Protein AF-A0A8T4N943-F1 (afdb_monomer_lite)

Secondary structure (DSSP, 8-state):
----SHHHHHHHHHHHHHHHHHHHHHHHHHHHHHHHT-----GGGGT--EEEEEEEEETTTTEEEEEEEEPTT-TT--EEEEEEEEE-SS-EEEEEEEPPTTTTSSEEEEEEEEPPTTT--GGG--EEEEEEEEE-TTS-EEE-SS-SEEEE-S-----PPP-PPPPPP--TTEEEEEETT-HHHHHHHHHHHHHH----EEEE-----SEE-HHHHIIIIIHHHHHHHHHTT-TTT--EEEEETTS--EE-GGGTT-BHHHHHTTTTSTTTHHHHTT--S-SSTTS--PEEPTTTT--S---HHHH---EEEEE-SSSHHHHHHHH--SSPEE--SEEEEE----TT--HHHHHHHHHHHHHHHHHHHTT--EEEE-SSS---S--SEEEEEE-GGGSTT-S-S-GGGG---EEEEEEEEE--TTTTS-SS--S--EETTTTEE---HHHHHHTT-SEEEEESS---GGGS--HHHHHHHHHTT--HHHHHHHT--EESSSEEEEE-TT--EE--

Foldseek 3Di:
DDPPPPVVVVVVVVVVVVVVVVCVVVVVVVVVVVVVPPPPQDPVLVQFQKEFPDWAAEQVQQKIKTKIWGDPRQLPWAFQWKWKWWDFPPFIDIDIDGDDPPSSDGDIDIDMGHDDLQTDNSVRTFKIFIWTWTADPVRDIDIRPDTSYMDGCPDHPYPPDPPDDPDPDAAQLEEEEAAPCDPLSVLLVVLCCVFRHDYHYDYFHAALEQEDALVRLVPGPQVSVLVSCVVVVSQFSHQEYEYEHSDHFFYDLQQLTFGSQLLQFQRQFPCNVLSVPPSDDGNDQVPPSFDFQQLAQDDDDRGCNPRVTHLYAYLFFQGSVLSSLLQDGNDADAQDAAAELAAADDPPDDPLSVVLLVLSVLLVVLCVVLPGHYDYDPDNATQAQEEAHQEDEEQQVVRPNRPDLAVLRSNYAYDHNHEYEHVWFQQDLDRHDDPAQQDPQVRGGHHHCSSVSSSSNAKYKGFNGGAPSLQTFRSNQLSNCQSVWAFNSSSRSNRGGGGSGGMHMHHDRRRGHDHD

Radius of gyration: 29.85 Å; chains: 1; bounding box: 61×99×63 Å

pLDDT: mean 82.38, std 16.35, range [32.56, 98.94]

Sequence (516 aa):
MKKRGLSTVVSSIVIVLLVVTAAGVLWNPIKTLLENSESSISTQDFLVNLVIKSVMVDSSENSASIKIRNNVGTENINITSIDFLFEDEFHSELIRVQIPEGFSEIGEKTFTLNLSRDQINVDLLKKISIIPIYTESNGKEISSSIPSSEYQIKNITLIKKPKEKPKELNYSDVLLVTNLNSQESIEISNYYIKTRGPMPQLNLSITTDEKISYTVFNTTIRQPIEKYLIQNNLTNSTNYIVLTKGIPLRMDSSGACKAVDSLLTIILSKYSYFIEGQLWGGCGASSFWGRTNPVYLKTGPVNKSHYDIYMVARLDGYTAQDVINAMGPSSLYPTEGDFLLDKQISNNATPFYVSFDAHLELANSILKGKGFSTILDNTTTFQINLNNLMGYYSFGSNDANAPTANSSQWNLTFNHGSIGDTAVSTSGRTFNPVASYYSPDVGIDQSLVSDLVTGGMSFVKGYVHEPGSNSISHPEIVIDRYASGYTAGESMYMGSYYINWKGVYIGDPKIRIYHP

Structure (mmCIF, N/CA/C/O backbone):
data_AF-A0A8T4N943-F1
#
_entry.id   AF-A0A8T4N943-F1
#
loop_
_atom_site.group_PDB
_atom_site.id
_atom_site.type_symbol
_atom_site.label_atom_id
_atom_site.label_alt_id
_atom_site.label_comp_id
_atom_site.label_asym_id
_atom_site.label_entity_id
_atom_site.label_seq_id
_atom_site.pdbx_PDB_ins_code
_atom_site.Cartn_x
_atom_site.Cartn_y
_atom_site.Cartn_z
_atom_site.occupancy
_atom_site.B_iso_or_equiv
_atom_site.auth_seq_id
_atom_site.auth_comp_id
_atom_site.auth_asym_id
_atom_site.auth_atom_id
_atom_site.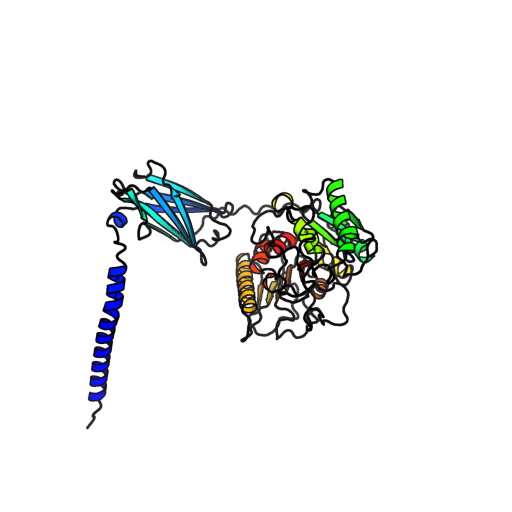pdbx_PDB_model_num
ATOM 1 N N . MET A 1 1 ? 36.396 -73.194 -27.686 1.00 44.03 1 MET A N 1
ATOM 2 C CA . MET A 1 1 ? 36.534 -72.962 -26.228 1.00 44.03 1 MET A CA 1
ATOM 3 C C . MET A 1 1 ? 35.944 -71.600 -25.862 1.00 44.03 1 MET A C 1
ATOM 5 O O . MET A 1 1 ? 36.587 -70.586 -26.085 1.00 44.03 1 MET A O 1
ATOM 9 N N . LYS A 1 2 ? 34.704 -71.556 -25.351 1.00 48.69 2 LYS A N 1
ATOM 10 C CA . LYS A 1 2 ? 34.037 -70.329 -24.869 1.00 48.69 2 LYS A CA 1
ATOM 11 C C . LYS A 1 2 ? 34.017 -70.334 -23.331 1.00 48.69 2 LYS A C 1
ATOM 13 O O . LYS A 1 2 ? 33.072 -70.826 -22.729 1.00 48.69 2 LYS A O 1
ATOM 18 N N . LYS A 1 3 ? 35.052 -69.785 -22.685 1.00 53.84 3 LYS A N 1
ATOM 19 C CA . LYS A 1 3 ? 35.079 -69.515 -21.230 1.00 53.84 3 LYS A CA 1
ATOM 20 C C . LYS A 1 3 ? 34.331 -68.208 -20.909 1.00 53.84 3 LYS A C 1
ATOM 22 O O . LYS A 1 3 ? 34.937 -67.243 -20.466 1.00 53.84 3 LYS A O 1
ATOM 27 N N . ARG A 1 4 ? 33.021 -68.152 -21.183 1.00 56.44 4 ARG A N 1
ATOM 28 C CA . ARG A 1 4 ? 32.170 -66.979 -20.873 1.00 56.44 4 ARG A CA 1
ATOM 29 C C . ARG A 1 4 ? 31.100 -67.222 -19.797 1.00 56.44 4 ARG A C 1
ATOM 31 O O . ARG A 1 4 ? 30.396 -66.289 -19.457 1.00 56.44 4 ARG A O 1
ATOM 38 N N . GLY A 1 5 ? 31.008 -68.428 -19.226 1.00 59.06 5 GLY A N 1
ATOM 39 C CA . GLY A 1 5 ? 30.030 -68.738 -18.168 1.00 59.06 5 GLY A CA 1
ATOM 40 C C . GLY A 1 5 ? 30.534 -68.550 -16.732 1.00 59.06 5 GLY A C 1
ATOM 41 O O . GLY A 1 5 ? 29.745 -68.245 -15.847 1.00 59.06 5 GLY A O 1
ATOM 42 N N . LEU A 1 6 ? 31.841 -68.700 -16.480 1.00 62.09 6 LEU A N 1
ATOM 43 C CA . LEU A 1 6 ? 32.348 -68.759 -15.101 1.00 62.09 6 LEU A CA 1
ATOM 44 C C . LEU A 1 6 ? 32.293 -67.395 -14.388 1.00 62.09 6 LEU A C 1
ATOM 46 O O . LEU A 1 6 ? 31.949 -67.333 -13.216 1.00 62.09 6 LEU A O 1
ATOM 50 N N . SER A 1 7 ? 32.579 -66.298 -15.101 1.00 63.31 7 SER A N 1
ATOM 51 C CA . SER A 1 7 ? 32.577 -64.948 -14.514 1.00 63.31 7 SER A CA 1
ATOM 52 C C . SER A 1 7 ? 31.176 -64.485 -14.123 1.00 63.31 7 SER A C 1
ATOM 54 O O . SER A 1 7 ? 31.028 -63.827 -13.102 1.00 63.31 7 SER A O 1
ATOM 56 N N . THR A 1 8 ? 30.146 -64.843 -14.896 1.00 72.06 8 THR A N 1
ATOM 57 C CA . THR A 1 8 ? 28.760 -64.474 -14.579 1.00 72.06 8 THR A CA 1
ATOM 58 C C . THR A 1 8 ? 28.272 -65.221 -13.345 1.00 72.06 8 THR A C 1
ATOM 60 O O . THR A 1 8 ? 27.687 -64.611 -12.462 1.00 72.06 8 THR A O 1
ATOM 63 N N . VAL A 1 9 ? 28.588 -66.516 -13.236 1.00 77.06 9 VAL A N 1
ATOM 64 C CA . VAL A 1 9 ? 28.221 -67.328 -12.066 1.00 77.06 9 VAL A CA 1
ATOM 65 C C . VAL A 1 9 ? 28.913 -66.815 -10.801 1.00 77.06 9 VAL A C 1
ATOM 67 O O . VAL A 1 9 ? 28.260 -66.662 -9.773 1.00 77.06 9 VAL A O 1
ATOM 70 N N . VAL A 1 10 ? 30.205 -66.479 -10.877 1.00 77.56 10 VAL A N 1
ATOM 71 C CA . VAL A 1 10 ? 30.941 -65.911 -9.735 1.00 77.56 10 VAL A CA 1
ATOM 72 C C . VAL A 1 10 ? 30.370 -64.549 -9.333 1.00 77.56 10 VAL A C 1
ATOM 74 O O . VAL A 1 10 ? 30.125 -64.330 -8.151 1.00 77.56 10 VAL A O 1
ATOM 77 N N . SER A 1 11 ? 30.076 -63.660 -10.288 1.00 76.19 11 SER A N 1
ATOM 78 C CA . SER A 1 11 ? 29.439 -62.372 -9.988 1.00 76.19 11 SER A CA 1
ATOM 79 C C . SER A 1 11 ? 28.054 -62.537 -9.362 1.00 76.19 11 SER A C 1
ATOM 81 O O . SER A 1 11 ? 27.754 -61.855 -8.388 1.00 76.19 11 SER A O 1
ATOM 83 N N . SER A 1 12 ? 27.226 -63.464 -9.853 1.00 80.06 12 SER A N 1
ATOM 84 C CA . SER A 1 12 ? 25.911 -63.738 -9.265 1.00 80.06 12 SER A CA 1
ATOM 85 C C . SER A 1 12 ? 26.019 -64.252 -7.831 1.00 80.06 12 SER A C 1
ATOM 87 O O . SER A 1 12 ? 25.278 -63.791 -6.969 1.00 80.06 12 SER A O 1
ATOM 89 N N . ILE A 1 13 ? 26.969 -65.148 -7.547 1.00 81.81 13 ILE A N 1
ATOM 90 C CA . ILE A 1 13 ? 27.190 -65.661 -6.188 1.00 81.81 13 ILE A CA 1
ATOM 91 C C . ILE A 1 13 ? 27.663 -64.541 -5.257 1.00 81.81 13 ILE A C 1
ATOM 93 O O . ILE A 1 13 ? 27.146 -64.422 -4.151 1.00 81.81 13 ILE A O 1
ATOM 97 N N . VAL A 1 14 ? 28.588 -63.686 -5.704 1.00 82.19 14 VAL A N 1
ATOM 98 C CA . VAL A 1 14 ? 29.082 -62.547 -4.910 1.00 82.19 14 VAL A CA 1
ATOM 99 C C . VAL A 1 14 ? 27.973 -61.531 -4.632 1.00 82.19 14 VAL A C 1
ATOM 101 O O . VAL A 1 14 ? 27.877 -61.040 -3.511 1.00 82.19 14 VAL A O 1
ATOM 104 N N . ILE A 1 15 ? 27.100 -61.251 -5.605 1.00 79.75 15 ILE A N 1
ATOM 105 C CA . ILE A 1 15 ? 25.945 -60.359 -5.417 1.00 79.75 15 ILE A CA 1
ATOM 106 C C . ILE A 1 15 ? 24.976 -60.949 -4.392 1.00 79.75 15 ILE A C 1
ATOM 108 O O . ILE A 1 15 ? 24.565 -60.245 -3.475 1.00 79.75 15 ILE A O 1
ATOM 112 N N . VAL A 1 16 ? 24.648 -62.240 -4.495 1.00 82.44 16 VAL A N 1
ATOM 113 C CA . VAL A 1 16 ? 23.766 -62.903 -3.523 1.00 82.44 16 VAL A CA 1
ATOM 114 C C . VAL A 1 16 ? 24.382 -62.866 -2.122 1.00 82.44 16 VAL A C 1
ATOM 116 O O . VAL A 1 16 ? 23.691 -62.534 -1.161 1.00 82.44 16 VAL A O 1
ATOM 119 N N . LEU A 1 17 ? 25.687 -63.118 -1.996 1.00 79.19 17 LEU A N 1
ATOM 120 C CA . LEU A 1 17 ? 26.385 -63.055 -0.711 1.00 79.19 17 LEU A CA 1
ATOM 121 C C . LEU A 1 17 ? 26.388 -61.638 -0.127 1.00 79.19 17 LEU A C 1
ATOM 123 O O . LEU A 1 17 ? 26.134 -61.472 1.064 1.00 79.19 17 LEU A O 1
ATOM 127 N N . LEU A 1 18 ? 26.610 -60.613 -0.953 1.00 75.12 18 LEU A N 1
ATOM 128 C CA . LEU A 1 18 ? 26.550 -59.213 -0.530 1.00 75.12 18 LEU A CA 1
ATOM 129 C C . LEU A 1 18 ? 25.146 -58.815 -0.074 1.00 75.12 18 LEU A C 1
ATOM 131 O O . LEU A 1 18 ? 25.022 -58.149 0.947 1.00 75.12 18 LEU A O 1
ATOM 135 N N . VAL A 1 19 ? 24.098 -59.258 -0.771 1.00 75.19 19 VAL A N 1
ATOM 136 C CA . VAL A 1 19 ? 22.703 -58.979 -0.393 1.00 75.19 19 VAL A CA 1
ATOM 137 C C . VAL A 1 19 ? 22.353 -59.640 0.939 1.00 75.19 19 VAL A C 1
ATOM 139 O O . VAL A 1 19 ? 21.753 -58.997 1.796 1.00 75.19 19 VAL A O 1
ATOM 142 N N . VAL A 1 20 ? 22.772 -60.890 1.159 1.00 75.06 20 VAL A N 1
ATOM 143 C CA . VAL A 1 20 ? 22.530 -61.593 2.431 1.00 75.06 20 VAL A CA 1
ATOM 144 C C . VAL A 1 20 ? 23.305 -60.941 3.577 1.00 75.06 20 VAL A C 1
ATOM 146 O O . VAL A 1 20 ? 22.749 -60.727 4.653 1.00 75.06 20 VAL A O 1
ATOM 149 N N . THR A 1 21 ? 24.564 -60.563 3.344 1.00 72.38 21 THR A N 1
ATOM 150 C CA . THR A 1 21 ? 25.372 -59.863 4.355 1.00 72.38 21 THR A CA 1
ATOM 151 C C . THR A 1 21 ? 24.784 -58.486 4.674 1.00 72.38 21 THR A C 1
ATOM 153 O O . THR A 1 21 ? 24.661 -58.132 5.842 1.00 72.38 21 THR A O 1
ATOM 156 N N . ALA A 1 22 ? 24.350 -57.731 3.659 1.00 67.19 22 ALA A N 1
ATOM 157 C CA . ALA A 1 22 ? 23.690 -56.440 3.836 1.00 67.19 22 ALA A CA 1
ATOM 158 C C . ALA A 1 22 ? 22.364 -56.575 4.599 1.00 67.19 22 ALA A C 1
ATOM 160 O O . ALA A 1 22 ? 22.116 -55.796 5.514 1.00 67.19 22 ALA A O 1
ATOM 161 N N . ALA A 1 23 ? 21.551 -57.592 4.298 1.00 66.56 23 ALA A N 1
ATOM 162 C CA . ALA A 1 23 ? 20.322 -57.871 5.038 1.00 66.56 23 ALA A CA 1
ATOM 163 C C . ALA A 1 23 ? 20.604 -58.203 6.514 1.00 66.56 23 ALA A C 1
ATOM 165 O O . ALA A 1 23 ? 19.916 -57.694 7.391 1.00 66.56 23 ALA A O 1
ATOM 166 N N . GLY A 1 24 ? 21.651 -58.984 6.805 1.00 67.25 24 GLY A N 1
ATOM 167 C CA . GLY A 1 24 ? 22.066 -59.284 8.179 1.00 67.25 24 GLY A CA 1
ATOM 168 C C . GLY A 1 24 ? 22.589 -58.062 8.944 1.00 67.25 24 GLY A C 1
ATOM 169 O O . GLY A 1 24 ? 22.253 -57.876 10.111 1.00 67.25 24 GLY A O 1
ATOM 170 N N . VAL A 1 25 ? 23.366 -57.196 8.284 1.00 69.81 25 VAL A N 1
ATOM 171 C CA . VAL A 1 25 ? 23.891 -55.953 8.879 1.00 69.81 25 VAL A CA 1
ATOM 172 C C . VAL A 1 25 ? 22.775 -54.937 9.126 1.00 69.81 25 VAL A C 1
ATOM 174 O O . VAL A 1 25 ? 22.794 -54.258 10.148 1.00 69.81 25 VAL A O 1
ATOM 177 N N . LEU A 1 26 ? 21.784 -54.861 8.234 1.00 55.88 26 LEU A N 1
ATOM 178 C CA . LEU A 1 26 ? 20.605 -54.006 8.399 1.00 55.88 26 LEU A CA 1
ATOM 179 C C . LEU A 1 26 ? 19.603 -54.575 9.411 1.00 55.88 26 LEU A C 1
ATOM 181 O O . LEU A 1 26 ? 18.851 -53.810 10.012 1.00 55.88 26 LEU A O 1
ATOM 185 N N . TRP A 1 27 ? 19.612 -55.888 9.653 1.00 65.75 27 TRP A N 1
ATOM 186 C CA . TRP A 1 27 ? 18.687 -56.516 10.590 1.00 65.75 27 TRP A CA 1
ATOM 187 C C . TRP A 1 27 ? 18.910 -56.073 12.034 1.00 65.75 27 TRP A C 1
ATOM 189 O O . TRP A 1 27 ? 17.935 -55.832 12.729 1.00 65.75 27 TRP A O 1
ATOM 199 N N . ASN A 1 28 ? 20.154 -55.911 12.496 1.00 56.47 28 ASN A N 1
ATOM 200 C CA . ASN A 1 28 ? 20.403 -55.490 13.880 1.00 56.47 28 ASN A CA 1
ATOM 201 C C . ASN A 1 28 ? 19.862 -54.079 14.182 1.00 56.47 28 ASN A C 1
ATOM 203 O O . ASN A 1 28 ? 19.113 -53.952 15.141 1.00 56.47 28 ASN A O 1
ATOM 207 N N . PRO A 1 29 ? 20.141 -53.037 13.373 1.00 48.31 29 PRO A N 1
ATOM 208 C CA . PRO A 1 29 ? 19.530 -51.720 13.539 1.00 48.31 29 PRO A CA 1
ATOM 209 C C . PRO A 1 29 ? 18.003 -51.739 13.435 1.00 48.31 29 PRO A C 1
ATOM 211 O O . PRO A 1 29 ? 17.354 -51.058 14.215 1.00 48.31 29 PRO A O 1
ATOM 214 N N . ILE A 1 30 ? 17.426 -52.524 12.513 1.00 55.66 30 ILE A N 1
ATOM 215 C CA . ILE A 1 30 ? 15.966 -52.655 12.345 1.00 55.66 30 ILE A CA 1
ATOM 216 C C . ILE A 1 30 ? 15.336 -53.370 13.539 1.00 55.66 30 ILE A C 1
ATOM 218 O O . ILE A 1 30 ? 14.303 -52.940 14.032 1.00 55.66 30 ILE A O 1
ATOM 222 N N . LYS A 1 31 ? 15.968 -54.433 14.036 1.00 52.69 31 LYS A N 1
ATOM 223 C CA . LYS A 1 31 ? 15.556 -55.156 15.236 1.00 52.69 31 LYS A CA 1
ATOM 224 C C . LYS A 1 31 ? 15.656 -54.257 16.464 1.00 52.69 31 LYS A C 1
ATOM 226 O O . LYS A 1 31 ? 14.709 -54.201 17.227 1.00 52.69 31 LYS A O 1
ATOM 231 N N . THR A 1 32 ? 16.740 -53.498 16.614 1.00 47.22 32 THR A N 1
ATOM 232 C CA . THR A 1 32 ? 16.886 -52.504 17.684 1.00 47.22 32 THR A CA 1
ATOM 233 C C . THR A 1 32 ? 15.876 -51.365 17.537 1.00 47.22 32 THR A C 1
ATOM 235 O O . THR A 1 32 ? 15.382 -50.879 18.540 1.00 47.22 32 THR A O 1
ATOM 238 N N . LEU A 1 33 ? 15.508 -50.960 16.317 1.00 47.25 33 LEU A N 1
ATOM 239 C CA . LEU A 1 33 ? 14.406 -50.026 16.067 1.00 47.25 33 LEU A CA 1
ATOM 240 C C . LEU A 1 33 ? 13.048 -50.629 16.428 1.00 47.25 33 LEU A C 1
ATOM 242 O O . LEU A 1 33 ? 12.257 -49.913 17.014 1.00 47.25 33 LEU A O 1
ATOM 246 N N . LEU A 1 34 ? 12.802 -51.909 16.137 1.00 52.41 34 LEU A N 1
ATOM 247 C CA . LEU A 1 34 ? 11.572 -52.630 16.489 1.00 52.41 34 LEU A CA 1
ATOM 248 C C . LEU A 1 34 ? 11.449 -52.869 18.002 1.00 52.41 34 LEU A C 1
ATOM 250 O O . LEU A 1 34 ? 10.368 -52.710 18.556 1.00 52.41 34 LEU A O 1
ATOM 254 N N . GLU A 1 35 ? 12.557 -53.200 18.667 1.00 50.66 35 GLU A N 1
ATOM 255 C CA . GLU A 1 35 ? 12.655 -53.370 20.123 1.00 50.66 35 GLU A CA 1
ATOM 256 C C . GLU A 1 35 ? 12.603 -52.011 20.855 1.00 50.66 35 GLU A C 1
ATOM 258 O O . GLU A 1 35 ? 12.054 -51.924 21.947 1.00 50.66 35 GLU A O 1
ATOM 263 N N . ASN A 1 36 ? 13.100 -50.924 20.243 1.00 48.78 36 ASN A N 1
ATOM 264 C CA . ASN A 1 36 ? 12.982 -49.554 20.770 1.00 48.78 36 ASN A CA 1
ATOM 265 C C . ASN A 1 36 ? 11.676 -48.847 20.356 1.00 48.78 36 ASN A C 1
ATOM 267 O O . ASN A 1 36 ? 11.344 -47.809 20.926 1.00 48.78 36 ASN A O 1
ATOM 271 N N . SER A 1 37 ? 10.938 -49.388 19.382 1.00 41.22 37 SER A N 1
ATOM 272 C CA . SER A 1 37 ? 9.585 -48.970 18.998 1.00 41.22 37 SER A CA 1
ATOM 273 C C . SER A 1 37 ? 8.513 -49.816 19.680 1.00 41.22 37 SER A C 1
ATOM 275 O O . SER A 1 37 ? 7.389 -49.902 19.190 1.00 41.22 37 SER A O 1
ATOM 277 N N . GLU A 1 38 ? 8.817 -50.418 20.829 1.00 40.41 38 GLU A N 1
ATOM 278 C CA . GLU A 1 38 ? 7.794 -50.893 21.757 1.00 40.41 38 GLU A CA 1
ATOM 279 C C . GLU A 1 38 ? 7.129 -49.705 22.485 1.00 40.41 38 GLU A C 1
ATOM 281 O O . GLU A 1 38 ? 7.033 -49.656 23.709 1.00 40.41 38 GLU A O 1
ATOM 286 N N . SER A 1 39 ? 6.565 -48.751 21.736 1.00 43.00 39 SER A N 1
ATOM 287 C CA . SER A 1 39 ? 5.248 -48.258 22.133 1.00 43.00 39 SER A CA 1
ATOM 288 C C . SER A 1 39 ? 4.306 -49.420 21.843 1.00 43.00 39 SER A C 1
ATOM 290 O O . SER A 1 39 ? 3.863 -49.594 20.709 1.00 43.00 39 SER A O 1
ATOM 292 N N . SER A 1 40 ? 4.143 -50.309 22.824 1.00 45.12 40 SER A N 1
ATOM 293 C CA . SER A 1 40 ? 3.266 -51.473 22.700 1.00 45.12 40 SER A CA 1
ATOM 294 C C . SER A 1 40 ? 1.929 -51.027 22.105 1.00 45.12 40 SER A C 1
ATOM 296 O O . SER A 1 40 ? 1.220 -50.226 22.709 1.00 45.12 40 SER A O 1
ATOM 298 N N . ILE A 1 41 ? 1.609 -51.497 20.893 1.00 49.38 41 ILE A N 1
ATOM 299 C CA . ILE A 1 41 ? 0.267 -51.342 20.329 1.00 49.38 41 ILE A CA 1
ATOM 300 C C . ILE A 1 41 ? -0.650 -52.024 21.334 1.00 49.38 41 ILE A C 1
ATOM 302 O O . ILE A 1 41 ? -0.607 -53.249 21.499 1.00 49.38 41 ILE A O 1
ATOM 306 N N . SER A 1 42 ? -1.407 -51.225 22.078 1.00 55.84 42 SER A N 1
ATOM 307 C CA . SER A 1 42 ? -2.247 -51.754 23.135 1.00 55.84 42 SER A CA 1
ATOM 308 C C . SER A 1 42 ? -3.372 -52.539 22.480 1.00 55.84 42 SER A C 1
ATOM 310 O O . SER A 1 42 ? -3.957 -52.108 21.490 1.00 55.84 42 SER A O 1
ATOM 312 N N . THR A 1 43 ? -3.745 -53.685 23.047 1.00 57.66 43 THR A N 1
ATOM 313 C CA . THR A 1 43 ? -4.973 -54.384 22.622 1.00 57.66 43 THR A CA 1
ATOM 314 C C . THR A 1 43 ? -6.211 -53.482 22.735 1.00 57.66 43 THR A C 1
ATOM 316 O O . THR A 1 43 ? -7.184 -53.690 22.014 1.00 57.66 43 THR A O 1
ATOM 319 N N . GLN A 1 44 ? -6.146 -52.440 23.574 1.00 56.81 44 GLN A N 1
ATOM 320 C CA . GLN A 1 44 ? -7.173 -51.408 23.714 1.00 56.81 44 GLN A CA 1
ATOM 321 C C . GLN A 1 44 ? -7.284 -50.496 22.481 1.00 56.81 44 GLN A C 1
ATOM 323 O O . GLN A 1 44 ? -8.390 -50.048 22.186 1.00 56.81 44 GLN A O 1
ATOM 328 N N . ASP A 1 45 ? -6.211 -50.306 21.700 1.00 55.69 45 ASP A N 1
ATOM 329 C CA . ASP A 1 45 ? -6.252 -49.543 20.439 1.00 55.69 45 ASP A CA 1
ATOM 330 C C . ASP A 1 45 ? -7.205 -50.186 19.413 1.00 55.69 45 ASP A C 1
ATOM 332 O O . ASP A 1 45 ? -7.816 -49.488 18.610 1.00 55.69 45 ASP A O 1
ATOM 336 N N . PHE A 1 46 ? -7.402 -51.510 19.474 1.00 57.44 46 PHE A N 1
ATOM 337 C CA . PHE A 1 46 ? -8.342 -52.238 18.609 1.00 57.44 46 PHE A CA 1
ATOM 338 C C . PHE A 1 46 ? -9.776 -52.295 19.150 1.00 57.44 46 PHE A C 1
ATOM 340 O O . PHE A 1 46 ? -10.694 -52.673 18.421 1.00 57.44 46 PHE A O 1
ATOM 347 N N . LEU A 1 47 ? -9.979 -51.959 20.424 1.00 59.66 47 LEU A N 1
ATOM 348 C CA . LEU A 1 47 ? -11.290 -51.973 21.075 1.00 59.66 47 LEU A CA 1
ATOM 349 C C . LEU A 1 47 ? -12.007 -50.619 20.953 1.00 59.66 47 LEU A C 1
ATOM 351 O O . LEU A 1 47 ? -13.233 -50.567 21.059 1.00 59.66 47 LEU A O 1
ATOM 355 N N . VAL A 1 48 ? -11.272 -49.531 20.691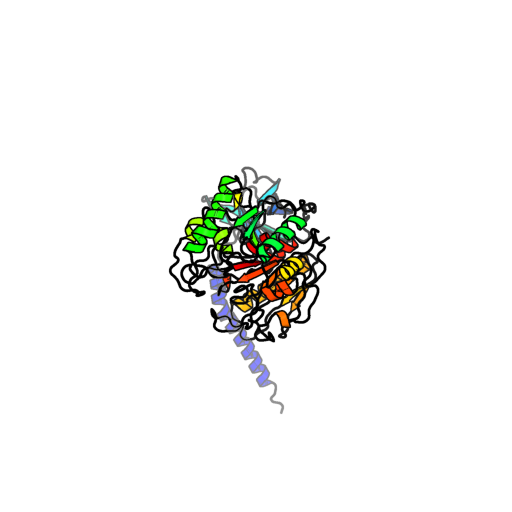 1.00 66.31 48 VAL A N 1
ATOM 356 C CA . VAL A 1 48 ? -11.850 -48.204 20.443 1.00 66.31 48 VAL A CA 1
ATOM 357 C C . VAL A 1 48 ? -12.275 -48.057 18.980 1.00 66.31 48 VAL A C 1
ATOM 359 O O . VAL A 1 48 ? -11.446 -47.945 18.080 1.00 66.31 48 VAL A O 1
ATOM 362 N N . ASN A 1 49 ? -13.587 -48.012 18.740 1.00 71.12 49 ASN A N 1
ATOM 363 C CA . ASN A 1 49 ? -14.178 -47.941 17.401 1.00 71.12 49 ASN A CA 1
ATOM 364 C C . ASN A 1 49 ? -15.010 -46.660 17.230 1.00 71.12 49 ASN A C 1
ATOM 366 O O . ASN A 1 49 ? -16.242 -46.693 17.132 1.00 71.12 49 ASN A O 1
ATOM 370 N N . LEU A 1 50 ? -14.320 -45.518 17.226 1.00 79.38 50 LEU A N 1
ATOM 371 C CA . LEU A 1 50 ? -14.911 -44.225 16.905 1.00 79.38 50 LEU A CA 1
ATOM 372 C C . LEU A 1 50 ? -14.817 -43.993 15.399 1.00 79.38 50 LEU A C 1
ATOM 374 O O . LEU A 1 50 ? -13.733 -44.005 14.830 1.00 79.38 50 LEU A O 1
ATOM 378 N N . VAL A 1 51 ? -15.951 -43.729 14.752 1.00 83.50 51 VAL A N 1
ATOM 379 C CA . VAL A 1 51 ? -16.012 -43.527 13.298 1.00 83.50 51 VAL A CA 1
ATOM 380 C C . VAL A 1 51 ? -16.543 -42.143 12.965 1.00 83.50 51 VAL A C 1
ATOM 382 O O . VAL A 1 51 ? -17.615 -41.748 13.429 1.00 83.50 51 VAL A O 1
ATOM 385 N N . ILE A 1 52 ? -15.831 -41.423 12.097 1.00 86.44 52 ILE A N 1
ATOM 386 C CA . ILE A 1 52 ? -16.321 -40.169 11.521 1.00 86.44 52 ILE A CA 1
ATOM 387 C C . ILE A 1 52 ? -17.439 -40.499 10.524 1.00 86.44 52 ILE A C 1
ATOM 389 O O . ILE A 1 52 ? -17.222 -41.158 9.508 1.00 86.44 52 ILE A O 1
ATOM 393 N N . LYS A 1 53 ? -18.661 -40.041 10.807 1.00 87.25 53 LYS A N 1
ATOM 394 C CA . LYS A 1 53 ? -19.835 -40.250 9.945 1.00 87.25 53 LYS A CA 1
ATOM 395 C C . LYS A 1 53 ? -19.981 -39.166 8.892 1.00 87.25 53 LYS A C 1
ATOM 397 O O . LYS A 1 53 ? -20.361 -39.461 7.762 1.00 87.25 53 LYS A O 1
ATOM 402 N N . SER A 1 54 ? -19.731 -37.923 9.280 1.00 83.38 54 SER A N 1
ATOM 403 C CA . SER A 1 54 ? -19.820 -36.771 8.392 1.00 83.38 54 SER A CA 1
ATOM 404 C C . SER A 1 54 ? -19.023 -35.605 8.950 1.00 83.38 54 SER A C 1
ATOM 406 O O . SER A 1 54 ? -18.961 -35.415 10.165 1.00 83.38 54 SER A O 1
ATOM 408 N N . VAL A 1 55 ? -18.502 -34.786 8.048 1.00 85.00 55 VAL A N 1
ATOM 409 C CA . VAL A 1 55 ? -17.817 -33.532 8.353 1.00 85.00 55 VAL A CA 1
ATOM 410 C C . VAL A 1 55 ? -18.541 -32.417 7.607 1.00 85.00 55 VAL A C 1
ATOM 412 O O . VAL A 1 55 ? -18.789 -32.543 6.408 1.00 85.00 55 VAL A O 1
ATOM 415 N N . MET A 1 56 ? -18.876 -31.338 8.308 1.00 82.62 56 MET A N 1
ATOM 416 C CA . MET A 1 56 ? -19.304 -30.072 7.712 1.00 82.62 56 MET A CA 1
ATOM 417 C C . MET A 1 56 ? -18.274 -29.010 8.075 1.00 82.62 56 MET A C 1
ATOM 419 O O . MET A 1 56 ? -17.960 -28.858 9.251 1.00 82.62 56 MET A O 1
ATOM 423 N N . VAL A 1 57 ? -17.745 -28.299 7.085 1.00 81.06 57 VAL A N 1
ATOM 424 C CA . VAL A 1 57 ? -16.778 -27.214 7.297 1.00 81.06 57 VAL A CA 1
ATOM 425 C C . VAL A 1 57 ? -17.472 -25.896 6.978 1.00 81.06 57 VAL A C 1
ATOM 427 O O . VAL A 1 57 ? -18.052 -25.750 5.901 1.00 81.06 57 VAL A O 1
ATOM 430 N N . ASP A 1 58 ? -17.420 -24.959 7.917 1.00 76.56 58 ASP A N 1
ATOM 431 C CA . ASP A 1 58 ? -17.901 -23.593 7.759 1.00 76.56 58 ASP A CA 1
ATOM 432 C C . ASP A 1 58 ? -16.697 -22.657 7.630 1.00 76.56 58 ASP A C 1
ATOM 434 O O . ASP A 1 58 ? -16.037 -22.306 8.613 1.00 76.56 58 ASP A O 1
ATOM 438 N N . SER A 1 59 ? -16.394 -22.246 6.399 1.00 66.62 59 SER A N 1
ATOM 439 C CA . SER A 1 59 ? -15.279 -21.334 6.147 1.00 66.62 59 SER A CA 1
ATOM 440 C C . SER A 1 59 ? -15.556 -19.889 6.563 1.00 66.62 59 SER A C 1
ATOM 442 O O . SER A 1 59 ? -14.621 -19.103 6.711 1.00 66.62 59 SER A O 1
ATOM 444 N N . SER A 1 60 ? -16.814 -19.525 6.831 1.00 59.31 60 SER A N 1
ATOM 445 C CA . SER A 1 60 ? -17.166 -18.187 7.315 1.00 59.31 60 SER A CA 1
ATOM 446 C C . SER A 1 60 ? -16.825 -18.011 8.797 1.00 59.31 60 SER A C 1
ATOM 448 O O . SER A 1 60 ? -16.291 -16.970 9.201 1.00 59.31 60 SER A O 1
ATOM 450 N N . GLU A 1 61 ? -17.049 -19.059 9.587 1.00 68.06 61 GLU A N 1
ATOM 451 C CA . GLU A 1 61 ? -16.716 -19.104 11.012 1.00 68.06 61 GLU A CA 1
ATOM 452 C C . GLU A 1 61 ? -15.331 -19.710 11.277 1.00 68.06 61 GLU A C 1
ATOM 454 O O . GLU A 1 61 ? -14.815 -19.605 12.387 1.00 68.06 61 GLU A O 1
ATOM 459 N N . ASN A 1 62 ? -14.686 -20.254 10.239 1.00 76.50 62 ASN A N 1
ATOM 460 C CA . ASN A 1 62 ? -13.456 -21.038 10.333 1.00 76.50 62 ASN A CA 1
ATOM 461 C C . ASN A 1 62 ? -13.623 -22.216 11.300 1.00 76.50 62 ASN A C 1
ATOM 463 O O . ASN A 1 62 ? -12.798 -22.427 12.185 1.00 76.50 62 ASN A O 1
ATOM 467 N N . SER A 1 63 ? -14.729 -22.946 11.168 1.00 83.56 63 SER A N 1
ATOM 468 C CA . SER A 1 63 ? -15.093 -24.028 12.076 1.00 83.56 63 SER A CA 1
ATOM 469 C C . SER A 1 63 ? -15.394 -25.324 11.326 1.00 83.56 63 SER A C 1
ATOM 471 O O . SER A 1 63 ? -15.751 -25.334 10.148 1.00 83.56 63 SER A O 1
ATOM 473 N N . ALA A 1 64 ? -15.232 -26.452 12.010 1.00 88.06 64 ALA A N 1
ATOM 474 C CA . ALA A 1 64 ? -15.590 -27.767 11.508 1.00 88.06 64 ALA A CA 1
ATOM 475 C C . ALA A 1 64 ? -16.536 -28.458 12.492 1.00 88.06 64 ALA A C 1
ATOM 477 O O . ALA A 1 64 ? -16.241 -28.592 13.678 1.00 88.06 64 ALA A O 1
ATOM 478 N N . SER A 1 65 ? -17.676 -28.919 11.987 1.00 88.50 65 SER A N 1
ATOM 479 C CA . SER A 1 65 ? -18.630 -29.760 12.703 1.00 88.50 65 SER A CA 1
ATOM 480 C C . SER A 1 65 ? -18.450 -31.219 12.287 1.00 88.50 65 SER A C 1
ATOM 482 O O . SER A 1 65 ? -18.834 -31.622 11.186 1.00 88.50 65 SER A O 1
ATOM 484 N N . ILE A 1 66 ? -17.869 -32.025 13.174 1.00 90.31 66 ILE A N 1
ATOM 485 C CA . ILE A 1 66 ? -17.569 -33.442 12.952 1.00 90.31 66 ILE A CA 1
ATOM 486 C C . ILE A 1 66 ? -18.581 -34.294 13.710 1.00 90.31 66 ILE A C 1
ATOM 488 O O . ILE A 1 66 ? -18.664 -34.242 14.936 1.00 90.31 66 ILE A O 1
ATOM 492 N N . LYS A 1 67 ? -19.353 -35.106 12.983 1.00 88.88 67 LYS A N 1
ATOM 493 C CA . LYS A 1 67 ? -20.230 -36.115 13.580 1.00 88.88 67 LYS A CA 1
ATOM 494 C C . LYS A 1 67 ? -19.460 -37.421 13.744 1.00 88.88 67 LYS A C 1
ATOM 496 O O . LYS A 1 67 ? -19.083 -38.043 12.751 1.00 88.88 67 LYS A O 1
ATOM 501 N N . ILE A 1 68 ? -19.274 -37.841 14.988 1.00 87.94 68 ILE A N 1
ATOM 502 C CA . ILE A 1 68 ? -18.612 -39.089 15.366 1.00 87.94 68 ILE A CA 1
ATOM 503 C C . ILE A 1 68 ? -19.661 -40.063 15.886 1.00 87.94 68 ILE A C 1
ATOM 505 O O . ILE A 1 68 ? -20.552 -39.682 16.646 1.00 87.94 68 ILE A O 1
ATOM 509 N N . ARG A 1 69 ? -19.541 -41.325 15.483 1.00 84.81 69 ARG A N 1
ATOM 510 C CA . ARG A 1 69 ? -20.296 -42.441 16.044 1.00 84.81 69 ARG A CA 1
ATOM 511 C C . ARG A 1 69 ? -19.376 -43.317 16.872 1.00 84.81 69 ARG A C 1
ATOM 513 O O . ARG A 1 69 ? -18.338 -43.742 16.372 1.00 84.81 69 ARG A O 1
ATOM 520 N N . ASN A 1 70 ? -19.802 -43.623 18.089 1.00 80.62 70 ASN A N 1
ATOM 521 C CA . ASN A 1 70 ? -19.191 -44.661 18.895 1.00 80.62 70 ASN A CA 1
ATOM 522 C C . ASN A 1 70 ? -19.863 -46.013 18.590 1.00 80.62 70 ASN A C 1
ATOM 524 O O . ASN A 1 70 ? -21.077 -46.155 18.768 1.00 80.62 70 ASN A O 1
ATOM 528 N N . ASN A 1 71 ? -19.113 -46.972 18.044 1.00 71.88 71 ASN A N 1
ATOM 529 C CA . ASN A 1 71 ? -19.627 -48.299 17.695 1.00 71.88 71 ASN A CA 1
ATOM 530 C C . ASN A 1 71 ? -19.480 -49.298 18.860 1.00 71.88 71 ASN A C 1
ATOM 532 O O . ASN A 1 71 ? -18.739 -49.072 19.809 1.00 71.88 71 ASN A O 1
ATOM 536 N N . VAL A 1 72 ? -20.192 -50.429 18.771 1.00 57.94 72 VAL A N 1
ATOM 537 C CA . VAL A 1 72 ? -20.190 -51.501 19.787 1.00 57.94 72 VAL A CA 1
ATOM 538 C C . VAL A 1 72 ? -18.758 -51.982 20.070 1.00 57.94 72 VAL A C 1
ATOM 540 O O . VAL A 1 72 ? -18.037 -52.310 19.126 1.00 57.94 72 VAL A O 1
ATOM 543 N N . GLY A 1 73 ? -18.361 -52.048 21.348 1.00 57.19 73 GLY A N 1
ATOM 544 C CA . GLY A 1 73 ? -17.040 -52.539 21.778 1.00 57.19 73 GLY A CA 1
ATOM 545 C C . GLY A 1 73 ? -16.251 -51.622 22.724 1.00 57.19 73 GLY A C 1
ATOM 546 O O . GLY A 1 73 ? -15.291 -52.084 23.336 1.00 57.19 73 GLY A O 1
ATOM 547 N N . THR A 1 74 ? -16.670 -50.366 22.917 1.00 55.19 74 THR A N 1
ATOM 548 C CA . THR A 1 74 ? -15.966 -49.385 23.776 1.00 55.19 74 THR A CA 1
ATOM 549 C C . THR A 1 74 ? -16.441 -49.346 25.230 1.00 55.19 74 THR A C 1
ATOM 551 O O . THR A 1 74 ? -15.972 -48.524 26.008 1.00 55.19 74 THR A O 1
ATOM 554 N N . GLU A 1 75 ? -17.398 -50.194 25.604 1.00 55.53 75 GLU A N 1
ATOM 555 C CA . GLU A 1 75 ? -18.166 -50.115 26.862 1.00 55.53 75 GLU A CA 1
ATOM 556 C C . GLU A 1 75 ? -17.293 -50.257 28.125 1.00 55.53 75 GLU A C 1
ATOM 558 O O . GLU A 1 75 ? -17.681 -49.823 29.204 1.00 55.53 75 GLU A O 1
ATOM 563 N N . ASN A 1 76 ? -16.087 -50.815 27.975 1.00 57.75 76 ASN A N 1
ATOM 564 C CA . ASN A 1 76 ? -15.112 -51.015 29.049 1.00 57.75 76 ASN A CA 1
ATOM 565 C C . ASN A 1 76 ? -13.875 -50.102 28.941 1.00 57.75 76 ASN A C 1
ATOM 567 O O . ASN A 1 76 ? -12.903 -50.317 29.664 1.00 57.75 76 ASN A O 1
ATOM 571 N N . ILE A 1 77 ? -13.874 -49.115 28.035 1.00 66.81 77 ILE A N 1
ATOM 572 C CA . ILE A 1 77 ? -12.753 -48.184 27.844 1.00 66.81 77 ILE A CA 1
ATOM 573 C C . ILE A 1 77 ? -13.194 -46.776 28.217 1.00 66.81 77 ILE A C 1
ATOM 575 O O . ILE A 1 77 ? -14.101 -46.204 27.614 1.00 66.81 77 ILE A O 1
ATOM 579 N N . ASN A 1 78 ? -12.512 -46.199 29.203 1.00 72.25 78 ASN A N 1
ATOM 580 C CA . ASN A 1 78 ? -12.755 -44.831 29.630 1.00 72.25 78 ASN A CA 1
ATOM 581 C C . ASN A 1 78 ? -12.019 -43.850 28.707 1.00 72.25 78 ASN A C 1
ATOM 583 O O . ASN A 1 78 ? -10.873 -43.485 28.975 1.00 72.25 78 ASN A O 1
ATOM 587 N N . ILE A 1 79 ? -12.660 -43.464 27.601 1.00 74.31 79 ILE A N 1
ATOM 588 C CA . ILE A 1 79 ? -12.137 -42.433 26.699 1.00 74.31 79 ILE A CA 1
ATOM 589 C C . ILE A 1 79 ? -12.356 -41.063 27.359 1.00 74.31 79 ILE A C 1
ATOM 591 O O . ILE A 1 79 ? -13.496 -40.649 27.563 1.00 74.31 79 ILE A O 1
ATOM 595 N N . THR A 1 80 ? -11.275 -40.359 27.694 1.00 77.38 80 THR A N 1
ATOM 596 C CA . THR A 1 80 ? -11.330 -39.058 28.383 1.00 77.38 80 THR A CA 1
ATOM 597 C C . THR A 1 80 ? -11.330 -37.889 27.410 1.00 77.38 80 THR A C 1
ATOM 599 O O . THR A 1 80 ? -11.942 -36.854 27.677 1.00 77.38 80 THR A O 1
ATOM 602 N N . SER A 1 81 ? -10.647 -38.035 26.274 1.00 80.25 81 SER A N 1
ATOM 603 C CA . SER A 1 81 ? -10.483 -36.978 25.275 1.00 80.25 81 SER A CA 1
ATOM 604 C C . SER A 1 81 ? -10.366 -37.541 23.857 1.00 80.25 81 SER A C 1
ATOM 606 O O . SER A 1 81 ? -10.061 -38.715 23.655 1.00 80.25 81 SER A O 1
ATOM 608 N N . ILE A 1 82 ? -10.595 -36.683 22.865 1.00 83.88 82 ILE A N 1
ATOM 609 C CA . ILE A 1 82 ? -10.319 -36.948 21.450 1.00 83.88 82 ILE A CA 1
ATOM 610 C C . ILE A 1 82 ? -9.415 -35.836 20.935 1.00 83.88 82 ILE A C 1
ATOM 612 O O . ILE A 1 82 ? -9.743 -34.658 21.078 1.00 83.88 82 ILE A O 1
ATOM 616 N N . ASP A 1 83 ? -8.316 -36.218 20.302 1.00 79.19 83 ASP A N 1
ATOM 617 C CA . ASP A 1 83 ? -7.490 -35.322 19.507 1.00 79.19 83 ASP A CA 1
ATOM 618 C C . ASP A 1 83 ? -7.975 -35.340 18.054 1.00 79.19 83 ASP A C 1
ATOM 620 O O . ASP A 1 83 ? -8.015 -36.384 17.399 1.00 79.19 83 ASP A O 1
ATOM 624 N N . PHE A 1 84 ? -8.369 -34.172 17.557 1.00 84.44 84 PHE A N 1
ATOM 625 C CA . PHE A 1 84 ? -8.746 -33.948 16.168 1.00 84.44 84 PHE A CA 1
ATOM 626 C C . PHE A 1 84 ? -7.550 -33.370 15.423 1.00 84.44 84 PHE A C 1
ATOM 628 O O . PHE A 1 84 ? -7.122 -32.256 15.720 1.00 84.44 84 PHE A O 1
ATOM 635 N N . LEU A 1 85 ? -7.023 -34.122 14.463 1.00 81.81 85 LEU A N 1
ATOM 636 C CA . LEU A 1 85 ? -5.947 -33.684 13.585 1.00 81.81 85 LEU A CA 1
ATOM 637 C C . LEU A 1 85 ? -6.543 -33.235 12.250 1.00 81.81 85 LEU A C 1
ATOM 639 O O . LEU A 1 85 ? -7.128 -34.041 11.525 1.00 81.81 85 LEU A O 1
ATOM 643 N N . PHE A 1 86 ? -6.393 -31.954 11.946 1.00 81.19 86 PHE A N 1
ATOM 644 C CA . PHE A 1 86 ? -6.798 -31.313 10.701 1.00 81.19 86 PHE A CA 1
ATOM 645 C C . PHE A 1 86 ? -5.576 -31.150 9.812 1.00 81.19 86 PHE A C 1
ATOM 647 O O . PHE A 1 86 ? -4.565 -30.633 10.272 1.00 81.19 86 PHE A O 1
ATOM 654 N N . GLU A 1 87 ? -5.663 -31.579 8.557 1.00 76.00 87 GLU A N 1
ATOM 655 C CA . GLU A 1 87 ? -4.546 -31.534 7.612 1.00 76.00 87 GLU A CA 1
ATOM 656 C C . GLU A 1 87 ? -5.010 -30.878 6.303 1.00 76.00 87 GLU A C 1
ATOM 658 O O . GLU A 1 87 ? -5.970 -31.335 5.661 1.00 76.00 87 GLU A O 1
ATOM 663 N N . ASP A 1 88 ? -4.333 -29.797 5.912 1.00 72.50 88 ASP A N 1
ATOM 664 C CA . ASP A 1 88 ? -4.424 -29.225 4.569 1.00 72.50 88 ASP A CA 1
ATOM 665 C C . ASP A 1 88 ? -3.237 -29.697 3.704 1.00 72.50 88 ASP A C 1
ATOM 667 O O . ASP A 1 88 ? -2.634 -30.738 3.966 1.00 72.50 88 ASP A O 1
ATOM 671 N N . GLU A 1 89 ? -2.948 -29.014 2.598 1.00 54.41 89 GLU A N 1
ATOM 672 C CA . GLU A 1 89 ? -1.830 -29.389 1.724 1.00 54.41 89 GLU A CA 1
ATOM 673 C C . GLU A 1 89 ? -0.444 -29.116 2.325 1.00 54.41 89 GLU A C 1
ATOM 675 O O . GLU A 1 89 ? 0.523 -29.774 1.943 1.00 54.41 89 GLU A O 1
ATOM 680 N N . PHE A 1 90 ? -0.346 -28.166 3.250 1.00 50.41 90 PHE A N 1
ATOM 681 C CA . PHE A 1 90 ? 0.915 -27.598 3.717 1.00 50.41 90 PHE A CA 1
ATOM 682 C C . PHE A 1 90 ? 1.071 -27.641 5.243 1.00 50.41 90 PHE A C 1
ATOM 684 O O . PHE A 1 90 ? 2.195 -27.569 5.740 1.00 50.41 90 PHE A O 1
ATOM 691 N N . HIS A 1 91 ? -0.025 -27.773 5.989 1.00 63.44 91 HIS A N 1
ATOM 692 C CA . HIS A 1 91 ? -0.063 -27.609 7.435 1.00 63.44 91 HIS A CA 1
ATOM 693 C C . HIS A 1 91 ? -0.970 -28.635 8.120 1.00 63.44 91 HIS A C 1
ATOM 695 O O . HIS A 1 91 ? -1.864 -29.237 7.519 1.00 63.44 91 HIS A O 1
ATOM 701 N N . SER A 1 92 ? -0.746 -28.791 9.426 1.00 68.50 92 SER A N 1
ATOM 702 C CA . SER A 1 92 ? -1.559 -29.619 10.311 1.00 68.50 92 SER A CA 1
ATOM 703 C C . SER A 1 92 ? -1.880 -28.884 11.615 1.00 68.50 92 SER A C 1
ATOM 705 O O . SER A 1 92 ? -0.974 -28.311 12.221 1.00 68.50 92 SER A O 1
ATOM 707 N N . GLU A 1 93 ? -3.122 -28.958 12.087 1.00 73.00 93 GLU A N 1
ATOM 708 C CA . GLU A 1 93 ? -3.560 -28.427 13.386 1.00 73.00 93 GLU A CA 1
ATOM 709 C C . GLU A 1 93 ? -4.163 -29.545 14.237 1.00 73.00 93 GLU A C 1
ATOM 711 O O . GLU A 1 93 ? -4.960 -30.347 13.753 1.00 73.00 93 GLU A O 1
ATOM 716 N N . LEU A 1 94 ? -3.789 -29.591 15.516 1.00 77.44 94 LEU A N 1
ATOM 717 C CA . LEU A 1 94 ? -4.277 -30.576 16.477 1.00 77.44 94 LEU A CA 1
ATOM 718 C C . LEU A 1 94 ? -5.138 -29.887 17.540 1.00 77.44 94 LEU A C 1
ATOM 720 O O . LEU A 1 94 ? -4.655 -29.004 18.249 1.00 77.44 94 LEU A O 1
ATOM 724 N N . ILE A 1 95 ? -6.388 -30.322 17.693 1.00 76.06 95 ILE A N 1
ATOM 725 C CA . ILE A 1 95 ? -7.324 -29.793 18.693 1.00 76.06 95 ILE A CA 1
ATOM 726 C C . ILE A 1 95 ? -7.772 -30.919 19.621 1.00 76.06 95 ILE A C 1
ATOM 728 O O . ILE A 1 95 ? -8.451 -31.853 19.194 1.00 76.06 95 ILE A O 1
ATOM 732 N N . ARG A 1 96 ? -7.436 -30.800 20.909 1.00 82.88 96 ARG A N 1
ATOM 733 C CA . ARG A 1 96 ? -7.880 -31.727 21.956 1.00 82.88 96 ARG A CA 1
ATOM 734 C C . ARG A 1 96 ? -9.238 -31.324 22.510 1.00 82.88 96 ARG A C 1
ATOM 736 O O . ARG A 1 96 ? -9.422 -30.189 22.944 1.00 82.88 96 ARG A O 1
ATOM 743 N N . VAL A 1 97 ? -10.163 -32.275 22.577 1.00 84.56 97 VAL A N 1
ATOM 744 C CA . VAL A 1 97 ? -11.509 -32.079 23.123 1.00 84.56 97 VAL A CA 1
ATOM 745 C C . VAL A 1 97 ? -11.766 -33.085 24.232 1.00 84.56 97 VAL A C 1
ATOM 747 O O . VAL A 1 97 ? -11.697 -34.291 24.002 1.00 84.56 97 VAL A O 1
ATOM 750 N N . GLN A 1 98 ? -12.113 -32.593 25.421 1.00 83.62 98 GLN A N 1
ATOM 751 C CA . GLN A 1 98 ? -12.573 -33.451 26.510 1.00 83.62 98 GLN A CA 1
ATOM 752 C C . GLN A 1 98 ? -13.948 -34.023 26.184 1.00 83.62 98 GLN A C 1
ATOM 754 O O . GLN A 1 98 ? -14.857 -33.309 25.749 1.00 83.62 98 GLN A O 1
ATOM 759 N N . ILE A 1 99 ? -14.100 -35.322 26.401 1.00 77.69 99 ILE A N 1
ATOM 760 C CA . ILE A 1 99 ? -15.353 -36.013 26.155 1.00 77.69 99 ILE A CA 1
ATOM 761 C C . ILE A 1 99 ? -16.313 -35.731 27.321 1.00 77.69 99 ILE A C 1
ATOM 763 O O . ILE A 1 99 ? -15.965 -35.989 28.472 1.00 77.69 99 ILE A O 1
ATOM 767 N N . PRO A 1 100 ? -17.534 -35.227 27.061 1.00 68.44 100 PRO A N 1
ATOM 768 C CA . PRO A 1 100 ? -18.521 -35.031 28.120 1.00 68.44 100 PRO A CA 1
ATOM 769 C C . PRO A 1 100 ? -18.993 -36.365 28.710 1.00 68.44 100 PRO A C 1
ATOM 771 O O . PRO A 1 100 ? -19.128 -37.343 27.969 1.00 68.44 100 PRO A O 1
ATOM 774 N N . GLU A 1 101 ? -19.308 -36.376 30.008 1.00 62.88 101 GLU A N 1
ATOM 775 C CA . GLU A 1 101 ? -19.839 -37.550 30.718 1.00 62.88 101 GLU A CA 1
ATOM 776 C C . GLU A 1 101 ? -21.002 -38.206 29.937 1.00 62.88 101 GLU A C 1
ATOM 778 O O . GLU A 1 101 ? -21.907 -37.520 29.457 1.00 62.88 101 GLU A O 1
ATOM 783 N N . GLY A 1 102 ? -20.953 -39.536 29.767 1.00 58.31 102 GLY A N 1
ATOM 784 C CA . GLY A 1 102 ? -21.988 -40.331 29.082 1.00 58.31 102 GLY A CA 1
ATOM 785 C C . GLY A 1 102 ? -21.761 -40.632 27.590 1.00 58.31 102 GLY A C 1
ATOM 786 O O . GLY A 1 102 ? -22.545 -41.361 26.993 1.00 58.31 102 GLY A O 1
ATOM 787 N N . PHE A 1 103 ? -20.687 -40.142 26.956 1.00 64.06 103 PHE A N 1
ATOM 788 C CA . PHE A 1 103 ? -20.346 -40.506 25.560 1.00 64.06 103 PHE A CA 1
ATOM 789 C C . PHE A 1 103 ? -19.798 -41.947 25.398 1.00 64.06 103 PHE A C 1
ATOM 791 O O . PHE A 1 103 ? -19.503 -42.388 24.287 1.00 64.06 103 PHE A O 1
ATOM 798 N N . SER A 1 104 ? -19.667 -42.691 26.499 1.00 55.16 104 SER A N 1
ATOM 799 C CA . SER A 1 104 ? -19.309 -44.114 26.515 1.00 55.16 104 SER A CA 1
ATOM 800 C C . SER A 1 104 ? -20.442 -45.036 26.038 1.00 55.16 104 SER A C 1
ATOM 802 O O . SER A 1 104 ? -20.188 -46.210 25.770 1.00 55.16 104 SER A O 1
ATOM 804 N N . GLU A 1 105 ? -21.669 -44.526 25.895 1.00 58.41 105 GLU A N 1
ATOM 805 C CA . GLU A 1 105 ? -22.816 -45.265 25.360 1.00 58.41 105 GLU A CA 1
ATOM 806 C C . GLU A 1 105 ? -22.826 -45.251 23.819 1.00 58.41 105 GLU A C 1
ATOM 808 O O . GLU A 1 105 ? -22.412 -44.279 23.181 1.00 58.41 105 GLU A O 1
ATOM 813 N N . ILE A 1 106 ? -23.304 -46.335 23.196 1.00 61.00 106 ILE A N 1
ATOM 814 C CA . ILE A 1 106 ? -23.452 -46.427 21.734 1.00 61.00 106 ILE A CA 1
ATOM 815 C C . ILE A 1 106 ? -24.307 -45.250 21.242 1.00 61.00 106 ILE A C 1
ATOM 817 O O . ILE A 1 106 ? -25.483 -45.139 21.585 1.00 61.00 106 ILE A O 1
ATOM 821 N N . GLY A 1 107 ? -23.741 -44.386 20.397 1.00 71.69 107 GLY A N 1
ATOM 822 C CA . GLY A 1 107 ? -24.422 -43.162 19.981 1.00 71.69 107 GLY A CA 1
ATOM 823 C C . GLY A 1 107 ? -23.634 -42.303 18.997 1.00 71.69 107 GLY A C 1
ATOM 824 O O . GLY A 1 107 ? -22.469 -42.562 18.694 1.00 71.69 107 GLY A O 1
ATOM 825 N N . GLU A 1 108 ? -24.297 -41.274 18.469 1.00 85.19 108 GLU A N 1
ATOM 826 C CA . GLU A 1 108 ? -23.697 -40.271 17.586 1.00 85.19 108 GLU A CA 1
ATOM 827 C C . GLU A 1 108 ? -23.634 -38.921 18.299 1.00 85.19 108 GLU A C 1
ATOM 829 O O . GLU A 1 108 ? -24.601 -38.500 18.934 1.00 85.19 108 GLU A O 1
ATOM 834 N N . LYS A 1 109 ? -22.513 -38.212 18.157 1.00 85.56 109 LYS A N 1
ATOM 835 C CA . LYS A 1 109 ? -22.336 -36.859 18.686 1.00 85.56 109 LYS A CA 1
ATOM 836 C C . LYS A 1 109 ? -21.649 -35.975 17.666 1.00 85.56 109 LYS A C 1
ATOM 838 O O . LYS A 1 109 ? -20.786 -36.429 16.917 1.00 85.56 109 LYS A O 1
ATOM 843 N N . THR A 1 110 ? -22.037 -34.708 17.646 1.00 88.19 110 THR A N 1
ATOM 844 C CA . THR A 1 110 ? -21.401 -33.694 16.810 1.00 88.19 110 THR A CA 1
ATOM 845 C C . THR A 1 110 ? -20.520 -32.804 17.672 1.00 88.19 110 THR A C 1
ATOM 847 O O . THR A 1 110 ? -20.966 -32.292 18.696 1.00 88.19 110 THR A O 1
ATOM 850 N N . PHE A 1 111 ? -19.274 -32.640 17.242 1.00 87.88 111 PHE A N 1
ATOM 851 C CA . PHE A 1 111 ? -18.297 -31.734 17.825 1.00 87.88 111 PHE A CA 1
ATOM 852 C C . PHE A 1 111 ? -18.091 -30.573 16.863 1.00 87.88 111 PHE A C 1
ATOM 854 O O . PHE A 1 111 ? -17.770 -30.806 15.700 1.00 87.88 111 PHE A O 1
ATOM 861 N N . THR A 1 112 ? -18.284 -29.347 17.339 1.00 90.00 112 THR A N 1
ATOM 862 C CA . THR A 1 112 ? -18.034 -28.129 16.563 1.00 90.00 112 THR A CA 1
ATOM 863 C C . THR A 1 112 ? -16.763 -27.484 17.085 1.00 90.00 112 THR A C 1
ATOM 865 O O . THR A 1 112 ? -16.691 -27.123 18.259 1.00 90.00 112 THR A O 1
ATOM 868 N N . LEU A 1 113 ? -15.754 -27.394 16.223 1.00 89.56 113 LEU A N 1
ATOM 869 C CA . LEU A 1 113 ? -14.405 -26.962 16.565 1.00 89.56 113 LEU A CA 1
ATOM 870 C C . LEU A 1 113 ? -14.044 -25.731 15.751 1.00 89.56 113 LEU A C 1
ATOM 872 O O . LEU A 1 113 ? -14.199 -25.738 14.533 1.00 89.56 113 LEU A O 1
ATOM 876 N N . ASN A 1 114 ? -13.556 -24.695 16.424 1.00 86.12 114 ASN A N 1
ATOM 877 C CA . ASN A 1 114 ? -12.987 -23.530 15.760 1.00 86.12 114 ASN A CA 1
ATOM 878 C C . ASN A 1 114 ? -11.545 -23.851 15.381 1.00 86.12 114 ASN A C 1
ATOM 880 O O . ASN A 1 114 ? -10.755 -24.221 16.245 1.00 86.12 114 ASN A O 1
ATOM 884 N N . LEU A 1 115 ? -11.232 -23.703 14.103 1.00 81.62 115 LEU A N 1
ATOM 885 C CA . LEU A 1 115 ? -9.904 -23.901 13.545 1.00 81.62 115 LEU A CA 1
ATOM 886 C C . LEU A 1 115 ? -9.127 -22.588 13.600 1.00 81.62 115 LEU A C 1
ATOM 888 O O . LEU A 1 115 ? -9.710 -21.495 13.623 1.00 81.62 115 LEU A O 1
ATOM 892 N N . SER A 1 116 ? -7.804 -22.671 13.613 1.00 64.56 116 SER A N 1
ATOM 893 C CA . SER A 1 116 ? -6.948 -21.495 13.562 1.00 64.56 116 SER A CA 1
ATOM 894 C C . SER A 1 116 ? -6.876 -20.950 12.141 1.00 64.56 116 SER A C 1
ATOM 896 O O . SER A 1 116 ? -6.418 -21.626 11.220 1.00 64.56 116 SER A O 1
ATOM 898 N N . ARG A 1 117 ? -7.257 -19.678 11.963 1.00 57.34 117 ARG A N 1
ATOM 899 C CA . ARG A 1 117 ? -7.097 -18.965 10.679 1.00 57.34 117 ARG A CA 1
ATOM 900 C C . ARG A 1 117 ? -5.632 -18.745 10.298 1.00 57.34 117 ARG A C 1
ATOM 902 O O . ARG A 1 117 ? -5.356 -18.415 9.150 1.00 57.34 117 ARG A O 1
ATOM 909 N N . ASP A 1 118 ? -4.722 -18.887 11.262 1.00 48.34 118 ASP A N 1
ATOM 910 C CA . ASP A 1 118 ? -3.296 -18.615 11.088 1.00 48.34 118 ASP A CA 1
ATOM 911 C C . ASP A 1 118 ? -2.507 -19.872 10.658 1.00 48.34 118 ASP A C 1
ATOM 913 O O . ASP A 1 118 ? -1.370 -19.736 10.215 1.00 48.34 118 ASP A O 1
ATOM 917 N N . GLN A 1 119 ? -3.073 -21.082 10.800 1.00 50.81 119 GLN A N 1
ATOM 918 C CA . GLN A 1 119 ? -2.361 -22.349 10.550 1.00 50.81 119 GLN A CA 1
ATOM 919 C C . GLN A 1 119 ? -3.058 -23.292 9.571 1.00 50.81 119 GLN A C 1
ATOM 921 O O . GLN A 1 119 ? -2.362 -24.013 8.867 1.00 50.81 119 GLN A O 1
ATOM 926 N N . ILE A 1 120 ? -4.391 -23.299 9.510 1.00 64.06 120 ILE A N 1
ATOM 927 C CA . ILE A 1 120 ? -5.140 -24.186 8.615 1.00 64.06 120 ILE A CA 1
ATOM 928 C C . ILE A 1 120 ? -6.034 -23.361 7.709 1.00 64.06 120 ILE A C 1
ATOM 930 O O . ILE A 1 120 ? -6.877 -22.586 8.166 1.00 64.06 120 ILE A O 1
ATOM 934 N N . ASN A 1 121 ? -5.890 -23.574 6.402 1.00 69.88 121 ASN A N 1
ATOM 935 C CA . ASN A 1 121 ? -6.836 -23.041 5.439 1.00 69.88 121 ASN A CA 1
ATOM 936 C C . ASN A 1 121 ? -8.014 -24.012 5.281 1.00 69.88 121 ASN A C 1
ATOM 938 O O . ASN A 1 121 ? -7.923 -25.033 4.601 1.00 69.88 121 ASN A O 1
ATOM 942 N N . VAL A 1 122 ? -9.146 -23.664 5.888 1.00 73.25 122 VAL A N 1
ATOM 943 C CA . VAL A 1 122 ? -10.380 -24.465 5.872 1.00 73.25 122 VAL A CA 1
ATOM 944 C C . VAL A 1 122 ? -10.953 -24.716 4.478 1.00 73.25 122 VAL A C 1
ATOM 946 O O . VAL A 1 122 ? -11.586 -25.749 4.267 1.00 73.25 122 VAL A O 1
ATOM 949 N N . ASP A 1 123 ? -10.700 -23.824 3.516 1.00 68.19 123 ASP A N 1
ATOM 950 C CA . ASP A 1 123 ? -11.122 -24.012 2.123 1.00 68.19 123 ASP A CA 1
ATOM 951 C C . ASP A 1 123 ? -10.253 -25.052 1.391 1.00 68.19 123 ASP A C 1
ATOM 953 O O . ASP A 1 123 ? -10.668 -25.599 0.368 1.00 68.19 123 ASP A O 1
ATOM 957 N N . LEU A 1 124 ? -9.059 -25.343 1.919 1.00 70.69 124 LEU A N 1
ATOM 958 C CA . LEU A 1 124 ? -8.093 -26.305 1.380 1.00 70.69 124 LEU A CA 1
ATOM 959 C C . LEU A 1 124 ? -7.944 -27.555 2.256 1.00 70.69 124 LEU A C 1
ATOM 961 O O . LEU A 1 124 ? -7.058 -28.375 2.008 1.00 70.69 124 LEU A O 1
ATOM 965 N N . LEU A 1 125 ? -8.793 -27.715 3.273 1.00 76.12 125 LEU A N 1
ATOM 966 C CA . LEU A 1 125 ? -8.729 -28.838 4.197 1.00 76.12 125 LEU A CA 1
ATOM 967 C C . LEU A 1 125 ? -8.926 -30.159 3.437 1.00 76.12 125 LEU A C 1
ATOM 969 O O . LEU A 1 125 ? -9.942 -30.364 2.767 1.00 76.12 125 LEU A O 1
ATOM 973 N N . LYS A 1 126 ? -7.956 -31.070 3.548 1.00 78.06 126 LYS A N 1
ATOM 974 C CA . LYS A 1 126 ? -7.949 -32.341 2.806 1.00 78.06 126 LYS A CA 1
ATOM 975 C C . LYS A 1 126 ? -8.396 -33.507 3.666 1.00 78.06 126 LYS A C 1
ATOM 977 O O . LYS A 1 126 ? -9.111 -34.392 3.188 1.00 78.06 126 LYS A O 1
ATOM 982 N N . LYS A 1 127 ? -7.972 -33.526 4.927 1.00 81.31 127 LYS A N 1
ATOM 983 C CA . LYS A 1 127 ? -8.123 -34.694 5.788 1.00 81.31 127 LYS A CA 1
ATOM 984 C C . LYS A 1 127 ? -8.391 -34.289 7.231 1.00 81.31 127 LYS A C 1
ATOM 986 O O . LYS A 1 127 ? -7.885 -33.284 7.721 1.00 81.31 127 LYS A O 1
ATOM 991 N N . ILE A 1 128 ? -9.209 -35.102 7.894 1.00 85.12 128 ILE A N 1
ATOM 992 C CA . ILE A 1 128 ? -9.409 -35.053 9.342 1.00 85.12 128 ILE A CA 1
ATOM 993 C C . ILE A 1 128 ? -9.187 -36.452 9.904 1.00 85.12 128 ILE A C 1
ATOM 995 O O . ILE A 1 128 ? -9.759 -37.420 9.395 1.00 85.12 128 ILE A O 1
ATOM 999 N N . SER A 1 129 ? -8.403 -36.547 10.971 1.00 80.19 129 SER A N 1
ATOM 1000 C CA . SER A 1 129 ? -8.146 -37.786 11.705 1.00 80.19 129 SER A CA 1
ATOM 1001 C C . SER A 1 129 ? -8.575 -37.621 13.164 1.00 80.19 129 SER A C 1
ATOM 1003 O O . SER A 1 129 ? -8.399 -36.547 13.739 1.00 80.19 129 SER A O 1
ATOM 1005 N N . ILE A 1 130 ? -9.146 -38.667 13.767 1.00 81.38 130 ILE A N 1
ATOM 1006 C CA . ILE A 1 130 ? -9.491 -38.676 15.197 1.00 81.38 130 ILE A CA 1
ATOM 1007 C C . ILE A 1 130 ? -8.630 -39.677 15.960 1.00 81.38 130 ILE A C 1
ATOM 1009 O O . ILE A 1 130 ? -8.541 -40.852 15.595 1.00 81.38 130 ILE A O 1
ATOM 1013 N N . ILE A 1 131 ? -8.011 -39.205 17.037 1.00 78.62 131 ILE A N 1
ATOM 1014 C CA . ILE A 1 131 ? -7.103 -39.976 17.882 1.00 78.62 131 ILE A CA 1
ATOM 1015 C C . ILE A 1 131 ? -7.707 -40.009 19.295 1.00 78.62 131 ILE A C 1
ATOM 1017 O O . ILE A 1 131 ? -7.727 -38.986 19.981 1.00 78.62 131 ILE A O 1
ATOM 1021 N N . PRO A 1 132 ? -8.274 -41.144 19.732 1.00 78.31 132 PRO A N 1
ATOM 1022 C CA . PRO A 1 132 ? -8.851 -41.254 21.064 1.00 78.31 132 PRO A CA 1
ATOM 1023 C C . PRO A 1 132 ? -7.761 -41.313 22.139 1.00 78.31 132 PRO A C 1
ATOM 1025 O O . PRO A 1 132 ? -6.695 -41.899 21.939 1.00 78.31 132 PRO A O 1
ATOM 1028 N N . ILE A 1 133 ? -8.077 -40.746 23.301 1.00 74.75 133 ILE A N 1
ATOM 1029 C CA . ILE A 1 133 ? -7.250 -40.780 24.507 1.00 74.75 133 ILE A CA 1
ATOM 1030 C C . ILE A 1 133 ? -8.055 -41.463 25.602 1.00 74.75 133 ILE A C 1
ATOM 1032 O O . ILE A 1 133 ? -9.182 -41.058 25.892 1.00 74.75 133 ILE A O 1
ATOM 1036 N N . TYR A 1 134 ? -7.482 -42.497 26.205 1.00 74.06 134 TYR A N 1
ATOM 1037 C CA . TYR A 1 134 ? -8.135 -43.302 27.230 1.00 74.06 134 TYR A CA 1
ATOM 1038 C C . TYR A 1 134 ? -7.258 -43.457 28.468 1.00 74.06 134 TYR A C 1
ATOM 1040 O O . TYR A 1 134 ? -6.039 -43.308 28.413 1.00 74.06 134 TYR A O 1
ATOM 1048 N N . THR A 1 135 ? -7.882 -43.732 29.610 1.00 69.75 135 THR A N 1
ATOM 1049 C CA . THR A 1 135 ? -7.167 -43.948 30.874 1.00 69.75 135 THR A CA 1
ATOM 1050 C C . THR A 1 135 ? -7.019 -45.436 31.173 1.00 69.75 135 THR A C 1
ATOM 1052 O O . THR A 1 135 ? -8.000 -46.178 31.155 1.00 69.75 135 THR A O 1
ATOM 1055 N N . GLU A 1 136 ? -5.803 -45.869 31.499 1.00 65.69 136 GLU A N 1
ATOM 1056 C CA . GLU A 1 136 ? -5.538 -47.217 32.006 1.00 65.69 136 GLU A CA 1
ATOM 1057 C C . GLU A 1 136 ? -6.009 -47.403 33.458 1.00 65.69 136 GLU A C 1
ATOM 1059 O O . GLU A 1 136 ? -6.222 -46.449 34.205 1.00 65.69 136 GLU A O 1
ATOM 1064 N N . SER A 1 137 ? -6.077 -48.657 33.914 1.00 60.47 137 SER A N 1
ATOM 1065 C CA . SER A 1 137 ? -6.441 -49.049 35.287 1.00 60.47 137 SER A CA 1
ATOM 1066 C C . SER A 1 137 ? -5.579 -48.399 36.385 1.00 60.47 137 SER A C 1
ATOM 1068 O O . SER A 1 137 ? -5.968 -48.386 37.549 1.00 60.47 137 SER A O 1
ATOM 1070 N N . ASN A 1 138 ? -4.396 -47.890 36.027 1.00 60.34 138 ASN A N 1
ATOM 1071 C CA . ASN A 1 138 ? -3.453 -47.188 36.903 1.00 60.34 138 ASN A CA 1
ATOM 1072 C C . ASN A 1 138 ? -3.672 -45.655 36.944 1.00 60.34 138 ASN A C 1
ATOM 1074 O O . ASN A 1 138 ? -2.930 -44.961 37.636 1.00 60.34 138 ASN A O 1
ATOM 1078 N N . GLY A 1 139 ? -4.660 -45.125 36.211 1.00 60.16 139 GLY A N 1
ATOM 1079 C CA . GLY A 1 139 ? -4.967 -43.694 36.138 1.00 60.16 139 GLY A CA 1
ATOM 1080 C C . GLY A 1 139 ? -4.142 -42.897 35.118 1.00 60.16 139 GLY A C 1
ATOM 1081 O O . GLY A 1 139 ? -4.298 -41.680 35.043 1.00 60.16 139 GLY A O 1
ATOM 1082 N N . LYS A 1 140 ? -3.265 -43.537 34.335 1.00 67.38 140 LYS A N 1
ATOM 1083 C CA . LYS A 1 140 ? -2.451 -42.878 33.304 1.00 67.38 140 LYS A CA 1
ATOM 1084 C C . LYS A 1 140 ? -3.245 -42.714 32.005 1.00 67.38 140 LYS A C 1
ATOM 1086 O O . LYS A 1 140 ? -3.835 -43.677 31.521 1.00 67.38 140 LYS A O 1
ATOM 1091 N N . GLU A 1 141 ? -3.224 -41.515 31.424 1.00 66.56 141 GLU A N 1
ATOM 1092 C CA . GLU A 1 141 ? -3.763 -41.275 30.080 1.00 66.56 141 GLU A CA 1
ATOM 1093 C C . GLU A 1 141 ? -2.812 -41.804 29.002 1.00 66.56 141 GLU A C 1
ATOM 1095 O O . GLU A 1 141 ? -1.601 -41.561 29.037 1.00 66.56 141 GLU A O 1
ATOM 1100 N N . ILE A 1 142 ? -3.379 -42.511 28.029 1.00 62.34 142 ILE A N 1
ATOM 1101 C CA . ILE A 1 142 ? -2.691 -43.053 26.865 1.00 62.34 142 ILE A CA 1
ATOM 1102 C C . ILE A 1 142 ? -3.405 -42.560 25.613 1.00 62.34 142 ILE A C 1
ATOM 1104 O O . ILE A 1 142 ? -4.618 -42.704 25.465 1.00 62.34 142 ILE A O 1
ATOM 1108 N N . SER A 1 143 ? -2.629 -41.957 24.714 1.00 59.03 143 SER A N 1
ATOM 1109 C CA . SER A 1 143 ? -3.078 -41.665 23.356 1.00 59.03 143 SER A CA 1
ATOM 1110 C C . SER A 1 143 ? -2.995 -42.934 22.529 1.00 59.03 143 SER A C 1
ATOM 1112 O O . SER A 1 143 ? -1.979 -43.629 22.589 1.00 59.03 143 SER A O 1
ATOM 1114 N N . SER A 1 144 ? -4.016 -43.201 21.719 1.00 56.44 144 SER A N 1
ATOM 1115 C CA . SER A 1 144 ? -3.943 -44.315 20.784 1.00 56.44 144 SER A CA 1
ATOM 1116 C C . SER A 1 144 ? -2.786 -44.145 19.801 1.00 56.44 144 SER A C 1
ATOM 1118 O O . SER A 1 144 ? -2.508 -43.035 19.336 1.00 56.44 144 SER A O 1
ATOM 1120 N N . SER A 1 145 ? -2.119 -45.255 19.485 1.00 51.41 145 SER A N 1
ATOM 1121 C CA . SER A 1 145 ? -0.975 -45.282 18.564 1.00 51.41 145 SER A CA 1
ATOM 1122 C C . SER A 1 145 ? -1.396 -45.185 17.089 1.00 51.41 145 SER A C 1
ATOM 1124 O O . SER A 1 145 ? -0.548 -45.013 16.215 1.00 51.41 145 SER A O 1
ATOM 1126 N N . ILE A 1 146 ? -2.697 -45.324 16.798 1.00 53.41 146 ILE A N 1
ATOM 1127 C CA . ILE A 1 146 ? -3.279 -45.296 15.451 1.00 53.41 146 ILE A CA 1
ATOM 1128 C C . ILE A 1 146 ? -4.568 -44.453 15.494 1.00 53.41 146 ILE A C 1
ATOM 1130 O O . ILE A 1 146 ? -5.343 -44.585 16.443 1.00 53.41 146 ILE A O 1
ATOM 1134 N N . PRO A 1 147 ? -4.849 -43.602 14.487 1.00 56.28 147 PRO A N 1
ATOM 1135 C CA . PRO A 1 147 ? -6.141 -42.930 14.389 1.00 56.28 147 PRO A CA 1
ATOM 1136 C C . PRO A 1 147 ? -7.295 -43.941 14.351 1.00 56.28 147 PRO A C 1
ATOM 1138 O O . PRO A 1 147 ? -7.274 -44.890 13.569 1.00 56.28 147 PRO A O 1
ATOM 1141 N N . SER A 1 148 ? -8.335 -43.716 15.157 1.00 62.78 148 SER A N 1
ATOM 1142 C CA . SER A 1 148 ? -9.514 -44.599 15.202 1.00 62.78 148 SER A CA 1
ATOM 1143 C C . SER A 1 148 ? -10.374 -44.460 13.938 1.00 62.78 148 SER A C 1
ATOM 1145 O O . SER A 1 148 ? -11.009 -45.413 13.492 1.00 62.78 148 SER A O 1
ATOM 1147 N N . SER A 1 149 ? -10.342 -43.282 13.306 1.00 67.81 149 SER A N 1
ATOM 1148 C CA . SER A 1 149 ? -10.954 -43.039 12.001 1.00 67.81 149 SER A CA 1
ATOM 1149 C C . SER A 1 149 ? -10.277 -41.873 11.293 1.00 67.81 149 SER A C 1
ATOM 1151 O O . SER A 1 149 ? -9.878 -40.887 11.912 1.00 67.81 149 SER A O 1
ATOM 1153 N N . GLU A 1 150 ? -10.245 -41.958 9.966 1.00 78.62 150 GLU A N 1
ATOM 1154 C CA . GLU A 1 150 ? -9.821 -40.879 9.078 1.00 78.62 150 GLU A CA 1
ATOM 1155 C C . GLU A 1 150 ? -10.942 -40.552 8.090 1.00 78.62 150 GLU A C 1
ATOM 1157 O O . GLU A 1 150 ? -11.668 -41.440 7.636 1.00 78.62 150 GLU A O 1
ATOM 1162 N N . TYR A 1 151 ? -11.084 -39.277 7.743 1.00 73.19 151 TYR A N 1
ATOM 1163 C CA . TYR A 1 151 ? -12.055 -38.805 6.766 1.00 73.19 151 TYR A CA 1
ATOM 1164 C C . TYR A 1 151 ? -11.360 -37.954 5.706 1.00 73.19 151 TYR A C 1
ATOM 1166 O O . TYR A 1 151 ? -10.820 -36.887 5.993 1.00 73.19 151 TYR A O 1
ATOM 1174 N N . GLN A 1 152 ? -11.394 -38.441 4.466 1.00 77.31 152 GLN A N 1
ATOM 1175 C CA . GLN A 1 152 ? -10.895 -37.725 3.294 1.00 77.31 152 GLN A CA 1
ATOM 1176 C C . GLN A 1 152 ? -11.989 -36.796 2.771 1.00 77.31 152 GLN A C 1
ATOM 1178 O O . GLN A 1 152 ? -13.073 -37.249 2.383 1.00 77.31 152 GLN A O 1
ATOM 1183 N N . ILE A 1 153 ? -11.711 -35.499 2.740 1.00 68.50 153 ILE A N 1
ATOM 1184 C CA . ILE A 1 153 ? -12.663 -34.486 2.303 1.00 68.50 153 ILE A CA 1
ATOM 1185 C C . ILE A 1 153 ? -12.697 -34.485 0.775 1.00 68.50 153 ILE A C 1
ATOM 1187 O O . ILE A 1 153 ? -11.800 -33.982 0.109 1.00 68.50 153 ILE A O 1
ATOM 1191 N N . LYS A 1 154 ? -13.739 -35.102 0.205 1.00 54.47 154 LYS A N 1
ATOM 1192 C CA . LYS A 1 154 ? -13.902 -35.225 -1.255 1.00 54.47 154 LYS A CA 1
ATOM 1193 C C . LYS A 1 154 ? -14.859 -34.206 -1.868 1.00 54.47 154 LYS A C 1
ATOM 1195 O O . LYS A 1 154 ? -14.777 -33.987 -3.065 1.00 54.47 154 LYS A O 1
ATOM 1200 N N . ASN A 1 155 ? -15.748 -33.610 -1.069 1.00 47.41 155 ASN A N 1
ATOM 1201 C CA . ASN A 1 155 ? -16.663 -32.531 -1.449 1.00 47.41 155 ASN A CA 1
ATOM 1202 C C . ASN A 1 155 ? -17.089 -31.800 -0.169 1.00 47.41 155 ASN A C 1
ATOM 1204 O O . ASN A 1 155 ? -17.770 -32.386 0.673 1.00 47.41 155 ASN A O 1
ATOM 1208 N N . ILE A 1 156 ? -16.677 -30.545 -0.003 1.00 51.75 156 ILE A N 1
ATOM 1209 C CA . ILE A 1 156 ? -17.135 -29.710 1.108 1.00 51.75 156 ILE A CA 1
ATOM 1210 C C . ILE A 1 156 ? -18.518 -29.172 0.731 1.00 51.75 156 ILE A C 1
ATOM 1212 O O . ILE A 1 156 ? -18.664 -28.507 -0.297 1.00 51.75 156 ILE A O 1
ATOM 1216 N N . THR A 1 157 ? -19.539 -29.411 1.557 1.00 42.78 157 THR A N 1
ATOM 1217 C CA . THR A 1 157 ? -20.744 -28.569 1.526 1.00 42.78 157 THR A CA 1
ATOM 1218 C C . THR A 1 157 ? -20.354 -27.223 2.123 1.00 42.78 157 THR A C 1
ATOM 1220 O O . THR A 1 157 ? -20.533 -26.990 3.313 1.00 42.78 157 THR A O 1
ATOM 1223 N N . LEU A 1 158 ? -19.728 -26.372 1.307 1.00 45.72 158 LEU A N 1
ATOM 1224 C CA . LEU A 1 158 ? -19.338 -25.028 1.710 1.00 45.72 158 LEU A CA 1
ATOM 1225 C C . LEU A 1 158 ? -20.619 -24.228 1.908 1.00 45.72 158 LEU A C 1
ATOM 1227 O O . LEU A 1 158 ? -21.327 -23.936 0.939 1.00 45.72 158 LEU A O 1
ATOM 1231 N N . ILE A 1 159 ? -20.894 -23.823 3.144 1.00 42.81 159 ILE A N 1
ATOM 1232 C CA . ILE A 1 159 ? -21.793 -22.698 3.381 1.00 42.81 159 ILE A CA 1
ATOM 1233 C C . ILE A 1 159 ? -21.017 -21.451 2.944 1.00 42.81 159 ILE A C 1
ATOM 1235 O O . ILE A 1 159 ? -20.389 -20.760 3.738 1.00 42.81 159 ILE A O 1
ATOM 1239 N N . LYS A 1 160 ? -20.986 -21.196 1.630 1.00 41.59 160 LYS A N 1
ATOM 1240 C CA . LYS A 1 160 ? -20.425 -19.956 1.097 1.00 41.59 160 LYS A CA 1
ATOM 1241 C C . LYS A 1 160 ? -21.314 -18.825 1.589 1.00 41.59 160 LYS A C 1
ATOM 1243 O O . LYS A 1 160 ? -22.522 -18.845 1.339 1.00 41.59 160 LYS A O 1
ATOM 1248 N N . LYS A 1 161 ? -20.718 -17.831 2.254 1.00 37.44 161 LYS A N 1
ATOM 1249 C CA . LYS A 1 161 ? -21.399 -16.563 2.529 1.00 37.44 161 LYS A CA 1
ATOM 1250 C C . LYS A 1 161 ? -22.039 -16.104 1.206 1.00 37.44 161 LYS A C 1
ATOM 1252 O O . LYS A 1 161 ? -21.343 -16.120 0.183 1.00 37.44 161 LYS A O 1
ATOM 1257 N N . PRO A 1 162 ? -23.336 -15.742 1.166 1.00 32.56 162 PRO A N 1
ATOM 1258 C CA . PRO A 1 162 ? -23.874 -15.076 -0.011 1.00 32.56 162 PRO A CA 1
ATOM 1259 C C . PRO A 1 162 ? -22.943 -13.908 -0.338 1.00 32.56 162 PRO A C 1
ATOM 1261 O O . PRO A 1 162 ? -22.482 -13.249 0.596 1.00 32.56 162 PRO A O 1
ATOM 1264 N N . LYS A 1 163 ? -22.630 -13.679 -1.626 1.00 40.38 163 LYS A N 1
ATOM 1265 C CA . LYS A 1 163 ? -21.896 -12.484 -2.072 1.00 40.38 163 LYS A CA 1
ATOM 1266 C C . LYS A 1 163 ? -22.637 -11.270 -1.502 1.00 40.38 163 LYS A C 1
ATOM 1268 O O . LYS A 1 163 ? -23.654 -10.846 -2.050 1.00 40.38 163 LYS A O 1
ATOM 1273 N N . GLU A 1 164 ? -22.186 -10.767 -0.354 1.00 38.03 164 GLU A N 1
ATOM 1274 C CA . GLU A 1 164 ? -22.693 -9.529 0.212 1.00 38.03 164 GLU A CA 1
ATOM 1275 C C . GLU A 1 164 ? -22.398 -8.474 -0.841 1.00 38.03 164 GLU A C 1
ATOM 1277 O O . GLU A 1 164 ? -21.252 -8.321 -1.272 1.00 38.03 164 GLU A O 1
ATOM 1282 N N . LYS A 1 165 ? -23.444 -7.783 -1.298 1.00 38.31 165 LYS A N 1
ATOM 1283 C CA . LYS A 1 165 ? -23.266 -6.592 -2.123 1.00 38.31 165 LYS A CA 1
ATOM 1284 C C . LYS A 1 165 ? -22.227 -5.723 -1.403 1.00 38.31 165 LYS A C 1
ATOM 1286 O O . LYS A 1 165 ? -22.443 -5.458 -0.215 1.00 38.31 165 LYS A O 1
ATOM 1291 N N . PRO A 1 166 ? -21.119 -5.325 -2.059 1.00 50.56 166 PRO A N 1
ATOM 1292 C CA . PRO A 1 166 ? -20.117 -4.486 -1.423 1.00 50.56 166 PRO A CA 1
ATOM 1293 C C . PRO A 1 166 ? -20.828 -3.311 -0.761 1.00 50.56 166 PRO A C 1
ATOM 1295 O O . PRO A 1 166 ? -21.624 -2.627 -1.411 1.00 50.56 166 PRO A O 1
ATOM 1298 N N . LYS A 1 167 ? -20.616 -3.135 0.548 1.00 52.53 167 LYS A N 1
ATOM 1299 C CA . LYS A 1 167 ? -21.171 -1.995 1.276 1.00 52.53 167 LYS A CA 1
ATOM 1300 C C . LYS A 1 167 ? -20.766 -0.736 0.514 1.00 52.53 167 LYS A C 1
ATOM 1302 O O . LYS A 1 167 ? -19.596 -0.597 0.164 1.00 52.53 167 LYS A O 1
ATOM 1307 N N . GLU A 1 168 ? -21.734 0.131 0.228 1.00 60.06 168 GLU A N 1
ATOM 1308 C CA . GLU A 1 168 ? -21.502 1.358 -0.531 1.00 60.06 168 GLU A CA 1
ATOM 1309 C C . GLU A 1 168 ? -20.320 2.125 0.084 1.00 60.06 168 GLU A C 1
ATOM 1311 O O . GLU A 1 168 ? -20.302 2.409 1.289 1.00 60.06 168 GLU A O 1
ATOM 1316 N N . LEU A 1 169 ? -19.282 2.360 -0.725 1.00 75.31 169 LEU A N 1
ATOM 1317 C CA . LEU A 1 169 ? -18.065 3.031 -0.284 1.00 75.31 169 LEU A CA 1
ATOM 1318 C C . LEU A 1 169 ? -18.408 4.488 0.034 1.00 75.31 169 LEU A C 1
ATOM 1320 O O . LEU A 1 169 ? -18.827 5.240 -0.838 1.00 75.31 169 LEU A O 1
ATOM 1324 N N . ASN A 1 170 ? -18.202 4.893 1.283 1.00 86.88 170 ASN A N 1
ATOM 1325 C CA . ASN A 1 170 ? -18.193 6.297 1.684 1.00 86.88 170 ASN A CA 1
ATOM 1326 C C . ASN A 1 170 ? -16.835 6.645 2.296 1.00 86.88 170 ASN A C 1
ATOM 1328 O O . ASN A 1 170 ? -16.091 5.754 2.705 1.00 86.88 170 ASN A O 1
ATOM 1332 N N . TYR A 1 171 ? -16.528 7.936 2.365 1.00 93.94 171 TYR A N 1
ATOM 1333 C CA . TYR A 1 171 ? -15.232 8.449 2.814 1.00 93.94 171 TYR A CA 1
ATOM 1334 C C . TYR A 1 171 ? -15.335 9.183 4.162 1.00 93.94 171 TYR A C 1
ATOM 1336 O O . TYR A 1 171 ? -14.458 9.963 4.517 1.00 93.94 171 TYR A O 1
ATOM 1344 N N . SER A 1 172 ? -16.385 8.928 4.956 1.00 94.81 172 SER A N 1
ATOM 1345 C CA . SER A 1 172 ? -16.572 9.615 6.245 1.00 94.81 172 SER A CA 1
ATOM 1346 C C . SER A 1 172 ? -15.543 9.221 7.313 1.00 94.81 172 SER A C 1
ATOM 1348 O O . SER A 1 172 ? -15.393 9.928 8.302 1.00 94.81 172 SER A O 1
ATOM 1350 N N . ASP A 1 173 ? -14.854 8.093 7.129 1.00 95.38 173 ASP A N 1
ATOM 1351 C CA . ASP A 1 173 ? -13.760 7.586 7.970 1.00 95.38 173 ASP A CA 1
ATOM 1352 C C . ASP A 1 173 ? -12.362 7.942 7.422 1.00 95.38 173 ASP A C 1
ATOM 1354 O O . ASP A 1 173 ? -11.361 7.360 7.855 1.00 95.38 173 ASP A O 1
ATOM 1358 N N . VAL A 1 174 ? -12.291 8.865 6.457 1.00 97.88 174 VAL A N 1
ATOM 1359 C CA . VAL A 1 174 ? -11.053 9.340 5.833 1.00 97.88 174 VAL A CA 1
ATOM 1360 C C . VAL A 1 174 ? -10.774 10.772 6.272 1.00 97.88 174 VAL A C 1
ATOM 1362 O O . VAL A 1 174 ? -11.575 11.665 6.023 1.00 97.88 174 VAL A O 1
ATOM 1365 N N . LEU A 1 175 ? -9.615 11.014 6.878 1.00 98.88 175 LEU A N 1
ATOM 1366 C CA . LEU A 1 175 ? -9.087 12.364 7.044 1.00 98.88 175 LEU A CA 1
ATOM 1367 C C . LEU A 1 175 ? -8.222 12.724 5.836 1.00 98.88 175 LEU A C 1
ATOM 1369 O O . LEU A 1 175 ? -7.161 12.131 5.657 1.00 98.88 175 LEU A O 1
ATOM 1373 N N . LEU A 1 176 ? -8.638 13.714 5.050 1.00 98.88 176 LEU A N 1
ATOM 1374 C CA . LEU A 1 176 ? -7.819 14.290 3.985 1.00 98.88 176 LEU A CA 1
ATOM 1375 C C . LEU A 1 176 ? -6.948 15.425 4.535 1.00 98.88 176 LEU A C 1
ATOM 1377 O O . LEU A 1 176 ? -7.465 16.364 5.145 1.00 98.88 176 LEU A O 1
ATOM 1381 N N . VAL A 1 177 ? -5.637 15.358 4.306 1.00 98.94 177 VAL A N 1
ATOM 1382 C CA . VAL A 1 177 ? -4.665 16.368 4.746 1.00 98.94 177 VAL A CA 1
ATOM 1383 C C . VAL A 1 177 ? -4.068 17.079 3.533 1.00 98.94 177 VAL A C 1
ATOM 1385 O O . VAL A 1 177 ? -3.382 16.454 2.727 1.00 98.94 177 VAL A O 1
ATOM 1388 N N . THR A 1 178 ? -4.300 18.390 3.433 1.00 98.94 178 THR A N 1
ATOM 1389 C CA . THR A 1 178 ? -3.863 19.238 2.308 1.00 98.94 178 THR A CA 1
ATOM 1390 C C . THR A 1 178 ? -2.763 20.200 2.748 1.00 98.94 178 THR A C 1
ATOM 1392 O O . THR A 1 178 ? -2.911 20.866 3.774 1.00 98.94 178 THR A O 1
ATOM 1395 N N . ASN A 1 179 ? -1.694 20.340 1.960 1.00 98.75 179 ASN A N 1
ATOM 1396 C CA . ASN A 1 179 ? -0.708 21.407 2.120 1.00 98.75 179 ASN A CA 1
ATOM 1397 C C . ASN A 1 179 ? -1.096 22.634 1.280 1.00 98.75 179 ASN A C 1
ATOM 1399 O O . ASN A 1 179 ? -0.939 22.643 0.064 1.00 98.75 179 ASN A O 1
ATOM 1403 N N . LEU A 1 180 ? -1.528 23.714 1.927 1.00 98.69 180 LEU A N 1
ATOM 1404 C CA . LEU A 1 180 ? -1.918 24.962 1.266 1.00 98.69 180 LEU A CA 1
ATOM 1405 C C . LEU A 1 180 ? -0.760 25.686 0.561 1.00 98.69 180 LEU A C 1
ATOM 1407 O O . LEU A 1 180 ? -1.012 26.582 -0.238 1.00 98.69 180 LEU A O 1
ATOM 1411 N N . ASN A 1 181 ? 0.492 25.315 0.843 1.00 98.69 181 ASN A N 1
ATOM 1412 C CA . ASN A 1 181 ? 1.658 25.866 0.153 1.00 98.69 181 ASN A CA 1
ATOM 1413 C C . ASN A 1 181 ? 2.012 25.111 -1.146 1.00 98.69 181 ASN A C 1
ATOM 1415 O O . ASN A 1 181 ? 2.946 25.519 -1.831 1.00 98.69 181 ASN A O 1
ATOM 1419 N N . SER A 1 182 ? 1.296 24.035 -1.502 1.00 98.56 182 SER A N 1
ATOM 1420 C CA . SER A 1 182 ? 1.435 23.345 -2.794 1.00 98.56 182 SER A CA 1
ATOM 1421 C C . SER A 1 182 ? 0.146 23.470 -3.601 1.00 98.56 182 SER A C 1
ATOM 1423 O O . SER A 1 182 ? -0.936 23.083 -3.158 1.00 98.56 182 SER A O 1
ATOM 1425 N N . GLN A 1 183 ? 0.269 23.994 -4.820 1.00 98.50 183 GLN A N 1
ATOM 1426 C CA . GLN A 1 183 ? -0.867 24.136 -5.726 1.00 98.50 183 GLN A CA 1
ATOM 1427 C C . GLN A 1 183 ? -1.396 22.764 -6.171 1.00 98.50 183 GLN A C 1
ATOM 1429 O O . GLN A 1 183 ? -2.608 22.570 -6.255 1.00 98.50 183 GLN A O 1
ATOM 1434 N N . GLU A 1 184 ? -0.497 21.802 -6.381 1.00 98.44 184 GLU A N 1
ATOM 1435 C CA . GLU A 1 184 ? -0.827 20.418 -6.718 1.00 98.44 184 GLU A CA 1
ATOM 1436 C C . GLU A 1 184 ? -1.597 19.737 -5.584 1.00 98.44 184 GLU A C 1
ATOM 1438 O O . GLU A 1 184 ? -2.580 19.045 -5.835 1.00 98.44 184 GLU A O 1
ATOM 1443 N N . SER A 1 185 ? -1.197 19.976 -4.330 1.00 98.69 185 SER A N 1
ATOM 1444 C CA . SER A 1 185 ? -1.908 19.495 -3.141 1.00 98.69 185 SER A CA 1
ATOM 1445 C C . SER A 1 185 ? -3.377 19.921 -3.146 1.00 98.69 185 SER A C 1
ATOM 1447 O O . SER A 1 185 ? -4.271 19.099 -2.949 1.00 98.69 185 SER A O 1
ATOM 1449 N N . ILE A 1 186 ? -3.627 21.207 -3.415 1.00 98.75 186 ILE A N 1
ATOM 1450 C CA . ILE A 1 186 ? -4.970 21.798 -3.459 1.00 98.75 186 ILE A CA 1
ATOM 1451 C C . ILE A 1 186 ? -5.783 21.213 -4.618 1.00 98.75 186 ILE A C 1
ATOM 1453 O O . ILE A 1 186 ? -6.954 20.872 -4.442 1.00 98.75 186 ILE A O 1
ATOM 1457 N N . GLU A 1 187 ? -5.178 21.086 -5.799 1.00 98.50 187 GLU A N 1
ATOM 1458 C CA . GLU A 1 187 ? -5.821 20.515 -6.984 1.00 98.50 187 GLU A CA 1
ATOM 1459 C C . GLU A 1 187 ? -6.255 19.063 -6.752 1.00 98.50 187 GLU A C 1
ATOM 1461 O O . GLU A 1 187 ? -7.427 18.727 -6.956 1.00 98.50 187 GLU A O 1
ATOM 1466 N N . ILE A 1 188 ? -5.342 18.232 -6.239 1.00 98.50 188 ILE A N 1
ATOM 1467 C CA . ILE A 1 188 ? -5.605 16.831 -5.899 1.00 98.50 188 ILE A CA 1
ATOM 1468 C C . ILE A 1 188 ? -6.715 16.736 -4.850 1.00 98.50 188 ILE A C 1
ATOM 1470 O O . ILE A 1 188 ? -7.657 15.965 -5.033 1.00 98.50 188 ILE A O 1
ATOM 1474 N N . SER A 1 189 ? -6.653 17.530 -3.775 1.00 98.38 189 SER A N 1
ATOM 1475 C CA . SER A 1 189 ? -7.677 17.517 -2.725 1.00 98.38 189 SER A CA 1
ATOM 1476 C C . SER A 1 189 ? -9.062 17.873 -3.265 1.00 98.38 189 SER A C 1
ATOM 1478 O O . SER A 1 189 ? -10.035 17.169 -2.989 1.00 98.38 189 SER A O 1
ATOM 1480 N N . ASN A 1 190 ? -9.159 18.923 -4.085 1.00 97.62 190 ASN A N 1
ATOM 1481 C CA . ASN A 1 190 ? -10.419 19.332 -4.706 1.00 97.62 190 ASN A CA 1
ATOM 1482 C C . ASN A 1 190 ? -10.983 18.236 -5.618 1.00 97.62 190 ASN A C 1
ATOM 1484 O O . ASN A 1 190 ? -12.183 17.949 -5.572 1.00 97.62 190 ASN A O 1
ATOM 1488 N N . TYR A 1 191 ? -10.126 17.606 -6.426 1.00 96.25 191 TYR A N 1
ATOM 1489 C CA . TYR A 1 191 ? -10.532 16.493 -7.277 1.00 96.25 191 TYR A CA 1
ATOM 1490 C C . TYR A 1 191 ? -11.007 15.293 -6.449 1.00 96.25 191 TYR A C 1
ATOM 1492 O O . TYR A 1 191 ? -12.062 14.726 -6.740 1.00 96.25 191 TYR A O 1
ATOM 1500 N N . TYR A 1 192 ? -10.278 14.934 -5.391 1.00 96.06 192 TYR A N 1
ATOM 1501 C CA . TYR A 1 192 ? -10.599 13.792 -4.541 1.00 96.06 192 TYR A CA 1
ATOM 1502 C C . TYR A 1 192 ? -11.950 13.960 -3.841 1.00 96.06 192 TYR A C 1
ATOM 1504 O O . TYR A 1 192 ? -12.787 13.061 -3.903 1.00 96.06 192 TYR A O 1
ATOM 1512 N N . ILE A 1 193 ? -12.224 15.139 -3.271 1.00 95.75 193 ILE A N 1
ATOM 1513 C CA . ILE A 1 193 ? -13.516 15.457 -2.638 1.00 95.75 193 ILE A CA 1
ATOM 1514 C C . ILE A 1 193 ? -14.651 15.422 -3.664 1.00 95.75 193 ILE A C 1
ATOM 1516 O O . ILE A 1 193 ? -15.701 14.829 -3.413 1.00 95.75 193 ILE A O 1
ATOM 1520 N N . LYS A 1 194 ? -14.445 16.027 -4.841 1.00 93.88 194 LYS A N 1
ATOM 1521 C CA . LYS A 1 194 ? -15.442 16.024 -5.919 1.00 93.88 194 LYS A CA 1
ATOM 1522 C C . LYS A 1 194 ? -15.783 14.602 -6.373 1.00 93.88 194 LYS A C 1
ATOM 1524 O O . LYS A 1 194 ? -16.939 14.321 -6.674 1.00 93.88 194 LYS A O 1
ATOM 1529 N N . THR A 1 195 ? -14.784 13.727 -6.426 1.00 90.94 195 THR A N 1
ATOM 1530 C CA . THR A 1 195 ? -14.911 12.364 -6.954 1.00 90.94 195 THR A CA 1
ATOM 1531 C C . THR A 1 195 ? -15.451 11.392 -5.906 1.00 90.94 195 THR A C 1
ATOM 1533 O O . THR A 1 195 ? -16.270 10.534 -6.226 1.00 90.94 195 THR A O 1
ATOM 1536 N N . ARG A 1 196 ? -15.026 11.497 -4.646 1.00 90.75 196 ARG A N 1
ATOM 1537 C CA . ARG A 1 196 ? -15.344 10.516 -3.593 1.00 90.75 196 ARG A CA 1
ATOM 1538 C C . ARG A 1 196 ? -16.437 10.963 -2.623 1.00 90.75 196 ARG A C 1
ATOM 1540 O O . ARG A 1 196 ? -16.949 10.148 -1.857 1.00 90.75 196 ARG A O 1
ATOM 1547 N N . GLY A 1 197 ? -16.827 12.233 -2.680 1.00 91.19 197 GLY A N 1
ATOM 1548 C CA . GLY A 1 197 ? -17.821 12.818 -1.792 1.00 91.19 197 GLY A CA 1
ATOM 1549 C C . GLY A 1 197 ? -17.215 13.404 -0.511 1.00 91.19 197 GLY A C 1
ATOM 1550 O O . GLY A 1 197 ? -15.996 13.535 -0.380 1.00 91.19 197 GLY A O 1
ATOM 1551 N N . PRO A 1 198 ? -18.070 13.822 0.437 1.00 93.06 198 PRO A N 1
ATOM 1552 C CA . PRO A 1 198 ? -17.640 14.552 1.623 1.00 93.06 198 PRO A CA 1
ATOM 1553 C C . PRO A 1 198 ? -16.811 13.680 2.575 1.00 93.06 198 PRO A C 1
ATOM 1555 O O . PRO A 1 198 ? -17.160 12.534 2.860 1.00 93.06 198 PRO A O 1
ATOM 1558 N N . MET A 1 199 ? -15.748 14.272 3.119 1.00 96.44 199 MET A N 1
ATOM 1559 C CA . MET A 1 199 ? -14.862 13.677 4.120 1.00 96.44 199 MET A CA 1
ATOM 1560 C C . MET A 1 199 ? -14.286 14.764 5.046 1.00 96.44 199 MET A C 1
ATOM 1562 O O . MET A 1 199 ? -14.220 15.930 4.630 1.00 96.44 199 MET A O 1
ATOM 1566 N N . PRO A 1 200 ? -13.882 14.427 6.285 1.00 98.50 200 PRO A N 1
ATOM 1567 C CA . PRO A 1 200 ? -13.081 15.310 7.132 1.00 98.50 200 PRO A CA 1
ATOM 1568 C C . PRO A 1 200 ? -11.826 15.841 6.424 1.00 98.50 200 PRO A C 1
ATOM 1570 O O . PRO A 1 200 ? -11.118 15.100 5.744 1.00 98.50 200 PRO A O 1
ATOM 1573 N N . GLN A 1 201 ? -11.539 17.131 6.606 1.00 98.50 201 GLN A N 1
ATOM 1574 C CA . GLN A 1 201 ? -10.445 17.836 5.931 1.00 98.50 201 GLN A CA 1
ATOM 1575 C C . GLN A 1 201 ? -9.621 18.649 6.926 1.00 98.50 201 GLN A C 1
ATOM 1577 O O . GLN A 1 201 ? -10.171 19.438 7.700 1.00 98.50 201 GLN A O 1
ATOM 1582 N N . LEU A 1 202 ? -8.300 18.505 6.851 1.00 98.81 202 LEU A N 1
ATOM 1583 C CA . LEU A 1 202 ? -7.332 19.325 7.568 1.00 98.81 202 LEU A CA 1
ATOM 1584 C C . LEU A 1 202 ? -6.394 20.008 6.572 1.00 98.81 202 LEU A C 1
ATOM 1586 O O . LEU A 1 202 ? -5.690 19.354 5.808 1.00 98.81 202 LEU A O 1
ATOM 1590 N N . ASN A 1 203 ? -6.343 21.334 6.634 1.00 98.69 203 ASN A N 1
ATOM 1591 C CA . ASN A 1 203 ? -5.423 22.134 5.838 1.00 98.69 203 ASN A CA 1
ATOM 1592 C C . ASN A 1 203 ? -4.227 22.556 6.697 1.00 98.69 203 ASN A C 1
ATOM 1594 O O . ASN A 1 203 ? -4.403 23.100 7.788 1.00 98.69 203 ASN A O 1
ATOM 1598 N N . LEU A 1 204 ? -3.021 22.320 6.192 1.00 98.62 204 LEU A N 1
ATOM 1599 C CA . LEU A 1 204 ? -1.751 22.700 6.803 1.00 98.62 204 LEU A CA 1
ATOM 1600 C C . LEU A 1 204 ? -1.021 23.683 5.880 1.00 98.62 204 LEU A C 1
ATOM 1602 O O . LEU A 1 204 ? -1.092 23.554 4.665 1.00 98.62 204 LEU A O 1
ATOM 1606 N N . SER A 1 205 ? -0.292 24.646 6.440 1.00 98.19 205 SER A N 1
ATOM 1607 C CA . SER A 1 205 ? 0.603 25.534 5.682 1.00 98.19 205 SER A CA 1
ATOM 1608 C C . SER A 1 205 ? 2.038 25.230 6.091 1.00 98.19 205 SER A C 1
ATOM 1610 O O . SER A 1 205 ? 2.551 25.812 7.046 1.00 98.19 205 SER A O 1
ATOM 1612 N N . ILE A 1 206 ? 2.661 24.265 5.414 1.00 98.19 206 ILE A N 1
ATOM 1613 C CA . ILE A 1 206 ? 3.976 23.714 5.781 1.00 98.19 206 ILE A CA 1
ATOM 1614 C C . ILE A 1 206 ? 4.932 23.704 4.584 1.00 98.19 206 ILE A C 1
ATOM 1616 O O . ILE A 1 206 ? 4.541 24.059 3.472 1.00 98.19 206 ILE A O 1
ATOM 1620 N N . THR A 1 207 ? 6.198 23.339 4.806 1.00 98.00 207 THR A N 1
ATOM 1621 C CA . THR A 1 207 ? 7.165 23.174 3.705 1.00 98.00 207 THR A CA 1
ATOM 1622 C C . THR A 1 207 ? 6.689 22.123 2.696 1.00 98.00 207 THR A C 1
ATOM 1624 O O . THR A 1 207 ? 5.987 21.182 3.066 1.00 98.00 207 THR A O 1
ATOM 1627 N N . THR A 1 208 ? 7.084 22.289 1.435 1.00 97.50 208 THR A N 1
ATOM 1628 C CA . THR A 1 208 ? 6.896 21.309 0.357 1.00 97.50 208 THR A CA 1
ATOM 1629 C C . THR A 1 208 ? 8.110 20.391 0.175 1.00 97.50 208 THR A C 1
ATOM 1631 O O . THR A 1 208 ? 8.094 19.525 -0.699 1.00 97.50 208 THR A O 1
ATOM 1634 N N . ASP A 1 209 ? 9.152 20.545 1.000 1.00 97.25 209 ASP A N 1
ATOM 1635 C CA . ASP A 1 209 ? 10.328 19.676 0.975 1.00 97.25 209 ASP A CA 1
ATOM 1636 C C . ASP A 1 209 ? 9.958 18.226 1.319 1.00 97.25 209 ASP A C 1
ATOM 1638 O O . ASP A 1 209 ? 9.315 17.945 2.332 1.00 97.25 209 ASP A O 1
ATOM 1642 N N . GLU A 1 210 ? 10.441 17.268 0.526 1.00 96.50 210 GLU A N 1
ATOM 1643 C CA . GLU A 1 210 ? 10.197 15.842 0.783 1.00 96.50 210 GLU A CA 1
ATOM 1644 C C . GLU A 1 210 ? 10.937 15.319 2.023 1.00 96.50 210 GLU A C 1
ATOM 1646 O O . GLU A 1 210 ? 10.539 14.306 2.598 1.00 96.50 210 GLU A O 1
ATOM 1651 N N . LYS A 1 211 ? 12.015 15.987 2.445 1.00 95.19 211 LYS A N 1
ATOM 1652 C CA . LYS A 1 211 ? 12.875 15.561 3.553 1.00 95.19 211 LYS A CA 1
ATOM 1653 C C . LYS A 1 211 ? 12.863 16.603 4.666 1.00 95.19 211 LYS A C 1
ATOM 1655 O O . LYS A 1 211 ? 13.242 17.746 4.434 1.00 95.19 211 LYS A O 1
ATOM 1660 N N . ILE A 1 212 ? 12.491 16.192 5.877 1.00 94.31 212 ILE A N 1
ATOM 1661 C CA . ILE A 1 212 ? 12.361 17.084 7.040 1.00 94.31 212 ILE A CA 1
ATOM 1662 C C . ILE A 1 212 ? 12.978 16.492 8.313 1.00 94.31 212 ILE A C 1
ATOM 1664 O O . ILE A 1 212 ? 13.165 15.281 8.428 1.00 94.31 212 ILE A O 1
ATOM 1668 N N . SER A 1 213 ? 13.265 17.345 9.299 1.00 91.00 213 SER A N 1
ATOM 1669 C CA . SER A 1 213 ? 13.730 16.914 10.623 1.00 91.00 213 SER A CA 1
ATOM 1670 C C . SER A 1 213 ? 12.577 16.450 11.515 1.00 91.00 213 SER A C 1
ATOM 1672 O O . SER A 1 213 ? 11.417 16.824 11.306 1.00 91.00 213 SER A O 1
ATOM 1674 N N . TYR A 1 214 ? 12.891 15.675 12.562 1.00 89.06 214 TYR A N 1
ATOM 1675 C CA . TYR A 1 214 ? 11.889 15.207 13.534 1.00 89.06 214 TYR A CA 1
ATOM 1676 C C . TYR A 1 214 ? 11.114 16.353 14.178 1.00 89.06 214 TYR A C 1
ATOM 1678 O O . TYR A 1 214 ? 9.894 16.283 14.306 1.00 89.06 214 TYR A O 1
ATOM 1686 N N . THR A 1 215 ? 11.800 17.442 14.520 1.00 90.62 215 THR A N 1
ATOM 1687 C CA . THR A 1 215 ? 11.162 18.622 15.105 1.00 90.62 215 THR A CA 1
ATOM 1688 C C . THR A 1 215 ? 10.112 19.218 14.172 1.00 90.62 215 THR A C 1
ATOM 1690 O O . THR A 1 215 ? 9.017 19.534 14.632 1.00 90.62 215 THR A O 1
ATOM 1693 N N . VAL A 1 216 ? 10.414 19.341 12.874 1.00 94.25 216 VAL A N 1
ATOM 1694 C CA . VAL A 1 216 ? 9.461 19.858 11.879 1.00 94.25 216 VAL A CA 1
ATOM 1695 C C . VAL A 1 216 ? 8.278 18.904 11.730 1.00 94.25 216 VAL A C 1
ATOM 1697 O O . VAL A 1 216 ? 7.135 19.351 11.801 1.00 94.25 216 VAL A O 1
ATOM 1700 N N . PHE A 1 217 ? 8.524 17.596 11.608 1.00 95.31 217 PHE A N 1
ATOM 1701 C CA . PHE A 1 217 ? 7.456 16.591 11.552 1.00 95.31 217 PHE A CA 1
ATOM 1702 C C . PHE A 1 217 ? 6.529 16.691 12.770 1.00 95.31 217 PHE A C 1
ATOM 1704 O O . PHE A 1 217 ? 5.307 16.775 12.633 1.00 95.31 217 PHE A O 1
ATOM 1711 N N . ASN A 1 218 ? 7.112 16.723 13.968 1.00 94.19 218 ASN A N 1
ATOM 1712 C CA . ASN A 1 218 ? 6.358 16.685 15.207 1.00 94.19 218 ASN A CA 1
ATOM 1713 C C . ASN A 1 218 ? 5.481 17.934 15.385 1.00 94.19 218 ASN A C 1
ATOM 1715 O O . ASN A 1 218 ? 4.298 17.809 15.696 1.00 94.19 218 ASN A O 1
ATOM 1719 N N . THR A 1 219 ? 6.038 19.128 15.160 1.00 96.31 219 THR A N 1
ATOM 1720 C CA . THR A 1 219 ? 5.342 20.397 15.439 1.00 96.31 219 THR A CA 1
ATOM 1721 C C . THR A 1 219 ? 4.401 20.838 14.324 1.00 96.31 219 THR A C 1
ATOM 1723 O O . THR A 1 219 ? 3.380 21.459 14.606 1.00 96.31 219 THR A O 1
ATOM 1726 N N . THR A 1 220 ? 4.717 20.520 13.065 1.00 97.62 220 THR A N 1
ATOM 1727 C CA . THR A 1 220 ? 3.975 21.051 11.908 1.00 97.62 220 THR A CA 1
ATOM 1728 C C . THR A 1 220 ? 3.045 20.037 11.243 1.00 97.62 220 THR A C 1
ATOM 1730 O O . THR A 1 220 ? 2.138 20.446 10.525 1.00 97.62 220 THR A O 1
ATOM 1733 N N . ILE A 1 221 ? 3.215 18.733 11.509 1.00 98.50 221 ILE A N 1
ATOM 1734 C CA . ILE A 1 221 ? 2.406 17.662 10.900 1.00 98.50 221 ILE A CA 1
ATOM 1735 C C . ILE A 1 221 ? 1.696 16.835 11.974 1.00 98.50 221 ILE A C 1
ATOM 1737 O O . ILE A 1 221 ? 0.468 16.870 12.062 1.00 98.50 221 ILE A O 1
ATOM 1741 N N . ARG A 1 222 ? 2.449 16.121 12.826 1.00 98.12 222 ARG A N 1
ATOM 1742 C CA . ARG A 1 222 ? 1.886 15.198 13.827 1.00 98.12 222 ARG A CA 1
ATOM 1743 C C . ARG A 1 222 ? 0.940 15.910 14.791 1.00 98.12 222 ARG A C 1
ATOM 1745 O O . ARG A 1 222 ? -0.233 15.559 14.845 1.00 98.12 222 ARG A O 1
ATOM 1752 N N . GLN A 1 223 ? 1.425 16.905 15.535 1.00 98.38 223 GLN A N 1
ATOM 1753 C CA . GLN A 1 223 ? 0.619 17.587 16.554 1.00 98.38 223 GLN A CA 1
ATOM 1754 C C . GLN A 1 223 ? -0.641 18.261 15.975 1.00 98.38 223 GLN A C 1
ATOM 1756 O O . GLN A 1 223 ? -1.706 18.119 16.580 1.00 98.38 223 GLN A O 1
ATOM 1761 N N . PRO A 1 224 ? -0.590 18.948 14.814 1.00 98.81 224 PRO A N 1
ATOM 1762 C CA . PRO A 1 224 ? -1.797 19.460 14.163 1.00 98.81 224 PRO A CA 1
ATOM 1763 C C . PRO A 1 224 ? -2.820 18.379 13.793 1.00 98.81 224 PRO A C 1
ATOM 1765 O O . PRO A 1 224 ? -4.007 18.570 14.060 1.00 98.81 224 PRO A O 1
ATOM 1768 N N . ILE A 1 225 ? -2.380 17.241 13.240 1.00 98.88 225 ILE A N 1
ATOM 1769 C CA . ILE A 1 225 ? -3.268 16.113 12.914 1.00 98.88 225 ILE A CA 1
ATOM 1770 C C . ILE A 1 225 ? -3.886 15.527 14.189 1.00 98.88 225 ILE A C 1
AT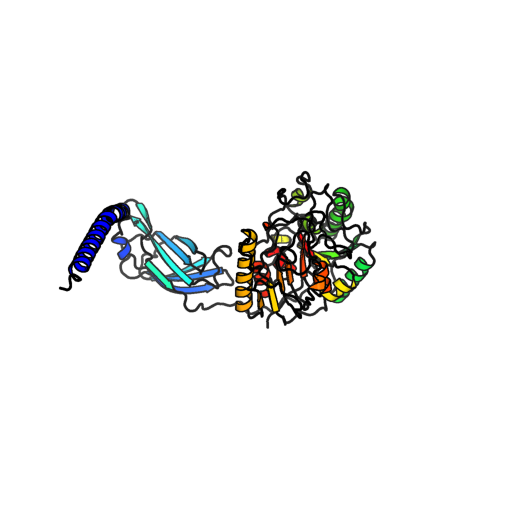OM 1772 O O . ILE A 1 225 ? -5.106 15.376 14.266 1.00 98.88 225 ILE A O 1
ATOM 1776 N N . GLU A 1 226 ? -3.070 15.246 15.209 1.00 98.81 226 GLU A N 1
ATOM 1777 C CA . GLU A 1 226 ? -3.534 14.721 16.498 1.00 98.81 226 GLU A CA 1
ATOM 1778 C C . GLU A 1 226 ? -4.576 15.656 17.134 1.00 98.81 226 GLU A C 1
ATOM 1780 O O . GLU A 1 226 ? -5.656 15.217 17.539 1.00 98.81 226 GLU A O 1
ATOM 1785 N N . LYS A 1 227 ? -4.293 16.964 17.156 1.00 98.81 227 LYS A N 1
ATOM 1786 C CA . LYS A 1 227 ? -5.201 17.989 17.680 1.00 98.81 227 LYS A CA 1
ATOM 1787 C C . LYS A 1 227 ? -6.519 18.023 16.911 1.00 98.81 227 LYS A C 1
ATOM 1789 O O . LYS A 1 227 ? -7.572 18.064 17.543 1.00 98.81 227 LYS A O 1
ATOM 1794 N N . TYR A 1 228 ? -6.477 17.996 15.579 1.00 98.88 228 TYR A N 1
ATOM 1795 C CA . TYR A 1 228 ? -7.682 18.000 14.752 1.00 98.88 228 TYR A CA 1
ATOM 1796 C C . TYR A 1 228 ? -8.556 16.770 15.022 1.00 98.88 228 TYR A C 1
ATOM 1798 O O . TYR A 1 228 ? -9.761 16.911 15.234 1.00 98.88 228 TYR A O 1
ATOM 1806 N N . LEU A 1 229 ? -7.952 15.579 15.065 1.00 98.81 229 LEU A N 1
ATOM 1807 C CA . LEU A 1 229 ? -8.665 14.328 15.331 1.00 98.81 229 LEU A CA 1
ATOM 1808 C C . LEU A 1 229 ? -9.354 14.347 16.701 1.00 98.81 229 LEU A C 1
ATOM 1810 O O . LEU A 1 229 ? -10.525 13.985 16.803 1.00 98.81 229 LEU A O 1
ATOM 1814 N N . ILE A 1 230 ? -8.661 14.830 17.737 1.00 98.62 230 ILE A N 1
ATOM 1815 C CA . ILE A 1 230 ? -9.209 14.937 19.094 1.00 98.62 230 ILE A CA 1
ATOM 1816 C C . ILE A 1 230 ? -10.345 15.966 19.150 1.00 98.62 230 ILE A C 1
ATOM 1818 O O . ILE A 1 230 ? -11.429 15.655 19.635 1.00 98.62 230 ILE A O 1
ATOM 1822 N N . GLN A 1 231 ? -10.122 17.183 18.643 1.00 98.50 231 GLN A N 1
ATOM 1823 C CA . GLN A 1 231 ? -11.087 18.285 18.755 1.00 98.50 231 GLN A CA 1
ATOM 1824 C C . GLN A 1 231 ? -12.394 18.029 17.999 1.00 98.50 231 GLN A C 1
ATOM 1826 O O . GLN A 1 231 ? -13.433 18.557 18.387 1.00 98.50 231 GLN A O 1
ATOM 1831 N N . ASN A 1 232 ? -12.350 17.206 16.951 1.00 98.31 232 ASN A N 1
ATOM 1832 C CA . ASN A 1 232 ? -13.516 16.865 16.139 1.00 98.31 232 ASN A CA 1
ATOM 1833 C C . ASN A 1 232 ? -14.120 15.492 16.488 1.00 98.31 232 ASN A C 1
ATOM 1835 O O . ASN A 1 232 ? -15.005 15.026 15.776 1.00 98.31 232 ASN A O 1
ATOM 1839 N N . ASN A 1 233 ? -13.677 14.841 17.574 1.00 97.62 233 ASN A N 1
ATOM 1840 C CA . ASN A 1 233 ? -14.122 13.500 17.983 1.00 97.62 233 ASN A CA 1
ATOM 1841 C C . ASN A 1 233 ? -13.935 12.426 16.891 1.00 97.62 233 ASN A C 1
ATOM 1843 O O . ASN A 1 233 ? -14.751 11.516 16.747 1.00 97.62 233 ASN A O 1
ATOM 1847 N N . LEU A 1 234 ? -12.849 12.528 16.122 1.00 97.88 234 LEU A N 1
ATOM 1848 C CA . LEU A 1 234 ? -12.548 11.654 14.986 1.00 97.88 234 LEU A CA 1
ATOM 1849 C C . LEU A 1 234 ? -11.541 10.539 15.309 1.00 97.88 234 LEU A C 1
ATOM 1851 O O . LEU A 1 234 ? -11.347 9.635 14.504 1.00 97.88 234 LEU A O 1
ATOM 1855 N N . THR A 1 235 ? -10.917 10.557 16.491 1.00 96.81 235 THR A N 1
ATOM 1856 C CA . THR A 1 235 ? -9.835 9.626 16.875 1.00 96.81 235 THR A CA 1
ATOM 1857 C C . THR A 1 235 ? -10.164 8.140 16.676 1.00 96.81 235 THR A C 1
ATOM 1859 O O . THR A 1 235 ? -9.283 7.365 16.328 1.00 96.81 235 THR A O 1
ATOM 1862 N N . ASN A 1 236 ? -11.412 7.719 16.904 1.00 91.94 236 ASN A N 1
ATOM 1863 C CA . ASN A 1 236 ? -11.815 6.309 16.778 1.00 91.94 236 ASN A CA 1
ATOM 1864 C C . ASN A 1 236 ? -12.682 6.020 15.544 1.00 91.94 236 ASN A C 1
ATOM 1866 O O . ASN A 1 236 ? -12.901 4.852 15.231 1.00 91.94 236 ASN A O 1
ATOM 1870 N N . SER A 1 237 ? -13.197 7.054 14.870 1.00 94.00 237 SER A N 1
ATOM 1871 C CA . SER A 1 237 ? -14.040 6.918 13.673 1.00 94.00 237 SER A CA 1
ATOM 1872 C C . SER A 1 237 ? -13.253 7.071 12.373 1.00 94.00 237 SER A C 1
ATOM 1874 O O . SER A 1 237 ? -13.675 6.533 11.352 1.00 94.00 237 SER A O 1
ATOM 1876 N N . THR A 1 238 ? -12.105 7.749 12.403 1.00 97.69 238 THR A N 1
ATOM 1877 C CA . THR A 1 238 ? -11.160 7.791 11.287 1.00 97.69 238 THR A CA 1
ATOM 1878 C C . THR A 1 238 ? -10.379 6.483 11.217 1.00 97.69 238 THR A C 1
ATOM 1880 O O . THR A 1 238 ? -9.680 6.116 12.160 1.00 97.69 238 THR A O 1
ATOM 1883 N N . ASN A 1 239 ? -10.452 5.803 10.074 1.00 96.62 239 ASN A N 1
ATOM 1884 C CA . ASN A 1 239 ? -9.643 4.621 9.770 1.00 96.62 239 ASN A CA 1
ATOM 1885 C C . ASN A 1 239 ? -8.463 4.962 8.858 1.00 96.62 239 ASN A C 1
ATOM 1887 O O . ASN A 1 239 ? -7.413 4.327 8.966 1.00 96.62 239 ASN A O 1
ATOM 1891 N N . TYR A 1 240 ? -8.630 5.967 7.993 1.00 98.31 240 TYR A N 1
ATOM 1892 C CA . TYR A 1 240 ? -7.636 6.355 7.001 1.00 98.31 240 TYR A CA 1
ATOM 1893 C C . TYR A 1 240 ? -7.189 7.802 7.183 1.00 98.31 240 TYR A C 1
ATOM 1895 O O . TYR A 1 240 ? -8.017 8.694 7.363 1.00 98.31 240 TYR A O 1
ATOM 1903 N N . ILE A 1 241 ? -5.888 8.049 7.061 1.00 98.88 241 ILE A N 1
ATOM 1904 C CA . ILE A 1 241 ? -5.337 9.393 6.870 1.00 98.88 241 ILE A CA 1
ATOM 1905 C C . ILE A 1 241 ? -4.762 9.435 5.458 1.00 98.88 241 ILE A C 1
ATOM 1907 O O . ILE A 1 241 ? -3.860 8.668 5.129 1.00 98.88 241 ILE A O 1
ATOM 1911 N N . VAL A 1 242 ? -5.302 10.308 4.616 1.00 98.88 242 VAL A N 1
ATOM 1912 C CA . VAL A 1 242 ? -4.870 10.480 3.230 1.00 98.88 242 VAL A CA 1
ATOM 1913 C C . VAL A 1 242 ? -4.137 11.805 3.117 1.00 98.88 242 VAL A C 1
ATOM 1915 O O . VAL A 1 242 ? -4.724 12.870 3.293 1.00 98.88 242 VAL A O 1
ATOM 1918 N N . LEU A 1 243 ? -2.840 11.729 2.852 1.00 98.94 243 LEU A N 1
ATOM 1919 C CA . LEU A 1 243 ? -1.994 12.885 2.575 1.00 98.94 243 LEU A CA 1
ATOM 1920 C C . LEU A 1 243 ? -2.077 13.221 1.084 1.00 98.94 243 LEU A C 1
ATOM 1922 O O . LEU A 1 243 ? -2.328 12.342 0.263 1.00 98.94 243 LEU A O 1
ATOM 1926 N N . THR A 1 244 ? -1.827 14.465 0.704 1.00 98.75 244 THR A N 1
ATOM 1927 C CA . THR A 1 244 ? -1.666 14.835 -0.709 1.00 98.75 244 THR A CA 1
ATOM 1928 C C . THR A 1 244 ? -0.237 15.266 -1.012 1.00 98.75 244 THR A C 1
ATOM 1930 O O . THR A 1 244 ? 0.548 15.551 -0.098 1.00 98.75 244 THR A O 1
ATOM 1933 N N . LYS A 1 245 ? 0.109 15.293 -2.306 1.00 98.00 245 LYS A N 1
ATOM 1934 C CA . LYS A 1 245 ? 1.387 15.809 -2.809 1.00 98.00 245 LYS A CA 1
ATOM 1935 C C . LYS A 1 245 ? 1.766 17.114 -2.111 1.00 98.00 245 LYS A C 1
ATOM 1937 O O . LYS A 1 245 ? 0.916 17.959 -1.851 1.00 98.00 245 LYS A O 1
ATOM 1942 N N . GLY A 1 246 ? 3.047 17.268 -1.795 1.00 97.75 246 GLY A N 1
ATOM 1943 C CA . GLY A 1 246 ? 3.564 18.439 -1.089 1.00 97.75 246 GLY A CA 1
ATOM 1944 C C . GLY A 1 246 ? 3.498 18.336 0.437 1.00 97.75 246 GLY A C 1
ATOM 1945 O O . GLY A 1 246 ? 4.061 19.196 1.107 1.00 97.75 246 GLY A O 1
ATOM 1946 N N . ILE A 1 247 ? 2.880 17.299 1.015 1.00 98.69 247 ILE A N 1
ATOM 1947 C CA . ILE A 1 247 ? 3.167 16.907 2.402 1.00 98.69 247 ILE A CA 1
ATOM 1948 C C . ILE A 1 247 ? 4.530 16.186 2.429 1.00 98.69 247 ILE A C 1
ATOM 1950 O O . ILE A 1 247 ? 4.725 15.250 1.641 1.00 98.69 247 ILE A O 1
ATOM 1954 N N . PRO A 1 248 ? 5.461 16.563 3.332 1.00 98.25 248 PRO A N 1
ATOM 1955 C CA . PRO A 1 248 ? 6.774 15.931 3.429 1.00 98.25 248 PRO A CA 1
ATOM 1956 C C . PRO A 1 248 ? 6.725 14.398 3.462 1.00 98.25 248 PRO A C 1
ATOM 1958 O O . PRO A 1 248 ? 5.812 13.788 4.023 1.00 98.25 248 PRO A O 1
ATOM 1961 N N . LEU A 1 249 ? 7.713 13.768 2.832 1.00 97.94 249 LEU A N 1
ATOM 1962 C CA . LEU A 1 249 ? 7.734 12.334 2.545 1.00 97.94 249 LEU A CA 1
ATOM 1963 C C . LEU A 1 249 ? 8.449 11.530 3.632 1.00 97.94 249 LEU A C 1
ATOM 1965 O O . LEU A 1 249 ? 7.972 10.482 4.072 1.00 97.94 249 LEU A O 1
ATOM 1969 N N . ARG A 1 250 ? 9.615 12.006 4.067 1.00 94.12 250 ARG A N 1
ATOM 1970 C CA . ARG A 1 250 ? 10.512 11.233 4.924 1.00 94.12 250 ARG A CA 1
ATOM 1971 C C . ARG A 1 250 ? 11.291 12.086 5.903 1.00 94.12 250 ARG A C 1
ATOM 1973 O O . ARG A 1 250 ? 11.555 13.270 5.690 1.00 94.12 250 ARG A O 1
ATOM 1980 N N . MET A 1 251 ? 11.695 11.424 6.973 1.00 90.12 251 MET A N 1
ATOM 1981 C CA . MET A 1 251 ? 12.619 11.972 7.940 1.00 90.12 251 MET A CA 1
ATOM 1982 C C . MET A 1 251 ? 14.030 12.034 7.362 1.00 90.12 251 MET A C 1
ATOM 1984 O O . MET A 1 251 ? 14.460 11.143 6.631 1.00 90.12 251 MET A O 1
ATOM 1988 N N . ASP A 1 252 ? 14.786 13.059 7.736 1.00 82.62 252 ASP A N 1
ATOM 1989 C CA . ASP A 1 252 ? 16.231 13.049 7.562 1.00 82.62 252 ASP A CA 1
ATOM 1990 C C . ASP A 1 252 ? 16.927 12.030 8.489 1.00 82.62 252 ASP A C 1
ATOM 1992 O O . ASP A 1 252 ? 16.297 11.276 9.240 1.00 82.62 252 ASP A O 1
ATOM 1996 N N . SER A 1 253 ? 18.261 12.001 8.442 1.00 70.50 253 SER A N 1
ATOM 1997 C CA . SER A 1 253 ? 19.064 11.115 9.287 1.00 70.50 253 SER A CA 1
ATOM 1998 C C . SER A 1 253 ? 18.881 11.372 10.787 1.00 70.50 253 SER A C 1
ATOM 2000 O O . SER A 1 253 ? 19.169 10.479 11.576 1.00 70.50 253 SER A O 1
ATOM 2002 N N . SER A 1 254 ? 18.386 12.548 11.196 1.00 64.44 254 SER A N 1
ATOM 2003 C CA . SER A 1 254 ? 18.059 12.844 12.599 1.00 64.44 254 SER A CA 1
ATOM 2004 C C . SER A 1 254 ? 16.756 12.183 13.063 1.00 64.44 254 SER A C 1
ATOM 2006 O O . SER A 1 254 ? 16.552 12.012 14.261 1.00 64.44 254 SER A O 1
ATOM 2008 N N . GLY A 1 255 ? 15.881 11.778 12.135 1.00 58.03 255 GLY A N 1
ATOM 2009 C CA . GLY A 1 255 ? 14.630 11.073 12.424 1.00 58.03 255 GLY A CA 1
ATOM 2010 C C . GLY A 1 255 ? 14.658 9.586 12.056 1.00 58.03 255 GLY A C 1
ATOM 2011 O O . GLY A 1 255 ? 13.621 9.031 11.690 1.00 58.03 255 GLY A O 1
ATOM 2012 N N . ALA A 1 256 ? 15.837 8.954 12.101 1.00 71.44 256 ALA A N 1
ATOM 2013 C CA . ALA A 1 256 ? 16.052 7.536 11.787 1.00 71.44 256 ALA A CA 1
ATOM 2014 C C . ALA A 1 256 ? 15.560 7.097 10.389 1.00 71.44 256 ALA A C 1
ATOM 2016 O O . ALA A 1 256 ? 15.276 5.918 10.170 1.00 71.44 256 ALA A O 1
ATOM 2017 N N . CYS A 1 257 ? 15.466 8.034 9.435 1.00 81.06 257 CYS A N 1
ATOM 2018 C CA . CYS A 1 257 ? 15.176 7.748 8.026 1.00 81.06 257 CYS A CA 1
ATOM 2019 C C . CYS A 1 257 ? 13.854 6.971 7.829 1.00 81.06 257 CYS A C 1
ATOM 2021 O O . CYS A 1 257 ? 13.768 6.050 7.016 1.00 81.06 257 CYS A O 1
ATOM 2023 N N . LYS A 1 258 ? 12.828 7.308 8.621 1.00 88.62 258 LYS A N 1
ATOM 2024 C CA . LYS A 1 258 ? 11.468 6.753 8.524 1.00 88.62 258 LYS A CA 1
ATOM 2025 C C . LYS A 1 258 ? 10.609 7.543 7.534 1.00 88.62 258 LYS A C 1
ATOM 2027 O O . LYS A 1 258 ? 10.845 8.728 7.303 1.00 88.62 258 LYS A O 1
ATOM 2032 N N . ALA A 1 259 ? 9.583 6.906 6.979 1.00 94.69 259 ALA A N 1
ATOM 2033 C CA . ALA A 1 259 ? 8.542 7.593 6.223 1.00 94.69 259 ALA A CA 1
ATOM 2034 C C . ALA A 1 259 ? 7.614 8.370 7.168 1.00 94.69 259 ALA A C 1
ATOM 2036 O O . ALA A 1 259 ? 7.219 7.854 8.219 1.00 94.69 259 ALA A O 1
ATOM 2037 N N . VAL A 1 260 ? 7.220 9.580 6.764 1.00 97.00 260 VAL A N 1
ATOM 2038 C CA . VAL A 1 260 ? 6.231 10.399 7.487 1.00 97.00 260 VAL A CA 1
ATOM 2039 C C . VAL A 1 260 ? 4.911 9.632 7.625 1.00 97.00 260 VAL A C 1
ATOM 2041 O O . VAL A 1 260 ? 4.353 9.547 8.717 1.00 97.00 260 VAL A O 1
ATOM 2044 N N . ASP A 1 261 ? 4.466 8.978 6.555 1.00 97.88 261 ASP A N 1
ATOM 2045 C CA . ASP A 1 261 ? 3.239 8.176 6.482 1.00 97.88 261 ASP A CA 1
ATOM 2046 C C . ASP A 1 261 ? 3.242 7.052 7.528 1.00 97.88 261 ASP A C 1
ATOM 2048 O O . ASP A 1 261 ? 2.273 6.818 8.257 1.00 97.88 261 ASP A O 1
ATOM 2052 N N . SER A 1 262 ? 4.383 6.375 7.650 1.00 95.56 262 SER A N 1
ATOM 2053 C CA . SER A 1 262 ? 4.543 5.249 8.563 1.00 95.56 262 SER A CA 1
ATOM 2054 C C . SER A 1 262 ? 4.590 5.692 10.029 1.00 95.56 262 SER A C 1
ATOM 2056 O O . SER A 1 262 ? 4.116 4.962 10.899 1.00 95.56 262 SER A O 1
ATOM 2058 N N . LEU A 1 263 ? 5.106 6.893 10.317 1.00 95.25 263 LEU A N 1
ATOM 2059 C CA . LEU A 1 263 ? 5.033 7.506 11.650 1.00 95.25 263 LEU A CA 1
ATOM 2060 C C . LEU A 1 263 ? 3.593 7.900 12.007 1.00 95.25 263 LEU A C 1
ATOM 2062 O O . LEU A 1 263 ? 3.145 7.661 13.129 1.00 95.25 263 LEU A O 1
ATOM 2066 N N . LEU A 1 264 ? 2.846 8.450 11.044 1.00 98.19 264 LEU A N 1
ATOM 2067 C CA . LEU A 1 264 ? 1.443 8.831 11.229 1.00 98.19 264 LEU A CA 1
ATOM 2068 C C . LEU A 1 264 ? 0.523 7.629 11.487 1.00 98.19 264 LEU A C 1
ATOM 2070 O O . LEU A 1 264 ? -0.493 7.780 12.156 1.00 98.19 264 LEU A O 1
ATOM 2074 N N . THR A 1 265 ? 0.905 6.425 11.052 1.00 97.88 265 THR A N 1
ATOM 2075 C CA . THR A 1 265 ? 0.146 5.184 11.309 1.00 97.88 265 THR A CA 1
ATOM 2076 C C . THR A 1 265 ? -0.101 4.937 12.805 1.00 97.88 265 THR A C 1
ATOM 2078 O O . THR A 1 265 ? -1.129 4.374 13.180 1.00 97.88 265 THR A O 1
ATOM 2081 N N . ILE A 1 266 ? 0.829 5.359 13.670 1.00 96.12 266 ILE A N 1
ATOM 2082 C CA . ILE A 1 266 ? 0.822 5.045 15.108 1.00 96.12 266 ILE A CA 1
ATOM 2083 C C . ILE A 1 266 ? 0.545 6.256 16.014 1.00 96.12 266 ILE A C 1
ATOM 2085 O O . ILE A 1 266 ? 0.661 6.137 17.237 1.00 96.12 266 ILE A O 1
ATOM 2089 N N . ILE A 1 267 ? 0.158 7.413 15.470 1.00 97.56 267 ILE A N 1
ATOM 2090 C CA . ILE A 1 267 ? -0.276 8.548 16.305 1.00 97.56 267 ILE A CA 1
ATOM 2091 C C . ILE A 1 267 ? -1.551 8.178 17.069 1.00 97.56 267 ILE A C 1
ATOM 2093 O O . ILE A 1 267 ? -2.339 7.356 16.604 1.00 97.56 267 ILE A O 1
ATOM 2097 N N . LEU A 1 268 ? -1.765 8.771 18.248 1.00 97.00 268 LEU A N 1
ATOM 2098 C CA . LEU A 1 268 ? -2.942 8.497 19.097 1.00 97.00 268 LEU A CA 1
ATOM 2099 C C . LEU A 1 268 ? -3.241 6.994 19.284 1.00 97.00 268 LEU A C 1
ATOM 2101 O O . LEU A 1 268 ? -4.401 6.571 19.293 1.00 97.00 268 LEU A O 1
ATOM 2105 N N . SER A 1 269 ? -2.185 6.190 19.395 1.00 94.31 269 SER A N 1
ATOM 2106 C CA . SER A 1 269 ? -2.259 4.753 19.653 1.00 94.31 269 SER A CA 1
ATOM 2107 C C . SER A 1 269 ? -1.430 4.359 20.867 1.00 94.31 269 SER A C 1
ATOM 2109 O O . SER A 1 269 ? -0.512 5.080 21.275 1.00 94.31 269 SER A O 1
ATOM 2111 N N . LYS A 1 270 ? -1.654 3.144 21.371 1.00 92.50 270 LYS A N 1
ATOM 2112 C CA . LYS A 1 270 ? -0.785 2.470 22.343 1.00 92.50 270 LYS A CA 1
ATOM 2113 C C . LYS A 1 270 ? 0.639 2.241 21.830 1.00 92.50 270 LYS A C 1
ATOM 2115 O O . LYS A 1 270 ? 1.513 1.909 22.622 1.00 92.50 270 LYS A O 1
ATOM 2120 N N . TYR A 1 271 ? 0.888 2.409 20.529 1.00 90.31 271 TYR A N 1
ATOM 2121 C CA . TYR A 1 271 ? 2.208 2.301 19.907 1.00 90.31 271 TYR A CA 1
ATOM 2122 C C . TYR A 1 271 ? 2.905 3.659 19.725 1.00 90.31 271 TYR A C 1
ATOM 2124 O O . TYR A 1 271 ? 4.057 3.685 19.301 1.00 90.31 271 TYR A O 1
ATOM 2132 N N . SER A 1 272 ? 2.253 4.780 20.052 1.00 91.44 272 SER A N 1
ATOM 2133 C CA . SER A 1 272 ? 2.783 6.138 19.825 1.00 91.44 272 SER A CA 1
ATOM 2134 C C . SER A 1 272 ? 4.149 6.402 20.471 1.00 91.44 272 SER A C 1
ATOM 2136 O O . SER A 1 272 ? 4.930 7.195 19.950 1.00 91.44 272 SER A O 1
ATOM 2138 N N . TYR A 1 273 ? 4.506 5.681 21.537 1.00 85.56 273 TYR A N 1
ATOM 2139 C CA . TYR A 1 273 ? 5.832 5.774 22.156 1.00 85.56 273 TYR A CA 1
ATOM 2140 C C . TYR A 1 273 ? 6.987 5.363 21.216 1.00 85.56 273 TYR A C 1
ATOM 2142 O O . TYR A 1 273 ? 8.123 5.782 21.420 1.00 85.56 273 TYR A O 1
ATOM 2150 N N . PHE A 1 274 ? 6.719 4.593 20.152 1.00 84.31 274 PHE A N 1
ATOM 2151 C CA . PHE A 1 274 ? 7.712 4.251 19.122 1.00 84.31 274 PHE A CA 1
ATOM 2152 C C . PHE A 1 274 ? 7.966 5.359 18.093 1.00 84.31 274 PHE A C 1
ATOM 2154 O O . PHE A 1 274 ? 8.862 5.206 17.257 1.00 84.31 274 PHE A O 1
ATOM 2161 N N . ILE A 1 275 ? 7.181 6.440 18.110 1.00 85.69 275 ILE A N 1
ATOM 2162 C CA . ILE A 1 275 ? 7.444 7.625 17.281 1.00 85.69 275 ILE A CA 1
ATOM 2163 C C . ILE A 1 275 ? 8.720 8.310 17.785 1.00 85.69 275 ILE A C 1
ATOM 2165 O O . ILE A 1 275 ? 9.591 8.663 16.996 1.00 85.69 275 ILE A O 1
ATOM 2169 N N . GLU A 1 276 ? 8.837 8.437 19.108 1.00 73.06 276 GLU A N 1
ATOM 2170 C CA . GLU A 1 276 ? 9.966 9.065 19.809 1.00 73.06 276 GLU A CA 1
ATOM 2171 C C . GLU A 1 276 ? 11.067 8.056 20.176 1.00 73.06 276 GLU A C 1
ATOM 2173 O O . GLU A 1 276 ? 12.221 8.430 20.390 1.00 73.06 276 GLU A O 1
ATOM 2178 N N . GLY A 1 277 ? 10.716 6.766 20.237 1.00 56.09 277 GLY A N 1
ATOM 2179 C CA . GLY A 1 277 ? 11.607 5.669 20.601 1.00 56.09 277 GLY A CA 1
ATOM 2180 C C . GLY A 1 277 ? 12.804 5.516 19.659 1.00 56.09 277 GLY A C 1
ATOM 2181 O O . GLY A 1 277 ? 12.667 5.033 18.538 1.00 56.09 277 GLY A O 1
ATOM 2182 N N . GLN A 1 278 ? 13.976 5.889 20.181 1.00 55.03 278 GLN A N 1
ATOM 2183 C CA . GLN A 1 278 ? 15.330 5.611 19.690 1.00 55.03 278 GLN A CA 1
ATOM 2184 C C . GLN A 1 278 ? 15.619 6.059 18.243 1.00 55.03 278 GLN A C 1
ATOM 2186 O O . GLN A 1 278 ? 15.842 5.265 17.337 1.00 55.03 278 GLN A O 1
ATOM 2191 N N . LEU A 1 279 ? 15.728 7.379 18.065 1.00 56.47 279 LEU A N 1
ATOM 2192 C CA . LEU A 1 279 ? 16.206 8.051 16.842 1.00 56.47 279 LEU A CA 1
ATOM 2193 C C . LEU A 1 279 ? 17.728 7.896 16.591 1.00 56.47 279 LEU A C 1
ATOM 2195 O O . LEU A 1 279 ? 18.298 8.578 15.743 1.00 56.47 279 LEU A O 1
ATOM 2199 N N . TRP A 1 280 ? 18.401 7.021 17.346 1.00 45.09 280 TRP A N 1
ATOM 2200 C CA . TRP A 1 280 ? 19.843 6.787 17.274 1.00 45.09 280 TRP A CA 1
ATOM 2201 C C . TRP A 1 280 ? 20.128 5.541 16.432 1.00 45.09 280 TRP A C 1
ATOM 2203 O O . TRP A 1 280 ? 20.052 4.414 16.916 1.00 45.09 280 TRP A O 1
ATOM 2213 N N . GLY A 1 281 ? 20.454 5.748 15.160 1.00 51.38 281 GLY A N 1
ATOM 2214 C CA . GLY A 1 281 ? 20.821 4.689 14.222 1.00 51.38 281 GLY A CA 1
ATOM 2215 C C . GLY A 1 281 ? 20.825 5.224 12.794 1.00 51.38 281 GLY A C 1
ATOM 2216 O O . GLY A 1 281 ? 19.945 5.995 12.424 1.00 51.38 281 GLY A O 1
ATOM 2217 N N . GLY A 1 282 ? 21.842 4.876 12.004 1.00 56.53 282 GLY A N 1
ATOM 2218 C CA . GLY A 1 282 ? 21.929 5.296 10.601 1.00 56.53 282 GLY A CA 1
ATOM 2219 C C . GLY A 1 282 ? 20.796 4.725 9.735 1.00 56.53 282 GLY A C 1
ATOM 2220 O O . GLY A 1 282 ? 20.039 3.860 10.163 1.00 56.53 282 GLY A O 1
ATOM 2221 N N . CYS A 1 283 ? 20.708 5.161 8.476 1.00 63.56 283 CYS A N 1
ATOM 2222 C CA . CYS A 1 283 ? 19.643 4.759 7.542 1.00 63.56 283 CYS A CA 1
ATOM 2223 C C . CYS A 1 283 ? 19.713 3.295 7.044 1.00 63.56 283 CYS A C 1
ATOM 2225 O O . CYS A 1 283 ? 18.977 2.936 6.122 1.00 63.56 283 CYS A O 1
ATOM 2227 N N . GLY A 1 284 ? 20.578 2.447 7.610 1.00 58.25 284 GLY A N 1
ATOM 2228 C CA . GLY A 1 284 ? 20.843 1.091 7.118 1.00 58.25 284 GLY A CA 1
ATOM 2229 C C . GLY A 1 284 ? 19.716 0.088 7.396 1.00 58.25 284 GLY A C 1
ATOM 2230 O O . GLY A 1 284 ? 18.922 0.260 8.321 1.00 58.25 284 GLY A O 1
ATOM 2231 N N . ALA A 1 285 ? 19.654 -0.988 6.602 1.00 53.41 285 ALA A N 1
ATOM 2232 C CA . ALA A 1 285 ? 18.723 -2.106 6.814 1.00 53.41 285 ALA A CA 1
ATOM 2233 C C . ALA A 1 285 ? 18.972 -2.850 8.139 1.00 53.41 285 ALA A C 1
ATOM 2235 O O . ALA A 1 285 ? 18.039 -3.367 8.739 1.00 53.41 285 ALA A O 1
ATOM 2236 N N . SER A 1 286 ? 20.217 -2.864 8.630 1.00 48.94 286 SER A N 1
ATOM 2237 C CA . SER A 1 286 ? 20.623 -3.534 9.876 1.00 48.94 286 SER A CA 1
ATOM 2238 C C . SER A 1 286 ? 20.124 -2.847 11.152 1.00 48.94 286 SER A C 1
ATOM 2240 O O . SER A 1 286 ? 20.296 -3.372 12.249 1.00 48.94 286 SER A O 1
ATOM 2242 N N . SER A 1 287 ? 19.516 -1.669 11.029 1.00 55.09 287 SER A N 1
ATOM 2243 C CA . SER A 1 287 ? 18.943 -0.896 12.129 1.00 55.09 287 SER A CA 1
ATOM 2244 C C . SER A 1 287 ? 17.437 -1.159 12.223 1.00 55.09 287 SER A C 1
ATOM 2246 O O . SER A 1 287 ? 16.645 -0.242 12.051 1.00 55.09 287 SER A O 1
ATOM 2248 N N . PHE A 1 288 ? 17.030 -2.420 12.416 1.00 56.53 288 PHE A N 1
ATOM 2249 C CA . PHE A 1 288 ? 15.621 -2.843 12.423 1.00 56.53 288 PHE A CA 1
ATOM 2250 C C . PHE A 1 288 ? 14.827 -2.213 13.580 1.00 56.53 288 PHE A C 1
ATOM 2252 O O . PHE A 1 288 ? 14.704 -2.788 14.659 1.00 56.53 288 PHE A O 1
ATOM 2259 N N . TRP A 1 289 ? 14.248 -1.038 13.330 1.00 65.44 289 TRP A N 1
ATOM 2260 C CA . TRP A 1 289 ? 13.442 -0.287 14.303 1.00 65.44 289 TRP A CA 1
ATOM 2261 C C . TRP A 1 289 ? 11.982 -0.111 13.869 1.00 65.44 289 TRP A C 1
ATOM 2263 O O . TRP A 1 289 ? 11.233 0.662 14.473 1.00 65.44 289 TRP A O 1
ATOM 2273 N N . GLY A 1 290 ? 11.574 -0.815 12.810 1.00 72.81 290 GLY A N 1
ATOM 2274 C CA . GLY A 1 290 ? 10.177 -0.924 12.414 1.00 72.81 290 GLY A CA 1
ATOM 2275 C C . GLY A 1 290 ? 9.362 -1.635 13.493 1.00 72.81 290 GLY A C 1
ATOM 2276 O O . GLY A 1 290 ? 9.858 -2.494 14.222 1.00 72.81 290 GLY A O 1
ATOM 2277 N N . ARG A 1 291 ? 8.086 -1.278 13.602 1.00 85.50 291 ARG A N 1
ATOM 2278 C CA . ARG A 1 291 ? 7.137 -1.930 14.503 1.00 85.50 291 ARG A CA 1
ATOM 2279 C C . ARG A 1 291 ? 6.357 -2.974 13.715 1.00 85.50 291 ARG A C 1
ATOM 2281 O O . ARG A 1 291 ? 5.867 -2.670 12.632 1.00 85.50 291 ARG A O 1
ATOM 2288 N N . THR A 1 292 ? 6.203 -4.177 14.262 1.00 88.25 292 THR A N 1
ATOM 2289 C CA . THR A 1 292 ? 5.318 -5.183 13.663 1.00 88.25 292 THR A CA 1
ATOM 2290 C C . THR A 1 292 ? 3.909 -4.623 13.530 1.00 88.25 292 THR A C 1
ATOM 2292 O O . THR A 1 292 ? 3.340 -4.088 14.489 1.00 88.25 292 THR A O 1
ATOM 2295 N N . ASN A 1 293 ? 3.364 -4.746 12.331 1.00 91.75 293 ASN A N 1
ATOM 2296 C CA . ASN A 1 293 ? 2.034 -4.303 11.987 1.00 91.75 293 ASN A CA 1
ATOM 2297 C C . ASN A 1 293 ? 0.978 -5.221 12.634 1.00 91.75 293 ASN A C 1
ATOM 2299 O O . ASN A 1 293 ? 0.943 -6.410 12.314 1.00 91.75 293 ASN A O 1
ATOM 2303 N N . PRO A 1 294 ? 0.094 -4.715 13.517 1.00 89.62 294 PRO A N 1
ATOM 2304 C CA . PRO A 1 294 ? -0.903 -5.548 14.191 1.00 89.62 294 PRO A CA 1
ATOM 2305 C C . PRO A 1 294 ? -1.958 -6.143 13.247 1.00 89.62 294 PRO A C 1
ATOM 2307 O O . PRO A 1 294 ? -2.646 -7.081 13.648 1.00 89.62 294 PRO A O 1
ATOM 2310 N N . VAL A 1 295 ? -2.090 -5.623 12.019 1.00 89.44 295 VAL A N 1
ATOM 2311 C CA . VAL A 1 295 ? -3.022 -6.161 11.014 1.00 89.44 295 VAL A CA 1
ATOM 2312 C C . VAL A 1 295 ? -2.360 -7.133 10.037 1.00 89.44 295 VAL A C 1
ATOM 2314 O O . VAL A 1 295 ? -3.052 -7.700 9.197 1.00 89.44 295 VAL A O 1
ATOM 2317 N N . TYR A 1 296 ? -1.046 -7.354 10.140 1.00 89.25 296 TYR A N 1
ATOM 2318 C CA . TYR A 1 296 ? -0.349 -8.321 9.295 1.00 89.25 296 TYR A CA 1
ATOM 2319 C C . TYR A 1 296 ? -0.970 -9.720 9.435 1.00 89.25 296 TYR A C 1
ATOM 2321 O O . TYR A 1 296 ? -1.303 -10.140 10.546 1.00 89.25 296 TYR A O 1
ATOM 2329 N N . LEU A 1 297 ? -1.152 -10.413 8.305 1.00 80.62 297 LEU A N 1
ATOM 2330 C CA . LEU A 1 297 ? -1.826 -11.717 8.159 1.00 80.62 297 LEU A CA 1
ATOM 2331 C C . LEU A 1 297 ? -3.318 -11.749 8.519 1.00 80.62 297 LEU A C 1
ATOM 2333 O O . LEU A 1 297 ? -3.982 -12.756 8.268 1.00 80.62 297 LEU A O 1
ATOM 2337 N N . LYS A 1 298 ? -3.893 -10.671 9.060 1.00 81.12 298 LYS A N 1
ATOM 2338 C CA . LYS A 1 298 ? -5.276 -10.702 9.544 1.00 81.12 298 LYS A CA 1
ATOM 2339 C C . LYS A 1 298 ? -6.285 -10.867 8.411 1.00 81.12 298 LYS A C 1
ATOM 2341 O O . LYS A 1 298 ? -6.018 -10.595 7.243 1.00 81.12 298 LYS A O 1
ATOM 2346 N N . THR A 1 299 ? -7.455 -11.380 8.779 1.00 68.88 299 THR A N 1
ATOM 2347 C CA . THR A 1 299 ? -8.639 -11.505 7.926 1.00 68.88 299 THR A CA 1
ATOM 2348 C C . THR A 1 299 ? -9.814 -10.908 8.693 1.00 68.88 299 THR A C 1
ATOM 2350 O O . THR A 1 299 ? -10.207 -11.400 9.746 1.00 68.88 299 THR A O 1
ATOM 2353 N N . GLY A 1 300 ? -10.354 -9.789 8.219 1.00 66.75 300 GLY A N 1
ATOM 2354 C CA . GLY A 1 300 ? -11.490 -9.121 8.858 1.00 66.75 300 GLY A CA 1
ATOM 2355 C C . GLY A 1 300 ? -11.449 -7.606 8.685 1.00 66.75 300 GLY A C 1
ATOM 2356 O O . GLY A 1 300 ? -10.484 -7.087 8.128 1.00 66.75 300 GLY A O 1
ATOM 2357 N N . PRO A 1 301 ? -12.489 -6.881 9.132 1.00 69.94 301 PRO A N 1
ATOM 2358 C CA . PRO A 1 301 ? -12.529 -5.429 9.012 1.00 69.94 301 PRO A CA 1
ATOM 2359 C C . PRO A 1 301 ? -11.347 -4.784 9.736 1.00 69.94 301 PRO A C 1
ATOM 2361 O O . PRO A 1 301 ? -11.180 -4.970 10.943 1.00 69.94 301 PRO A O 1
ATOM 2364 N N . VAL A 1 302 ? -10.552 -3.994 9.017 1.00 77.12 302 VAL A N 1
ATOM 2365 C CA . VAL A 1 302 ? -9.452 -3.233 9.611 1.00 77.12 302 VAL A CA 1
ATOM 2366 C C . VAL A 1 302 ? -9.978 -1.864 10.020 1.00 77.12 302 VAL A C 1
ATOM 2368 O O . VAL A 1 302 ? -10.365 -1.058 9.179 1.00 77.12 302 VAL A O 1
ATOM 2371 N N . ASN A 1 303 ? -10.023 -1.602 11.324 1.00 83.12 303 ASN A N 1
ATOM 2372 C CA . ASN A 1 303 ? -10.463 -0.317 11.861 1.00 83.12 303 ASN A CA 1
ATOM 2373 C C . ASN A 1 303 ? -9.599 0.133 13.042 1.00 83.12 303 ASN A C 1
ATOM 2375 O O . ASN A 1 303 ? -9.061 -0.693 13.793 1.00 83.12 303 ASN A O 1
ATOM 2379 N N . LYS A 1 304 ? -9.514 1.457 13.221 1.00 86.56 304 LYS A N 1
ATOM 2380 C CA . LYS A 1 304 ? -8.738 2.089 14.295 1.00 86.56 304 LYS A CA 1
ATOM 2381 C C . LYS A 1 304 ? -9.203 1.636 15.676 1.00 86.56 304 LYS A C 1
ATOM 2383 O O . LYS A 1 304 ? -8.366 1.378 16.533 1.00 86.56 304 LYS A O 1
ATOM 2388 N N . SER A 1 305 ? -10.511 1.478 15.892 1.00 82.06 305 SER A N 1
ATOM 2389 C CA . SER A 1 305 ? -11.062 1.068 17.192 1.00 82.06 305 SER A CA 1
ATOM 2390 C C . SER A 1 305 ? -10.614 -0.320 17.665 1.00 82.06 305 SER A C 1
ATOM 2392 O O . SER A 1 305 ? -10.589 -0.563 18.867 1.00 82.06 305 SER A O 1
ATOM 2394 N N . HIS A 1 306 ? -10.259 -1.223 16.747 1.00 81.38 306 HIS A N 1
ATOM 2395 C CA . HIS A 1 306 ? -9.844 -2.588 17.073 1.00 81.38 306 HIS A CA 1
ATOM 2396 C C . HIS A 1 306 ? -8.320 -2.744 17.085 1.00 81.38 306 HIS A C 1
ATOM 2398 O O . HIS A 1 306 ? -7.748 -3.256 18.045 1.00 81.38 306 HIS A O 1
ATOM 2404 N N . TYR A 1 307 ? -7.652 -2.294 16.020 1.00 88.69 307 TYR A N 1
ATOM 2405 C CA . TYR A 1 307 ? -6.210 -2.503 15.846 1.00 88.69 307 TYR A CA 1
ATOM 2406 C C . TYR A 1 307 ? -5.352 -1.364 16.389 1.00 88.69 307 TYR A C 1
ATOM 2408 O O . TYR A 1 307 ? -4.137 -1.516 16.505 1.00 88.69 307 TYR A O 1
ATOM 2416 N N . ASP A 1 308 ? -5.983 -0.251 16.759 1.00 93.31 308 ASP A N 1
ATOM 2417 C CA . ASP A 1 308 ? -5.335 0.917 17.338 1.00 93.31 308 ASP A CA 1
ATOM 2418 C C . ASP A 1 308 ? -4.241 1.514 16.432 1.00 93.31 308 ASP A C 1
ATOM 2420 O O . ASP A 1 308 ? -3.211 1.974 16.903 1.00 93.31 308 ASP A O 1
ATOM 2424 N N . ILE A 1 309 ? -4.457 1.505 15.114 1.00 96.50 309 ILE A N 1
ATOM 2425 C CA . ILE A 1 309 ? -3.609 2.169 14.111 1.00 96.50 309 ILE A CA 1
ATOM 2426 C C . ILE A 1 309 ? -4.472 2.882 13.065 1.00 96.50 309 ILE A C 1
ATOM 2428 O O . ILE A 1 309 ? -5.606 2.466 12.822 1.00 96.50 309 ILE A O 1
ATOM 2432 N N . TYR A 1 310 ? -3.940 3.933 12.440 1.00 98.31 310 TYR A N 1
ATOM 2433 C CA . TYR A 1 310 ? -4.521 4.528 11.231 1.00 98.31 310 TYR A CA 1
ATOM 2434 C C . TYR A 1 310 ? -3.848 3.936 9.994 1.00 98.31 310 TYR A C 1
ATOM 2436 O O . TYR A 1 310 ? -2.625 3.816 9.962 1.00 98.31 310 TYR A O 1
ATOM 2444 N N . MET A 1 311 ? -4.610 3.613 8.952 1.00 98.00 311 MET A N 1
ATOM 2445 C CA . MET A 1 311 ? -4.028 3.309 7.644 1.00 98.00 311 MET A CA 1
ATOM 2446 C C . MET A 1 311 ? -3.705 4.622 6.933 1.00 98.00 311 MET A C 1
ATOM 2448 O O . MET A 1 311 ? -4.588 5.446 6.707 1.00 98.00 311 MET A O 1
ATOM 2452 N N . VAL A 1 312 ? -2.439 4.846 6.605 1.00 98.75 312 VAL A N 1
ATOM 2453 C CA . VAL A 1 312 ? -1.978 6.091 5.990 1.00 98.75 312 VAL A CA 1
ATOM 2454 C C . VAL A 1 312 ? -1.603 5.822 4.545 1.00 98.75 312 VAL A C 1
ATOM 2456 O O . VAL A 1 312 ? -0.857 4.890 4.263 1.00 98.75 312 VAL A O 1
ATOM 2459 N N . ALA A 1 313 ? -2.124 6.637 3.639 1.00 98.62 313 ALA A N 1
ATOM 2460 C CA . ALA A 1 313 ? -1.750 6.634 2.232 1.00 98.62 313 ALA A CA 1
ATOM 2461 C C . ALA A 1 313 ? -1.539 8.072 1.758 1.00 98.62 313 ALA A C 1
ATOM 2463 O O . ALA A 1 313 ? -1.958 9.023 2.426 1.00 98.62 313 ALA A O 1
ATOM 2464 N N . ARG A 1 314 ? -0.914 8.239 0.595 1.00 98.38 314 ARG A N 1
ATOM 2465 C CA . ARG A 1 314 ? -0.730 9.544 -0.036 1.00 98.38 314 ARG A CA 1
ATOM 2466 C C . ARG A 1 314 ? -1.174 9.551 -1.491 1.00 98.38 314 ARG A C 1
ATOM 2468 O O . ARG A 1 314 ? -0.917 8.619 -2.242 1.00 98.38 314 ARG A O 1
ATOM 2475 N N . LEU A 1 315 ? -1.819 10.635 -1.891 1.00 98.62 315 LEU A N 1
ATOM 2476 C CA . LEU A 1 315 ? -2.146 10.957 -3.274 1.00 98.62 315 LEU A CA 1
ATOM 2477 C C . LEU A 1 315 ? -0.973 11.756 -3.851 1.00 98.62 315 LEU A C 1
ATOM 2479 O O . LEU A 1 315 ? -0.938 12.982 -3.731 1.00 98.62 315 LEU A O 1
ATOM 2483 N N . ASP A 1 316 ? 0.023 11.046 -4.382 1.00 98.31 316 ASP A N 1
ATOM 2484 C CA . ASP A 1 316 ? 1.308 11.611 -4.804 1.00 98.31 316 ASP A CA 1
ATOM 2485 C C . ASP A 1 316 ? 1.820 10.945 -6.091 1.00 98.31 316 ASP A C 1
ATOM 2487 O O . ASP A 1 316 ? 1.438 9.828 -6.431 1.00 98.31 316 ASP A O 1
ATOM 2491 N N . GLY A 1 317 ? 2.655 11.667 -6.824 1.00 97.50 317 GLY A N 1
ATOM 2492 C CA . GLY A 1 317 ? 3.090 11.368 -8.187 1.00 97.50 317 GLY A CA 1
ATOM 2493 C C . GLY A 1 317 ? 3.855 12.565 -8.746 1.00 97.50 317 GLY A C 1
ATOM 2494 O O . GLY A 1 317 ? 3.935 13.601 -8.082 1.00 97.50 317 GLY A O 1
ATOM 2495 N N . TYR A 1 318 ? 4.422 12.461 -9.950 1.00 98.06 318 TYR A N 1
ATOM 2496 C CA . TYR A 1 318 ? 5.206 13.567 -10.513 1.00 98.06 318 TYR A CA 1
ATOM 2497 C C . TYR A 1 318 ? 4.391 14.852 -10.658 1.00 98.06 318 TYR A C 1
ATOM 2499 O O . TYR A 1 318 ? 4.867 15.922 -10.272 1.00 98.06 318 TYR A O 1
ATOM 2507 N N . THR A 1 319 ? 3.148 14.744 -11.125 1.00 97.94 319 THR A N 1
ATOM 2508 C CA . THR A 1 319 ? 2.220 15.870 -11.262 1.00 97.94 319 THR A CA 1
ATOM 2509 C C . THR A 1 319 ? 0.857 15.572 -10.635 1.00 97.94 319 THR A C 1
ATOM 2511 O O . THR A 1 319 ? 0.491 14.416 -10.418 1.00 97.94 319 THR A O 1
ATOM 2514 N N . ALA A 1 320 ? 0.063 16.619 -10.376 1.00 98.12 320 ALA A N 1
ATOM 2515 C CA . ALA A 1 320 ? -1.335 16.455 -9.968 1.00 98.12 320 ALA A CA 1
ATOM 2516 C C . ALA A 1 320 ? -2.144 15.650 -10.997 1.00 98.12 320 ALA A C 1
ATOM 2518 O O . ALA A 1 320 ? -2.978 14.831 -10.617 1.00 98.12 320 ALA A O 1
ATOM 2519 N N . GLN A 1 321 ? -1.855 15.830 -12.290 1.00 97.62 321 GLN A N 1
ATOM 2520 C CA . GLN A 1 321 ? -2.547 15.121 -13.359 1.00 97.62 321 GLN A CA 1
ATOM 2521 C C . GLN A 1 321 ? -2.254 13.617 -13.340 1.00 97.62 321 GLN A C 1
ATOM 2523 O O . GLN A 1 321 ? -3.180 12.834 -13.537 1.00 97.62 321 GLN A O 1
ATOM 2528 N N . ASP A 1 322 ? -1.015 13.202 -13.052 1.00 97.31 322 ASP A N 1
ATOM 2529 C CA . ASP A 1 322 ? -0.671 11.777 -12.922 1.00 97.31 322 ASP A CA 1
ATOM 2530 C C . ASP A 1 322 ? -1.467 11.132 -11.782 1.00 97.31 322 ASP A C 1
ATOM 2532 O O . ASP A 1 322 ? -2.063 10.071 -11.952 1.00 97.31 322 ASP A O 1
ATOM 2536 N N . VAL A 1 323 ? -1.560 11.823 -10.639 1.00 97.62 323 VAL A N 1
ATOM 2537 C CA . VAL A 1 323 ? -2.343 11.374 -9.476 1.00 97.62 323 VAL A CA 1
ATOM 2538 C C . VAL A 1 323 ? -3.833 11.277 -9.806 1.00 97.62 323 VAL A C 1
ATOM 2540 O O . VAL A 1 323 ? -4.484 10.293 -9.456 1.00 97.62 323 VAL A O 1
ATOM 2543 N N . ILE A 1 324 ? -4.382 12.283 -10.490 1.00 95.75 324 ILE A N 1
ATOM 2544 C CA . ILE A 1 324 ? -5.787 12.318 -10.917 1.00 95.75 324 ILE A CA 1
ATOM 2545 C C . ILE A 1 324 ? -6.089 11.172 -11.893 1.00 95.75 324 ILE A C 1
ATOM 2547 O O . ILE A 1 324 ? -7.103 10.487 -11.741 1.00 95.75 324 ILE A O 1
ATOM 2551 N N . ASN A 1 325 ? -5.199 10.926 -12.857 1.00 93.88 325 ASN A N 1
ATOM 2552 C CA . ASN A 1 325 ? -5.332 9.836 -13.820 1.00 93.88 325 ASN A CA 1
ATOM 2553 C C . ASN A 1 325 ? -5.282 8.471 -13.123 1.00 93.88 325 ASN A C 1
ATOM 2555 O O . ASN A 1 325 ? -6.157 7.641 -13.353 1.00 93.88 325 ASN A O 1
ATOM 2559 N N . ALA A 1 326 ? -4.314 8.253 -12.230 1.00 92.75 326 ALA A N 1
ATOM 2560 C CA . ALA A 1 326 ? -4.175 7.007 -11.478 1.00 92.75 326 ALA A CA 1
ATOM 2561 C C . ALA A 1 326 ? -5.383 6.720 -10.565 1.00 92.75 326 ALA A C 1
ATOM 2563 O O . ALA A 1 326 ? -5.841 5.579 -10.464 1.00 92.75 326 ALA A O 1
ATOM 2564 N N . MET A 1 327 ? -5.930 7.755 -9.919 1.00 89.81 327 MET A N 1
ATOM 2565 C CA . MET A 1 327 ? -7.092 7.652 -9.028 1.00 89.81 327 MET A CA 1
ATOM 2566 C C . MET A 1 327 ? -8.378 7.248 -9.767 1.00 89.81 327 MET A C 1
ATOM 2568 O O . MET A 1 327 ? -9.193 6.493 -9.221 1.00 89.81 327 MET A O 1
ATOM 2572 N N . GLY A 1 328 ? -8.562 7.757 -10.988 1.00 82.06 328 GLY A N 1
ATOM 2573 C CA . GLY A 1 328 ? -9.706 7.451 -11.844 1.00 82.06 328 GLY A CA 1
ATOM 2574 C C . GLY A 1 328 ? -11.076 7.908 -11.299 1.00 82.06 328 GLY A C 1
ATOM 2575 O O . GLY A 1 328 ? -11.179 8.508 -10.225 1.00 82.06 328 GLY A O 1
ATOM 2576 N N . PRO A 1 329 ? -12.167 7.627 -12.037 1.00 75.19 329 PRO A N 1
ATOM 2577 C CA . PRO A 1 329 ? -13.535 8.019 -11.674 1.00 75.19 329 PRO A CA 1
ATOM 2578 C C . PRO A 1 329 ? -14.125 7.279 -10.451 1.00 75.19 329 PRO A C 1
ATOM 2580 O O . PRO A 1 329 ? -13.547 6.342 -9.900 1.00 75.19 329 PRO A O 1
ATOM 2583 N N . SER A 1 330 ? -15.316 7.716 -10.013 1.00 63.75 330 SER A N 1
ATOM 2584 C CA . SER A 1 330 ? -16.058 7.300 -8.799 1.00 63.75 330 SER A CA 1
ATOM 2585 C C . SER A 1 330 ? -16.667 5.887 -8.780 1.00 63.75 330 SER A C 1
ATOM 2587 O O . SER A 1 330 ? -17.408 5.574 -7.851 1.00 63.75 330 SER A O 1
ATOM 2589 N N . SER A 1 331 ? -16.421 5.032 -9.773 1.00 58.66 331 SER A N 1
ATOM 2590 C CA . SER A 1 331 ? -17.142 3.758 -9.934 1.00 58.66 331 SER A CA 1
ATOM 2591 C C . SER A 1 331 ? -16.417 2.541 -9.344 1.00 58.66 331 SER A C 1
ATOM 2593 O O . SER A 1 331 ? -15.201 2.429 -9.446 1.00 58.66 331 SER A O 1
ATOM 2595 N N . LEU A 1 332 ? -17.187 1.592 -8.792 1.00 53.88 332 LEU A N 1
ATOM 2596 C CA . LEU A 1 332 ? -16.751 0.214 -8.522 1.00 53.88 332 LEU A CA 1
ATOM 2597 C C . LEU A 1 332 ? -16.379 -0.460 -9.853 1.00 53.88 332 LEU A C 1
ATOM 2599 O O . LEU A 1 332 ? -17.227 -0.554 -10.741 1.00 53.88 332 LEU A O 1
ATOM 2603 N N . TYR A 1 333 ? -15.132 -0.906 -9.999 1.00 57.94 333 TYR A N 1
ATOM 2604 C CA . TYR A 1 333 ? -14.640 -1.468 -11.258 1.00 57.94 333 TYR A CA 1
ATOM 2605 C C . TYR A 1 333 ? -14.905 -2.978 -11.357 1.00 57.94 333 TYR A C 1
ATOM 2607 O O . TYR A 1 333 ? -14.567 -3.711 -10.419 1.00 57.94 333 TYR A O 1
ATOM 2615 N N . PRO A 1 334 ? -15.438 -3.474 -12.492 1.00 53.72 334 PRO A N 1
ATOM 2616 C CA . PRO A 1 334 ? -15.144 -4.832 -12.923 1.00 53.72 334 PRO A CA 1
ATOM 2617 C C . PRO A 1 334 ? -13.649 -4.917 -13.248 1.00 53.72 334 PRO A C 1
ATOM 2619 O O . PRO A 1 334 ? -13.083 -4.036 -13.892 1.00 53.72 334 PRO A O 1
ATOM 2622 N N . THR A 1 335 ? -12.996 -5.959 -12.748 1.00 57.72 335 THR A N 1
ATOM 2623 C CA . THR A 1 335 ? -11.570 -6.202 -12.986 1.00 57.72 335 THR A CA 1
ATOM 2624 C C . THR A 1 335 ? -11.410 -6.760 -14.400 1.00 57.72 335 THR A C 1
ATOM 2626 O O . THR A 1 335 ? -11.682 -7.934 -14.627 1.00 57.72 335 THR A O 1
ATOM 2629 N N . GLU A 1 336 ? -10.997 -5.935 -15.360 1.00 69.69 336 GLU A N 1
ATOM 2630 C CA . GLU A 1 336 ? -10.536 -6.410 -16.668 1.00 69.69 336 GLU A CA 1
ATOM 2631 C C . GLU A 1 336 ? -9.037 -6.142 -16.764 1.00 69.69 336 GLU A C 1
ATOM 2633 O O . GLU A 1 336 ? -8.607 -5.002 -16.609 1.00 69.69 336 GLU A O 1
ATOM 2638 N N . GLY A 1 337 ? -8.238 -7.188 -16.969 1.00 84.94 337 GLY A N 1
ATOM 2639 C CA . GLY A 1 337 ? -6.787 -7.081 -17.112 1.00 84.94 337 GLY A CA 1
ATOM 2640 C C . GLY A 1 337 ? -6.009 -8.139 -16.338 1.00 84.94 337 GLY A C 1
ATOM 2641 O O . GLY A 1 337 ? -6.552 -8.842 -15.483 1.00 84.94 337 GLY A O 1
ATOM 2642 N N . ASP A 1 338 ? -4.726 -8.251 -16.662 1.00 93.00 338 ASP A N 1
ATOM 2643 C CA . ASP A 1 338 ? -3.840 -9.272 -16.111 1.00 93.00 338 ASP A CA 1
ATOM 2644 C C . ASP A 1 338 ? -3.128 -8.795 -14.843 1.00 93.00 338 ASP A C 1
ATOM 2646 O O . ASP A 1 338 ? -2.703 -7.643 -14.730 1.00 93.00 338 ASP A O 1
ATOM 2650 N N . PHE A 1 339 ? -2.939 -9.708 -13.894 1.00 95.69 339 PHE A N 1
ATOM 2651 C CA . PHE A 1 339 ? -1.952 -9.546 -12.831 1.00 95.69 339 PHE A CA 1
ATOM 2652 C C . PHE A 1 339 ? -0.596 -10.047 -13.329 1.00 95.69 339 PHE A C 1
ATOM 2654 O O . PHE A 1 339 ? -0.424 -11.249 -13.544 1.00 95.69 339 PHE A O 1
ATOM 2661 N N . LEU A 1 340 ? 0.356 -9.134 -13.511 1.00 97.81 340 LEU A N 1
ATOM 2662 C CA . LEU A 1 340 ? 1.736 -9.460 -13.845 1.00 97.81 340 LEU A CA 1
ATOM 2663 C C . LEU A 1 340 ? 2.509 -9.820 -12.571 1.00 97.81 340 LEU A C 1
ATOM 2665 O O . LEU A 1 340 ? 2.657 -9.004 -11.658 1.00 97.81 340 LEU A O 1
ATOM 2669 N N . LEU A 1 341 ? 2.990 -11.057 -12.532 1.00 97.69 341 LEU A N 1
ATOM 2670 C CA . LEU A 1 341 ? 3.800 -11.641 -11.472 1.00 97.69 341 LEU A CA 1
ATOM 2671 C C . LEU A 1 341 ? 5.145 -12.009 -12.094 1.00 97.69 341 LEU A C 1
ATOM 2673 O O . LEU A 1 341 ? 5.309 -13.072 -12.691 1.00 97.69 341 LEU A O 1
ATOM 2677 N N . ASP A 1 342 ? 6.063 -11.059 -12.022 1.00 95.19 342 ASP A N 1
ATOM 2678 C CA . ASP A 1 342 ? 7.325 -11.048 -12.747 1.00 95.19 342 ASP A CA 1
ATOM 2679 C C . ASP A 1 342 ? 8.443 -11.585 -11.849 1.00 95.19 342 ASP A C 1
ATOM 2681 O O . ASP A 1 342 ? 8.951 -10.897 -10.956 1.00 95.19 342 ASP A O 1
ATOM 2685 N N . LYS A 1 343 ? 8.741 -12.873 -12.026 1.00 92.56 343 LYS A N 1
ATOM 2686 C CA . LYS A 1 343 ? 9.783 -13.573 -11.277 1.00 92.56 343 LYS A CA 1
ATOM 2687 C C . LYS A 1 343 ? 11.154 -13.270 -11.854 1.00 92.56 343 LYS A C 1
ATOM 2689 O O . LYS A 1 343 ? 11.312 -13.126 -13.060 1.00 92.56 343 LYS A O 1
ATOM 2694 N N . GLN A 1 344 ? 12.166 -13.363 -11.004 1.00 84.44 344 GLN A N 1
ATOM 2695 C CA . GLN A 1 344 ? 13.550 -13.371 -11.453 1.00 84.44 344 GLN A CA 1
ATOM 2696 C C . GLN A 1 344 ? 14.033 -14.822 -11.564 1.00 84.44 344 GLN A C 1
ATOM 2698 O O . GLN A 1 344 ? 14.222 -15.514 -10.567 1.00 84.44 344 GLN A O 1
ATOM 2703 N N . ILE A 1 345 ? 14.356 -15.292 -12.770 1.00 76.50 345 ILE A N 1
ATOM 2704 C CA . ILE A 1 345 ? 15.066 -16.572 -12.918 1.00 76.50 345 ILE A CA 1
ATOM 2705 C C . ILE A 1 345 ? 16.575 -16.322 -12.928 1.00 76.50 345 ILE A C 1
ATOM 2707 O O . ILE A 1 345 ? 17.156 -15.931 -13.940 1.00 76.50 345 ILE A O 1
ATOM 2711 N N . SER A 1 346 ? 17.225 -16.573 -11.787 1.00 71.38 346 SER A N 1
ATOM 2712 C CA . SER A 1 346 ? 18.680 -16.452 -11.628 1.00 71.38 346 SER A CA 1
ATOM 2713 C C . SER A 1 346 ? 19.295 -17.667 -10.934 1.00 71.38 346 SER A C 1
ATOM 2715 O O . SER A 1 346 ? 18.837 -18.104 -9.880 1.00 71.38 346 SER A O 1
ATOM 2717 N N . ASN A 1 347 ? 20.410 -18.161 -11.481 1.00 61.38 347 ASN A N 1
ATOM 2718 C CA . ASN A 1 347 ? 21.166 -19.291 -10.924 1.00 61.38 347 ASN A CA 1
ATOM 2719 C C . ASN A 1 347 ? 21.939 -18.943 -9.632 1.00 61.38 347 ASN A C 1
ATOM 2721 O O . ASN A 1 347 ? 22.480 -19.842 -8.997 1.00 61.38 347 ASN A O 1
ATOM 2725 N N . ASN A 1 348 ? 21.997 -17.661 -9.247 1.00 65.50 348 ASN A N 1
ATOM 2726 C CA . ASN A 1 348 ? 22.688 -17.160 -8.050 1.00 65.50 348 ASN A CA 1
ATOM 2727 C C . ASN A 1 348 ? 21.735 -16.366 -7.133 1.00 65.50 348 ASN A C 1
ATOM 2729 O O . ASN A 1 348 ? 22.133 -15.374 -6.519 1.00 65.50 348 ASN A O 1
ATOM 2733 N N . ALA A 1 349 ? 20.460 -16.760 -7.076 1.00 71.56 349 ALA A N 1
ATOM 2734 C CA . ALA A 1 349 ? 19.454 -16.081 -6.266 1.00 71.56 349 ALA A CA 1
ATOM 2735 C C . ALA A 1 349 ? 19.775 -16.159 -4.760 1.00 71.56 349 ALA A C 1
ATOM 2737 O O . ALA A 1 349 ? 20.152 -17.205 -4.229 1.00 71.56 349 ALA A O 1
ATOM 2738 N N . THR A 1 350 ? 19.605 -15.038 -4.054 1.00 79.56 350 THR A N 1
ATOM 2739 C CA . THR A 1 350 ? 19.697 -15.017 -2.586 1.00 79.56 350 THR A CA 1
ATOM 2740 C C . THR A 1 350 ? 18.458 -15.685 -1.965 1.00 79.56 350 THR A C 1
ATOM 2742 O O . THR A 1 350 ? 17.425 -15.772 -2.635 1.00 79.56 350 THR A O 1
ATOM 2745 N N . PRO A 1 351 ? 18.488 -16.108 -0.684 1.00 81.19 351 PRO A N 1
ATOM 2746 C CA . PRO A 1 351 ? 17.324 -16.727 -0.039 1.00 81.19 351 PRO A CA 1
ATOM 2747 C C . PRO A 1 351 ? 16.049 -15.879 -0.105 1.00 81.19 351 PRO A C 1
ATOM 2749 O O . PRO A 1 351 ? 14.960 -16.419 -0.269 1.00 81.19 351 PRO A O 1
ATOM 2752 N N . PHE A 1 352 ? 16.181 -14.549 -0.029 1.00 81.94 352 PHE A N 1
ATOM 2753 C CA . PHE A 1 352 ? 15.040 -13.648 -0.184 1.00 81.94 352 PHE A CA 1
ATOM 2754 C C . PHE A 1 352 ? 14.420 -13.739 -1.581 1.00 81.94 352 PHE A C 1
ATOM 2756 O O . PHE A 1 352 ? 13.203 -13.776 -1.690 1.00 81.94 352 PHE A O 1
ATOM 2763 N N . TYR A 1 353 ? 15.237 -13.806 -2.633 1.00 83.50 353 TYR A N 1
ATOM 2764 C CA . TYR A 1 353 ? 14.745 -13.824 -4.010 1.00 83.50 353 TYR A CA 1
ATOM 2765 C C . TYR A 1 353 ? 13.992 -15.124 -4.283 1.00 83.50 353 TYR A C 1
ATOM 2767 O O . TYR A 1 353 ? 12.864 -15.081 -4.754 1.00 83.50 353 TYR A O 1
ATOM 2775 N N . VAL A 1 354 ? 14.553 -16.258 -3.847 1.00 82.06 354 VAL A N 1
ATOM 2776 C CA . VAL A 1 354 ? 13.877 -17.563 -3.917 1.00 82.06 354 VAL A CA 1
ATOM 2777 C C . VAL A 1 354 ? 12.544 -17.539 -3.159 1.00 82.06 354 VAL A C 1
ATOM 2779 O O . VAL A 1 354 ? 11.542 -18.048 -3.654 1.00 82.06 354 VAL A O 1
ATOM 2782 N N . SER A 1 355 ? 12.512 -16.931 -1.968 1.00 81.88 355 SER A N 1
ATOM 2783 C CA . SER A 1 355 ? 11.273 -16.783 -1.196 1.00 81.88 355 SER A CA 1
ATOM 2784 C C . SER A 1 355 ? 10.257 -15.904 -1.923 1.00 81.88 355 SER A C 1
ATOM 2786 O O . SER A 1 355 ? 9.085 -16.259 -1.989 1.00 81.88 355 SER A O 1
ATOM 2788 N N . PHE A 1 356 ? 10.683 -14.764 -2.468 1.00 85.44 356 PHE A N 1
ATOM 2789 C CA . PHE A 1 356 ? 9.799 -13.834 -3.163 1.00 85.44 356 PHE A CA 1
ATOM 2790 C C . PHE A 1 356 ? 9.227 -14.454 -4.444 1.00 85.44 356 PHE A C 1
ATOM 2792 O O . PHE A 1 356 ? 8.021 -14.372 -4.651 1.00 85.44 356 PHE A O 1
ATOM 2799 N N . ASP A 1 357 ? 10.032 -15.181 -5.224 1.00 88.00 357 ASP A N 1
ATOM 2800 C CA . ASP A 1 357 ? 9.555 -15.964 -6.371 1.00 88.00 357 ASP A CA 1
ATOM 2801 C C . ASP A 1 357 ? 8.471 -16.976 -5.970 1.00 88.00 357 ASP A C 1
ATOM 2803 O O . ASP A 1 357 ? 7.436 -17.070 -6.631 1.00 88.00 357 ASP A O 1
ATOM 2807 N N . ALA A 1 358 ? 8.661 -17.701 -4.861 1.00 84.06 358 ALA A N 1
ATOM 2808 C CA . ALA A 1 358 ? 7.657 -18.637 -4.352 1.00 84.06 358 ALA A CA 1
ATOM 2809 C C . ALA A 1 358 ? 6.355 -17.925 -3.933 1.00 84.06 358 ALA A C 1
ATOM 2811 O O . ALA A 1 358 ? 5.256 -18.426 -4.179 1.00 84.06 358 ALA A O 1
ATOM 2812 N N . HIS A 1 359 ? 6.459 -16.727 -3.352 1.00 84.62 359 HIS A N 1
ATOM 2813 C CA . HIS A 1 359 ? 5.298 -15.896 -3.037 1.00 84.62 359 HIS A CA 1
ATOM 2814 C C . HIS A 1 359 ? 4.553 -15.438 -4.308 1.00 84.62 359 HIS A C 1
ATOM 2816 O O . HIS A 1 359 ? 3.320 -15.431 -4.321 1.00 84.62 359 HIS A O 1
ATOM 2822 N N . LEU A 1 360 ? 5.263 -15.130 -5.402 1.00 91.12 360 LEU A N 1
ATOM 2823 C CA . LEU A 1 360 ? 4.653 -14.827 -6.706 1.00 91.12 360 LEU A CA 1
ATOM 2824 C C . LEU A 1 360 ? 3.927 -16.046 -7.301 1.00 91.12 360 LEU A C 1
ATOM 2826 O O . LEU A 1 360 ? 2.812 -15.918 -7.809 1.00 91.12 360 LEU A O 1
ATOM 2830 N N . GLU A 1 361 ? 4.498 -17.248 -7.196 1.00 86.31 361 GLU A N 1
ATOM 2831 C CA . GLU A 1 361 ? 3.842 -18.487 -7.644 1.00 86.31 361 GLU A CA 1
ATOM 2832 C C . GLU A 1 361 ? 2.558 -18.791 -6.857 1.00 86.31 361 GLU A C 1
ATOM 2834 O O . GLU A 1 361 ? 1.532 -19.188 -7.433 1.00 86.31 361 GLU A O 1
ATOM 2839 N N . LEU A 1 362 ? 2.589 -18.571 -5.540 1.00 81.62 362 LEU A N 1
ATOM 2840 C CA . LEU A 1 362 ? 1.423 -18.735 -4.679 1.00 81.62 362 LEU A CA 1
ATOM 2841 C C . LEU A 1 362 ? 0.343 -17.696 -5.007 1.00 81.62 362 LEU A C 1
ATOM 2843 O O . LEU A 1 362 ? -0.823 -18.059 -5.173 1.00 81.62 362 LEU A O 1
ATOM 2847 N N . ALA A 1 363 ? 0.724 -16.431 -5.196 1.00 84.56 363 ALA A N 1
ATOM 2848 C CA . ALA A 1 363 ? -0.186 -15.378 -5.638 1.00 84.56 363 ALA A CA 1
ATOM 2849 C C . ALA A 1 363 ? -0.874 -15.719 -6.972 1.00 84.56 363 ALA A C 1
ATOM 2851 O O . ALA A 1 363 ? -2.092 -15.577 -7.094 1.00 84.56 363 ALA A O 1
ATOM 2852 N N . ASN A 1 364 ? -0.120 -16.239 -7.948 1.00 91.25 364 ASN A N 1
ATOM 2853 C CA . ASN A 1 364 ? -0.659 -16.716 -9.224 1.00 91.25 364 ASN A CA 1
ATOM 2854 C C . ASN A 1 364 ? -1.714 -17.816 -9.014 1.00 91.25 364 ASN A C 1
ATOM 2856 O O . ASN A 1 364 ? -2.786 -17.779 -9.619 1.00 91.25 364 ASN A O 1
ATOM 2860 N N . SER A 1 365 ? -1.429 -18.782 -8.139 1.00 84.38 365 SER A N 1
ATOM 2861 C CA . SER A 1 365 ? -2.348 -19.888 -7.843 1.00 84.38 365 SER A CA 1
ATOM 2862 C C . SER A 1 365 ? -3.647 -19.392 -7.197 1.00 84.38 365 SER A C 1
ATOM 2864 O O . SER A 1 365 ? -4.735 -19.819 -7.589 1.00 84.38 365 SER A O 1
ATOM 2866 N N . ILE A 1 366 ? -3.549 -18.433 -6.270 1.00 82.38 366 ILE A N 1
ATOM 2867 C CA . ILE A 1 366 ? -4.695 -17.790 -5.611 1.00 82.38 366 ILE A CA 1
ATOM 2868 C C . ILE A 1 366 ? -5.555 -17.023 -6.624 1.00 82.38 366 ILE A C 1
ATOM 2870 O O . ILE A 1 366 ? -6.776 -17.190 -6.644 1.00 82.38 366 ILE A O 1
ATOM 2874 N N . LEU A 1 367 ? -4.935 -16.214 -7.488 1.00 86.00 367 LEU A N 1
ATOM 2875 C CA . LEU A 1 367 ? -5.636 -15.435 -8.515 1.00 86.00 367 LEU A CA 1
ATOM 2876 C C . LEU A 1 367 ? -6.395 -16.329 -9.489 1.00 86.00 367 LEU A C 1
ATOM 2878 O O . LEU A 1 367 ? -7.597 -16.135 -9.682 1.00 86.00 367 LEU A O 1
ATOM 2882 N N . LYS A 1 368 ? -5.727 -17.355 -10.033 1.00 86.62 368 LYS A N 1
ATOM 2883 C CA . LYS A 1 368 ? -6.367 -18.336 -10.919 1.00 86.62 368 LYS A CA 1
ATOM 2884 C C . LYS A 1 368 ? -7.512 -19.063 -10.220 1.00 86.62 368 LYS A C 1
ATOM 2886 O O . LYS A 1 368 ? -8.577 -19.223 -10.810 1.00 86.62 368 LYS A O 1
ATOM 2891 N N . GLY A 1 369 ? -7.329 -19.448 -8.954 1.00 80.69 369 GLY A N 1
ATOM 2892 C CA . GLY A 1 369 ? -8.374 -20.072 -8.137 1.00 80.69 369 GLY A CA 1
ATOM 2893 C C . GLY A 1 369 ? -9.605 -19.183 -7.917 1.00 80.69 369 GLY A C 1
ATOM 2894 O O . GLY A 1 369 ? -10.716 -19.695 -7.783 1.00 80.69 369 GLY A O 1
ATOM 2895 N N . LYS A 1 370 ? -9.430 -17.855 -7.934 1.00 80.31 370 LYS A N 1
ATOM 2896 C CA . LYS A 1 370 ? -10.512 -16.861 -7.832 1.00 80.31 370 LYS A CA 1
ATOM 2897 C C . LYS A 1 370 ? -11.038 -16.370 -9.190 1.00 80.31 370 LYS A C 1
ATOM 2899 O O . LYS A 1 370 ? -11.940 -15.539 -9.208 1.00 80.31 370 LYS A O 1
ATOM 2904 N N . GLY A 1 371 ? -10.524 -16.901 -10.303 1.00 82.75 371 GLY A N 1
ATOM 2905 C CA . GLY A 1 371 ? -10.987 -16.590 -11.660 1.00 82.75 371 GLY A CA 1
ATOM 2906 C C . GLY A 1 371 ? -10.321 -15.383 -12.326 1.00 82.75 371 GLY A C 1
ATOM 2907 O O . GLY A 1 371 ? -10.750 -14.995 -13.408 1.00 82.75 371 GLY A O 1
ATOM 2908 N N . PHE A 1 372 ? -9.275 -14.811 -11.727 1.00 87.00 372 PHE A N 1
ATOM 2909 C CA . PHE A 1 372 ? -8.545 -13.682 -12.306 1.00 87.00 372 PHE A CA 1
ATOM 2910 C C . PHE A 1 372 ? -7.522 -14.136 -13.351 1.00 87.00 372 PHE A C 1
ATOM 2912 O O . PHE A 1 372 ? -6.935 -15.217 -13.242 1.00 87.00 372 PHE A O 1
ATOM 2919 N N . SER A 1 373 ? -7.278 -13.274 -14.342 1.00 91.38 373 SER A N 1
ATOM 2920 C CA . SER A 1 373 ? -6.236 -13.483 -15.346 1.00 91.38 373 SER A CA 1
ATOM 2921 C C . SER A 1 373 ? -4.864 -13.054 -14.822 1.00 91.38 373 SER A C 1
ATOM 2923 O O . SER A 1 373 ? -4.736 -12.092 -14.059 1.00 91.38 373 SER A O 1
ATOM 2925 N N . THR A 1 374 ? -3.828 -13.796 -15.202 1.00 94.81 374 THR A N 1
ATOM 2926 C CA . THR A 1 374 ? -2.470 -13.650 -14.664 1.00 94.81 374 THR A CA 1
ATOM 2927 C C . THR A 1 374 ? -1.427 -13.874 -15.746 1.00 94.81 374 THR A C 1
ATOM 2929 O O . THR A 1 374 ? -1.510 -14.866 -16.478 1.00 94.81 374 THR A O 1
ATOM 2932 N N . ILE A 1 375 ? -0.377 -13.061 -15.737 1.00 97.00 375 ILE A N 1
ATOM 2933 C CA . ILE A 1 375 ? 0.871 -13.301 -16.460 1.00 97.00 375 ILE A CA 1
ATOM 2934 C C . ILE A 1 375 ? 1.923 -13.647 -15.404 1.00 97.00 375 ILE A C 1
ATOM 2936 O O . ILE A 1 375 ? 2.420 -12.764 -14.716 1.00 97.00 375 ILE A O 1
ATOM 2940 N N . LEU A 1 376 ? 2.228 -14.935 -15.241 1.00 96.44 376 LEU A N 1
ATOM 2941 C CA . LEU A 1 376 ? 3.341 -15.384 -14.401 1.00 96.44 376 LEU A CA 1
ATOM 2942 C C . LEU A 1 376 ? 4.576 -15.548 -15.286 1.00 96.44 376 LEU A C 1
ATOM 2944 O O . LEU A 1 376 ? 4.612 -16.478 -16.101 1.00 96.44 376 LEU A O 1
ATOM 2948 N N . ASP A 1 377 ? 5.568 -14.674 -15.127 1.00 94.19 377 ASP A N 1
ATOM 2949 C CA . ASP A 1 377 ? 6.829 -14.825 -15.846 1.00 94.19 377 ASP A CA 1
ATOM 2950 C C . ASP A 1 377 ? 7.631 -15.987 -15.250 1.00 94.19 377 ASP A C 1
ATOM 2952 O O . ASP A 1 377 ? 7.892 -16.047 -14.054 1.00 94.19 377 ASP A O 1
ATOM 2956 N N . ASN A 1 378 ? 7.993 -16.948 -16.097 1.00 89.62 378 ASN A N 1
ATOM 2957 C CA . ASN A 1 378 ? 8.879 -18.064 -15.764 1.00 89.62 378 ASN A CA 1
ATOM 2958 C C . ASN A 1 378 ? 10.058 -18.126 -16.741 1.00 89.62 378 ASN A C 1
ATOM 2960 O O . ASN A 1 378 ? 10.563 -19.205 -17.060 1.00 89.62 378 ASN A O 1
ATOM 2964 N N . THR A 1 379 ? 10.468 -16.976 -17.260 1.00 89.69 379 THR A N 1
ATOM 2965 C CA . THR A 1 379 ? 11.600 -16.826 -18.165 1.00 89.69 379 THR A CA 1
ATOM 2966 C C . THR A 1 379 ? 12.708 -16.012 -17.499 1.00 89.69 379 THR A C 1
ATOM 2968 O O . THR A 1 379 ? 12.579 -15.541 -16.377 1.00 89.69 379 THR A O 1
ATOM 2971 N N . THR A 1 380 ? 13.845 -15.878 -18.179 1.00 87.12 380 THR A N 1
ATOM 2972 C CA . THR A 1 380 ? 14.928 -14.973 -17.763 1.00 87.12 380 THR A CA 1
ATOM 2973 C C . THR A 1 380 ? 14.780 -13.577 -18.379 1.00 87.12 380 THR A C 1
ATOM 2975 O O . THR A 1 380 ? 15.740 -12.816 -18.378 1.00 87.12 380 THR A O 1
ATOM 2978 N N . THR A 1 381 ? 13.655 -13.271 -19.034 1.00 89.62 381 THR A N 1
ATOM 2979 C CA . THR A 1 381 ? 13.468 -12.012 -19.767 1.00 89.62 381 THR A CA 1
ATOM 2980 C C . THR A 1 381 ? 12.546 -11.106 -18.981 1.00 89.62 381 THR A C 1
ATOM 2982 O O . THR A 1 381 ? 11.380 -11.430 -18.844 1.00 89.62 381 THR A O 1
ATOM 2985 N N . PHE A 1 382 ? 13.040 -9.947 -18.558 1.00 93.88 382 PHE A N 1
ATOM 2986 C CA . PHE A 1 382 ? 12.220 -8.967 -17.853 1.00 93.88 382 PHE A CA 1
ATOM 2987 C C . PHE A 1 382 ? 11.031 -8.494 -18.711 1.00 93.88 382 PHE A C 1
ATOM 2989 O O . PHE A 1 382 ? 11.208 -8.122 -19.880 1.00 93.88 382 PHE A O 1
ATOM 2996 N N . GLN A 1 383 ? 9.825 -8.489 -18.139 1.00 95.69 383 GLN A N 1
ATOM 2997 C CA . GLN A 1 383 ? 8.597 -8.164 -18.869 1.00 95.69 383 GLN A CA 1
ATOM 2998 C C . GLN A 1 383 ? 8.416 -6.649 -19.076 1.00 95.69 383 GLN A C 1
ATOM 3000 O O . GLN A 1 383 ? 8.401 -5.861 -18.133 1.00 95.69 383 GLN A O 1
ATOM 3005 N N . ILE A 1 384 ? 8.219 -6.235 -20.332 1.00 96.12 384 ILE A N 1
ATOM 3006 C CA . ILE A 1 384 ? 8.006 -4.836 -20.750 1.00 96.12 384 ILE A CA 1
ATOM 3007 C C . ILE A 1 384 ? 6.930 -4.747 -21.842 1.00 96.12 384 ILE A C 1
ATOM 3009 O O . ILE A 1 384 ? 6.599 -5.748 -22.475 1.00 96.12 384 ILE A O 1
ATOM 3013 N N . ASN A 1 385 ? 6.436 -3.539 -22.132 1.00 97.19 385 ASN A N 1
ATOM 3014 C CA . ASN A 1 385 ? 5.423 -3.254 -23.163 1.00 97.19 385 ASN A CA 1
ATOM 3015 C C . ASN A 1 385 ? 4.078 -3.969 -22.941 1.00 97.19 385 ASN A C 1
ATOM 3017 O O . ASN A 1 385 ? 3.393 -4.338 -23.900 1.00 97.19 385 ASN A O 1
ATOM 3021 N N . LEU A 1 386 ? 3.698 -4.164 -21.679 1.00 96.81 386 LEU A N 1
ATOM 3022 C CA . LEU A 1 386 ? 2.418 -4.748 -21.293 1.00 96.81 386 LEU A CA 1
ATOM 3023 C C . LEU A 1 386 ? 1.422 -3.651 -20.931 1.00 96.81 386 LEU A C 1
ATOM 3025 O O . LEU A 1 386 ? 1.769 -2.644 -20.322 1.00 96.81 386 LEU A O 1
ATOM 3029 N N . ASN A 1 387 ? 0.166 -3.855 -21.310 1.00 95.38 387 ASN A N 1
ATOM 3030 C CA . ASN A 1 387 ? -0.887 -2.867 -21.124 1.00 95.38 387 ASN A CA 1
ATOM 3031 C C . ASN A 1 387 ? -2.071 -3.461 -20.378 1.00 95.38 387 ASN A C 1
ATOM 3033 O O . ASN A 1 387 ? -2.243 -4.679 -20.367 1.00 95.38 387 ASN A O 1
ATOM 3037 N N . ASN A 1 388 ? -2.920 -2.589 -19.833 1.00 92.06 388 ASN A N 1
ATOM 3038 C CA . ASN A 1 388 ? -4.159 -2.968 -19.151 1.00 92.06 388 ASN A CA 1
ATOM 3039 C C . ASN A 1 388 ? -3.918 -3.891 -17.940 1.00 92.06 388 ASN A C 1
ATOM 3041 O O . ASN A 1 388 ? -4.683 -4.823 -17.697 1.00 92.06 388 ASN A O 1
ATOM 3045 N N . LEU A 1 389 ? -2.833 -3.669 -17.194 1.00 95.50 389 LEU A N 1
ATOM 3046 C CA . LEU A 1 389 ? -2.494 -4.486 -16.030 1.00 95.50 389 LEU A CA 1
ATOM 3047 C C . LEU A 1 389 ? -3.367 -4.121 -14.818 1.00 95.50 389 LEU A C 1
ATOM 3049 O O . LEU A 1 389 ? -3.567 -2.945 -14.513 1.00 95.50 389 LEU A O 1
ATOM 3053 N N . MET A 1 390 ? -3.840 -5.137 -14.094 1.00 93.06 390 MET A N 1
ATOM 3054 C CA . MET A 1 390 ? -4.613 -5.007 -12.847 1.00 93.06 390 MET A CA 1
ATOM 3055 C C . MET A 1 390 ? -3.786 -5.291 -11.595 1.00 93.06 390 MET A C 1
ATOM 3057 O O . MET A 1 390 ? -4.178 -4.927 -10.486 1.00 93.06 390 MET A O 1
ATOM 3061 N N . GLY A 1 391 ? -2.610 -5.882 -11.752 1.00 95.06 391 GLY A N 1
ATOM 3062 C CA . GLY A 1 391 ? -1.639 -5.894 -10.677 1.00 95.06 391 GLY A CA 1
ATOM 3063 C C . GLY A 1 391 ? -0.227 -6.113 -11.168 1.00 95.06 391 GLY A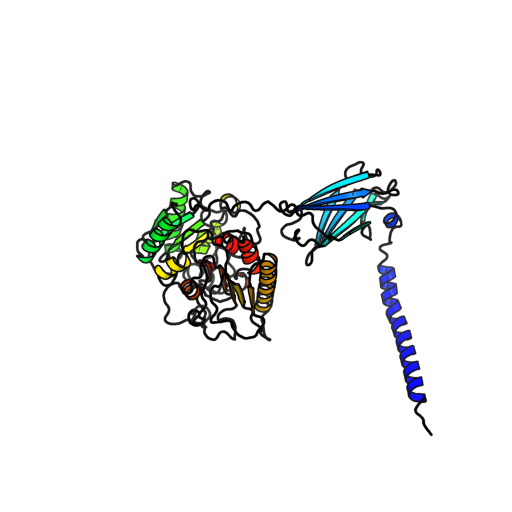 C 1
ATOM 3064 O O . GLY A 1 391 ? -0.018 -6.605 -12.277 1.00 95.06 391 GLY A O 1
ATOM 3065 N N . TYR A 1 392 ? 0.731 -5.709 -10.344 1.00 97.94 392 TYR A N 1
ATOM 3066 C CA . TYR A 1 392 ? 2.144 -5.792 -10.677 1.00 97.94 392 TYR A CA 1
ATOM 3067 C C . TYR A 1 392 ? 2.981 -6.083 -9.446 1.00 97.94 392 TYR A C 1
ATOM 3069 O O . TYR A 1 392 ? 3.005 -5.293 -8.500 1.00 97.94 392 TYR A O 1
ATOM 3077 N N . TYR A 1 393 ? 3.679 -7.209 -9.493 1.00 98.19 393 TYR A N 1
ATOM 3078 C CA . TYR A 1 393 ? 4.745 -7.537 -8.564 1.00 98.19 393 TYR A CA 1
ATOM 3079 C C . TYR A 1 393 ? 5.966 -7.994 -9.349 1.00 98.19 393 TYR A C 1
ATOM 3081 O O . TYR A 1 393 ? 5.851 -8.860 -10.211 1.00 98.19 393 TYR A O 1
ATOM 3089 N N . SER A 1 394 ? 7.116 -7.393 -9.053 1.00 96.38 394 SER A N 1
ATOM 3090 C CA . SER A 1 394 ? 8.378 -7.631 -9.759 1.00 96.38 394 SER A CA 1
ATOM 3091 C C . SER A 1 394 ? 9.571 -7.326 -8.852 1.00 96.38 394 SER A C 1
ATOM 3093 O O . SER A 1 394 ? 9.453 -6.578 -7.872 1.00 96.38 394 SER A O 1
ATOM 3095 N N . PHE A 1 395 ? 10.745 -7.839 -9.210 1.00 94.75 395 PHE A N 1
ATOM 3096 C CA . PHE A 1 395 ? 12.025 -7.358 -8.684 1.00 94.75 395 PHE A CA 1
ATOM 3097 C C . PHE A 1 395 ? 12.411 -5.979 -9.237 1.00 94.75 395 PHE A C 1
ATOM 3099 O O . PHE A 1 395 ? 13.313 -5.337 -8.703 1.00 94.75 395 PHE A O 1
ATOM 3106 N N . GLY A 1 396 ? 11.714 -5.484 -10.264 1.00 95.31 396 GLY A N 1
ATOM 3107 C CA . GLY A 1 396 ? 11.978 -4.196 -10.895 1.00 95.31 396 GLY A CA 1
ATOM 3108 C C . GLY A 1 396 ? 13.443 -4.067 -11.306 1.00 95.31 396 GLY A C 1
ATOM 3109 O O . GLY A 1 396 ? 14.031 -5.009 -11.821 1.00 95.31 396 GLY A O 1
ATOM 3110 N N . SER A 1 397 ? 14.076 -2.928 -11.014 1.00 95.62 397 SER A N 1
ATOM 3111 C CA . SER A 1 397 ? 15.500 -2.724 -11.322 1.00 95.62 397 SER A CA 1
ATOM 3112 C C . SER A 1 397 ? 16.473 -3.630 -10.551 1.00 95.62 397 SER A C 1
ATOM 3114 O O . SER A 1 397 ? 17.669 -3.571 -10.822 1.00 95.62 397 SER A O 1
ATOM 3116 N N . ASN A 1 398 ? 16.004 -4.411 -9.569 1.00 92.81 398 ASN A N 1
ATOM 3117 C CA . ASN A 1 398 ? 16.822 -5.434 -8.914 1.00 92.81 398 ASN A CA 1
ATOM 3118 C C . ASN A 1 398 ? 16.852 -6.757 -9.700 1.00 92.81 398 ASN A C 1
ATOM 3120 O O . ASN A 1 398 ? 17.699 -7.600 -9.401 1.00 92.81 398 ASN A O 1
ATOM 3124 N N . ASP A 1 399 ? 15.991 -6.932 -10.709 1.00 92.38 399 ASP A N 1
ATOM 3125 C CA . ASP A 1 399 ? 16.180 -7.994 -11.693 1.00 92.38 399 ASP A CA 1
ATOM 3126 C C . ASP A 1 399 ? 17.409 -7.673 -12.549 1.00 92.38 399 ASP A C 1
ATOM 3128 O O . ASP A 1 399 ? 17.498 -6.615 -13.177 1.00 92.38 399 ASP A O 1
ATOM 3132 N N . ALA A 1 400 ? 18.362 -8.603 -12.606 1.00 89.00 400 ALA A N 1
ATOM 3133 C CA . ALA A 1 400 ? 19.578 -8.456 -13.404 1.00 89.00 400 ALA A CA 1
ATOM 3134 C C . ALA A 1 400 ? 19.311 -8.305 -14.916 1.00 89.00 400 ALA A C 1
ATOM 3136 O O . ALA A 1 400 ? 20.194 -7.857 -15.648 1.00 89.00 400 ALA A O 1
ATOM 3137 N N . ASN A 1 401 ? 18.121 -8.689 -15.381 1.00 91.75 401 ASN A N 1
ATOM 3138 C CA . ASN A 1 401 ? 17.681 -8.585 -16.767 1.00 91.75 401 ASN A CA 1
ATOM 3139 C C . ASN A 1 401 ? 16.808 -7.349 -17.026 1.00 91.75 401 ASN A C 1
ATOM 3141 O O . ASN A 1 401 ? 16.405 -7.133 -18.172 1.00 91.75 401 ASN A O 1
ATOM 3145 N N . ALA A 1 402 ? 16.519 -6.528 -16.007 1.00 93.19 402 ALA A N 1
ATOM 3146 C CA . ALA A 1 402 ? 15.827 -5.264 -16.211 1.00 93.19 402 ALA A CA 1
ATOM 3147 C C . ALA A 1 402 ? 16.663 -4.372 -17.149 1.00 93.19 402 ALA A C 1
ATOM 3149 O O . ALA A 1 402 ? 17.838 -4.109 -16.878 1.00 93.19 402 ALA A O 1
ATOM 3150 N N . PRO A 1 403 ? 16.089 -3.867 -18.257 1.00 93.38 403 PRO A N 1
ATOM 3151 C CA . PRO A 1 403 ? 16.866 -3.159 -19.277 1.00 93.38 403 PRO A CA 1
ATOM 3152 C C . PRO A 1 403 ? 17.398 -1.803 -18.792 1.00 93.38 403 PRO A C 1
ATOM 3154 O O . PRO A 1 403 ? 18.316 -1.238 -19.384 1.00 93.38 403 PRO A O 1
ATOM 3157 N N . THR A 1 404 ? 16.780 -1.246 -17.752 1.00 95.19 404 THR A N 1
ATOM 3158 C CA . THR A 1 404 ? 17.069 0.075 -17.195 1.00 95.19 404 THR A CA 1
ATOM 3159 C C . THR A 1 404 ? 16.370 0.222 -15.847 1.00 95.19 404 THR A C 1
ATOM 3161 O O . THR A 1 404 ? 15.304 -0.359 -15.635 1.00 95.19 404 THR A O 1
ATOM 3164 N N . ALA A 1 405 ? 16.923 1.050 -14.959 1.00 95.44 405 ALA A N 1
ATOM 3165 C CA . ALA A 1 405 ? 16.226 1.486 -13.752 1.00 95.44 405 ALA A CA 1
ATOM 3166 C C . ALA A 1 405 ? 15.146 2.543 -14.039 1.00 95.44 405 ALA A C 1
ATOM 3168 O O . ALA A 1 405 ? 14.320 2.811 -13.178 1.00 95.44 405 ALA A O 1
ATOM 3169 N N . ASN A 1 406 ? 15.128 3.148 -15.230 1.00 95.81 406 ASN A N 1
ATOM 3170 C CA . ASN A 1 406 ? 14.067 4.065 -15.627 1.00 95.81 406 ASN A CA 1
ATOM 3171 C C . ASN A 1 406 ? 12.783 3.287 -15.953 1.00 95.81 406 ASN A C 1
ATOM 3173 O O . ASN A 1 406 ? 12.553 2.910 -17.103 1.00 95.81 406 ASN A O 1
ATOM 3177 N N . SER A 1 407 ? 11.946 3.059 -14.943 1.00 95.12 407 SER A N 1
ATOM 3178 C CA . SER A 1 407 ? 10.715 2.271 -15.060 1.00 95.12 407 SER A CA 1
ATOM 3179 C C . SER A 1 407 ? 9.709 2.841 -16.063 1.00 95.12 407 SER A C 1
ATOM 3181 O O . SER A 1 407 ? 8.936 2.077 -16.637 1.00 95.12 407 SER A O 1
ATOM 3183 N N . SER A 1 408 ? 9.759 4.143 -16.377 1.00 93.69 408 SER A N 1
ATOM 3184 C CA . SER A 1 408 ? 8.929 4.720 -17.450 1.00 93.69 408 SER A CA 1
ATOM 3185 C C . SER A 1 408 ? 9.229 4.114 -18.832 1.00 93.69 408 SER A C 1
ATOM 3187 O O . SER A 1 408 ? 8.349 4.039 -19.688 1.00 93.69 408 SER A O 1
ATOM 3189 N N . GLN A 1 409 ? 10.453 3.618 -19.051 1.00 96.12 409 GLN A N 1
ATOM 3190 C CA . GLN A 1 409 ? 10.867 2.986 -20.309 1.00 96.12 409 GLN A CA 1
ATOM 3191 C C . GLN A 1 409 ? 10.429 1.522 -20.421 1.00 96.12 409 GLN A C 1
ATOM 3193 O O . GLN A 1 409 ? 10.537 0.942 -21.500 1.00 96.12 409 GLN A O 1
ATOM 3198 N N . TRP A 1 410 ? 9.913 0.920 -19.344 1.00 96.62 410 TRP A N 1
ATOM 3199 C CA . TRP A 1 410 ? 9.320 -0.419 -19.400 1.00 96.62 410 TRP A CA 1
ATOM 3200 C C . TRP A 1 410 ? 7.967 -0.416 -20.118 1.00 96.62 410 TRP A C 1
ATOM 3202 O O . TRP A 1 410 ? 7.496 -1.478 -20.515 1.00 96.62 410 TRP A O 1
ATOM 3212 N N . ASN A 1 411 ? 7.365 0.766 -20.324 1.00 95.94 411 ASN A N 1
ATOM 3213 C CA . ASN A 1 411 ? 6.118 0.949 -21.067 1.00 95.94 411 ASN A CA 1
ATOM 3214 C C . ASN A 1 411 ? 4.995 0.032 -20.545 1.00 95.94 411 ASN A C 1
ATOM 3216 O O . ASN A 1 411 ? 4.359 -0.698 -21.305 1.00 95.94 411 ASN A O 1
ATOM 3220 N N . LEU A 1 412 ? 4.821 0.033 -19.220 1.00 97.62 412 LEU A N 1
ATOM 3221 C CA . LEU A 1 412 ? 3.737 -0.664 -18.537 1.00 97.62 412 LEU A CA 1
ATOM 3222 C C . LEU A 1 412 ? 2.568 0.301 -18.334 1.00 97.62 412 LEU A C 1
ATOM 3224 O O . LEU A 1 412 ? 2.773 1.404 -17.823 1.00 97.62 412 LEU A O 1
ATOM 3228 N N . THR A 1 413 ? 1.354 -0.115 -18.694 1.00 96.56 413 THR A N 1
ATOM 3229 C CA . THR A 1 413 ? 0.133 0.653 -18.402 1.00 96.56 413 THR A CA 1
ATOM 3230 C C . THR A 1 413 ? -0.843 -0.140 -17.548 1.00 96.56 413 THR A C 1
ATOM 3232 O O . THR A 1 413 ? -0.976 -1.362 -17.680 1.00 96.56 413 THR A O 1
ATOM 3235 N N . PHE A 1 414 ? -1.529 0.571 -16.657 1.00 94.69 414 PHE A N 1
ATOM 3236 C CA . PHE A 1 414 ? -2.363 -0.018 -15.622 1.00 94.69 414 PHE A CA 1
ATOM 3237 C C . PHE A 1 414 ? -3.810 0.446 -15.739 1.00 94.69 414 PHE A C 1
ATOM 3239 O O . PHE A 1 414 ? -4.093 1.616 -16.000 1.00 94.69 414 PHE A O 1
ATOM 3246 N N . ASN A 1 415 ? -4.726 -0.490 -15.522 1.00 91.75 415 ASN A N 1
ATOM 3247 C CA . ASN A 1 415 ? -6.150 -0.208 -15.468 1.00 91.75 415 ASN A CA 1
ATOM 3248 C C . ASN A 1 415 ? -6.550 0.319 -14.088 1.00 91.75 415 ASN A C 1
ATOM 3250 O O . ASN A 1 415 ? -5.917 0.031 -13.072 1.00 91.75 415 ASN A O 1
ATOM 3254 N N . HIS A 1 416 ? -7.646 1.075 -14.036 1.00 87.94 416 HIS A N 1
ATOM 3255 C CA . HIS A 1 416 ? -8.149 1.594 -12.771 1.00 87.94 416 HIS A CA 1
ATOM 3256 C C . HIS A 1 416 ? -8.486 0.470 -11.790 1.00 87.94 416 HIS A C 1
ATOM 3258 O O . HIS A 1 416 ? -9.157 -0.504 -12.127 1.00 87.94 416 HIS A O 1
ATOM 3264 N N . GLY A 1 417 ? -8.046 0.641 -10.548 1.00 90.25 417 GLY A N 1
ATOM 3265 C CA . GLY A 1 417 ? -8.113 -0.405 -9.538 1.00 90.25 417 GLY A CA 1
ATOM 3266 C C . GLY A 1 417 ? -6.883 -1.305 -9.514 1.00 90.25 417 GLY A C 1
ATOM 3267 O O . GLY A 1 417 ? -6.895 -2.295 -8.785 1.00 90.25 417 GLY A O 1
ATOM 3268 N N . SER A 1 418 ? -5.835 -1.000 -10.281 1.00 94.50 418 SER A N 1
ATOM 3269 C CA . SER A 1 418 ? -4.603 -1.770 -10.217 1.00 94.50 418 SER A CA 1
ATOM 3270 C C . SER A 1 418 ? -3.904 -1.637 -8.863 1.00 94.50 418 SER A C 1
ATOM 3272 O O . SER A 1 418 ? -3.970 -0.592 -8.206 1.00 94.50 418 SER A O 1
ATOM 3274 N N . ILE A 1 419 ? -3.213 -2.701 -8.455 1.00 96.38 419 ILE A N 1
ATOM 3275 C CA . ILE A 1 419 ? -2.442 -2.736 -7.211 1.00 96.38 419 ILE A CA 1
ATOM 3276 C C . ILE A 1 419 ? -1.045 -3.324 -7.425 1.00 96.38 419 ILE A C 1
ATOM 3278 O O . ILE A 1 419 ? -0.882 -4.271 -8.193 1.00 96.38 419 ILE A O 1
ATOM 3282 N N . GLY A 1 420 ? -0.028 -2.819 -6.729 1.00 97.50 420 GLY A N 1
ATOM 3283 C CA . GLY A 1 420 ? 1.301 -3.414 -6.843 1.00 97.50 420 GLY A CA 1
ATOM 3284 C C . GLY A 1 420 ? 2.319 -3.030 -5.780 1.00 97.50 420 GLY A C 1
ATOM 3285 O O . GLY A 1 420 ? 2.113 -2.139 -4.954 1.00 97.50 420 GLY A O 1
ATOM 3286 N N . ASP A 1 421 ? 3.449 -3.718 -5.842 1.00 98.12 421 ASP A N 1
ATOM 3287 C CA . ASP A 1 421 ? 4.674 -3.456 -5.089 1.00 98.12 421 ASP A CA 1
ATOM 3288 C C . ASP A 1 421 ? 5.859 -3.954 -5.925 1.00 98.12 421 ASP A C 1
ATOM 3290 O O . ASP A 1 421 ? 5.710 -4.778 -6.824 1.00 98.12 421 ASP A O 1
ATOM 3294 N N . THR A 1 422 ? 7.056 -3.472 -5.627 1.00 96.56 422 THR A N 1
ATOM 3295 C CA . THR A 1 422 ? 8.283 -3.964 -6.252 1.00 96.56 422 THR A CA 1
ATOM 3296 C C . THR A 1 422 ? 9.303 -4.274 -5.170 1.00 96.56 422 THR A C 1
ATOM 3298 O O . THR A 1 422 ? 9.445 -3.517 -4.208 1.00 96.56 422 THR A O 1
ATOM 3301 N N . ALA A 1 423 ? 10.061 -5.359 -5.326 1.00 94.56 423 ALA A N 1
ATOM 3302 C CA . ALA A 1 423 ? 11.174 -5.690 -4.437 1.00 94.56 423 ALA A CA 1
ATOM 3303 C C . ALA A 1 423 ? 12.410 -4.815 -4.742 1.00 94.56 423 ALA A C 1
ATOM 3305 O O . ALA A 1 423 ? 13.516 -5.314 -4.941 1.00 94.56 423 ALA A O 1
ATOM 3306 N N . VAL A 1 424 ? 12.204 -3.494 -4.797 1.00 94.94 424 VAL A N 1
ATOM 3307 C CA . VAL A 1 424 ? 13.156 -2.466 -5.232 1.00 94.94 424 VAL A CA 1
ATOM 3308 C C . VAL A 1 424 ? 13.492 -1.559 -4.058 1.00 94.94 424 VAL A C 1
ATOM 3310 O O . VAL A 1 424 ? 12.624 -0.980 -3.396 1.00 94.94 424 VAL A O 1
ATOM 3313 N N . SER A 1 425 ? 14.784 -1.393 -3.823 1.00 92.56 425 SER A N 1
ATOM 3314 C CA . SER A 1 425 ? 15.301 -0.516 -2.787 1.00 92.56 425 SER A CA 1
ATOM 3315 C C . SER A 1 425 ? 14.962 0.932 -3.102 1.00 92.56 425 SER A C 1
ATOM 3317 O O . SER A 1 425 ? 15.174 1.405 -4.213 1.00 92.56 425 SER A O 1
ATOM 3319 N N . THR A 1 426 ? 14.503 1.705 -2.116 1.00 94.44 426 THR A N 1
ATOM 3320 C CA . THR A 1 426 ? 14.284 3.159 -2.280 1.00 94.44 426 THR A CA 1
ATOM 3321 C C . THR A 1 426 ? 13.330 3.540 -3.429 1.00 94.44 426 THR A C 1
ATOM 3323 O O . THR A 1 426 ? 13.434 4.629 -4.006 1.00 94.44 426 THR A O 1
ATOM 3326 N N . SER A 1 427 ? 12.407 2.644 -3.786 1.00 97.38 427 SER A N 1
ATOM 3327 C CA . SER A 1 427 ? 11.500 2.805 -4.930 1.00 97.38 427 SER A CA 1
ATOM 3328 C C . SER A 1 427 ? 10.512 3.968 -4.788 1.00 97.38 427 SER A C 1
ATOM 3330 O O . SER A 1 427 ? 9.981 4.458 -5.777 1.00 97.38 427 SER A O 1
ATOM 3332 N N . GLY A 1 428 ? 10.299 4.452 -3.563 1.00 97.38 428 GLY A N 1
ATOM 3333 C CA . GLY A 1 428 ? 9.476 5.614 -3.227 1.00 97.38 428 GLY A CA 1
ATOM 3334 C C . GLY A 1 428 ? 10.293 6.743 -2.603 1.00 97.38 428 GLY A C 1
ATOM 3335 O O . GLY A 1 428 ? 9.787 7.439 -1.731 1.00 97.38 428 GLY A O 1
ATOM 3336 N N . ARG A 1 429 ? 11.576 6.899 -2.967 1.00 96.00 429 ARG A N 1
ATOM 3337 C CA . ARG A 1 429 ? 12.471 7.934 -2.399 1.00 96.00 429 ARG A CA 1
ATOM 3338 C C . ARG A 1 429 ? 12.101 9.368 -2.773 1.00 96.00 429 ARG A C 1
ATOM 3340 O O . ARG A 1 429 ? 12.581 10.291 -2.114 1.00 96.00 429 ARG A O 1
ATOM 3347 N N . THR A 1 430 ? 11.322 9.539 -3.839 1.00 97.44 430 THR A N 1
ATOM 3348 C CA . THR A 1 430 ? 10.830 10.831 -4.318 1.00 97.44 430 THR A CA 1
ATOM 3349 C C . THR A 1 430 ? 9.616 10.650 -5.227 1.00 97.44 430 THR A C 1
ATOM 3351 O O . THR A 1 430 ? 9.526 9.682 -5.989 1.00 97.44 430 THR A O 1
ATOM 3354 N N . PHE A 1 431 ? 8.713 11.617 -5.162 1.00 97.88 431 PHE A N 1
ATOM 3355 C CA . PHE A 1 431 ? 7.583 11.816 -6.064 1.00 97.88 431 PHE A CA 1
ATOM 3356 C C . PHE A 1 431 ? 7.742 13.109 -6.871 1.00 97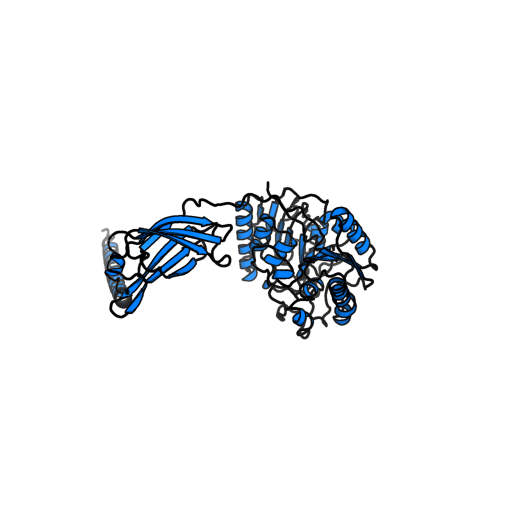.88 431 PHE A C 1
ATOM 3358 O O . PHE A 1 431 ? 6.793 13.592 -7.481 1.00 97.88 431 PHE A O 1
ATOM 3365 N N . ASN A 1 432 ? 8.947 13.679 -6.905 1.00 96.88 432 ASN A N 1
ATOM 3366 C CA . ASN A 1 432 ? 9.308 14.761 -7.812 1.00 96.88 432 ASN A CA 1
ATOM 3367 C C . ASN A 1 432 ? 10.041 14.203 -9.041 1.00 96.88 432 ASN A C 1
ATOM 3369 O O . ASN A 1 432 ? 10.750 13.201 -8.912 1.00 96.88 432 ASN A O 1
ATOM 3373 N N . PRO A 1 433 ? 9.897 14.825 -10.227 1.00 94.62 433 PRO A N 1
ATOM 3374 C CA . PRO A 1 433 ? 10.619 14.403 -11.423 1.00 94.62 433 PRO A CA 1
ATOM 3375 C C . PRO A 1 433 ? 12.128 14.318 -11.180 1.00 94.62 433 PRO A C 1
ATOM 3377 O O . PRO A 1 433 ? 12.727 15.232 -10.608 1.00 94.62 433 PRO A O 1
ATOM 3380 N N . VAL A 1 434 ? 12.752 13.232 -11.639 1.00 93.31 434 VAL A N 1
ATOM 3381 C CA . VAL A 1 434 ? 14.192 13.006 -11.481 1.00 93.31 434 VAL A CA 1
ATOM 3382 C C . VAL A 1 434 ? 14.918 13.085 -12.817 1.00 93.31 434 VAL A C 1
ATOM 3384 O O . VAL A 1 434 ? 14.443 12.592 -13.834 1.00 93.31 434 VAL A O 1
ATOM 3387 N N . ALA A 1 435 ? 16.118 13.666 -12.807 1.00 91.88 435 ALA A N 1
ATOM 3388 C CA . ALA A 1 435 ? 17.043 13.593 -13.941 1.00 91.88 435 ALA A CA 1
ATOM 3389 C C . ALA A 1 435 ? 17.918 12.323 -13.909 1.00 91.88 435 ALA A C 1
ATOM 3391 O O . ALA A 1 435 ? 18.610 12.026 -14.879 1.00 91.88 435 ALA A O 1
ATOM 3392 N N . SER A 1 436 ? 17.925 11.598 -12.785 1.00 93.88 436 SER A N 1
ATOM 3393 C CA . SER A 1 436 ? 18.720 10.388 -12.571 1.00 93.88 436 SER A CA 1
ATOM 3394 C C . SER A 1 436 ? 17.990 9.408 -11.654 1.00 93.88 436 SER A C 1
ATOM 3396 O O . SER A 1 436 ? 17.353 9.811 -10.680 1.00 93.88 436 SER A O 1
ATOM 3398 N N . TYR A 1 437 ? 18.133 8.116 -11.950 1.00 96.50 437 TYR A N 1
ATOM 3399 C CA . TYR A 1 437 ? 17.595 7.021 -11.142 1.00 96.50 437 TYR A CA 1
ATOM 3400 C C . TYR A 1 437 ? 18.563 6.550 -10.051 1.00 96.50 437 TYR A C 1
ATOM 3402 O O . TYR A 1 437 ? 18.228 5.637 -9.297 1.00 96.50 437 TYR A O 1
ATOM 3410 N N . TYR A 1 438 ? 19.709 7.215 -9.902 1.00 96.56 438 TYR A N 1
ATOM 3411 C CA . TYR A 1 438 ? 20.678 6.918 -8.857 1.00 96.56 438 TYR A CA 1
ATOM 3412 C C . TYR A 1 438 ? 20.075 7.103 -7.466 1.00 96.56 438 TYR A C 1
ATOM 3414 O O . TYR A 1 438 ? 19.528 8.160 -7.129 1.00 96.56 438 TYR A O 1
ATOM 3422 N N . SER A 1 439 ? 20.194 6.069 -6.637 1.00 93.31 439 SER A N 1
ATOM 3423 C CA . SER A 1 439 ? 19.794 6.119 -5.241 1.00 93.31 439 SER A CA 1
ATOM 3424 C C . SER A 1 439 ? 21.015 6.330 -4.347 1.00 93.31 439 SER A C 1
ATOM 3426 O O . SER A 1 439 ? 21.854 5.433 -4.227 1.00 93.31 439 SER A O 1
ATOM 3428 N N . PRO A 1 440 ? 21.128 7.481 -3.659 1.00 87.12 440 PRO A N 1
ATOM 3429 C CA . PRO A 1 440 ? 22.269 7.745 -2.788 1.00 87.12 440 PRO A CA 1
ATOM 3430 C C . PRO A 1 440 ? 22.294 6.849 -1.544 1.00 87.12 440 PRO A C 1
ATOM 3432 O O . PRO A 1 440 ? 23.356 6.684 -0.951 1.00 87.12 440 PRO A O 1
ATOM 3435 N N . ASP A 1 441 ? 21.158 6.266 -1.146 1.00 84.19 441 ASP A N 1
ATOM 3436 C CA . ASP A 1 441 ? 21.085 5.431 0.057 1.00 84.19 441 ASP A CA 1
ATOM 3437 C C . ASP A 1 441 ? 21.683 4.033 -0.169 1.00 84.19 441 ASP A C 1
ATOM 3439 O O . ASP A 1 441 ? 22.198 3.437 0.775 1.00 84.19 441 ASP A O 1
ATOM 3443 N N . VAL A 1 442 ? 21.615 3.513 -1.403 1.00 87.69 442 VAL A N 1
ATOM 3444 C CA . VAL A 1 442 ? 22.151 2.186 -1.772 1.00 87.69 442 VAL A CA 1
ATOM 3445 C C . VAL A 1 442 ? 23.321 2.241 -2.756 1.00 87.69 442 VAL A C 1
ATOM 3447 O O . VAL A 1 442 ? 23.972 1.227 -2.985 1.00 87.69 442 VAL A O 1
ATOM 3450 N N . GLY A 1 443 ? 23.631 3.414 -3.312 1.00 92.06 443 GLY A N 1
ATOM 3451 C CA . GLY A 1 443 ? 24.789 3.625 -4.183 1.00 92.06 443 GLY A CA 1
ATOM 3452 C C . GLY A 1 443 ? 24.650 3.050 -5.595 1.00 92.06 443 GLY A C 1
ATOM 3453 O O . GLY A 1 443 ? 25.657 2.884 -6.279 1.00 92.06 443 GLY A O 1
ATOM 3454 N N . ILE A 1 444 ? 23.427 2.734 -6.024 1.00 94.06 444 ILE A N 1
ATOM 3455 C CA . ILE A 1 444 ? 23.101 2.166 -7.339 1.00 94.06 444 ILE A CA 1
ATOM 3456 C C . ILE A 1 444 ? 21.786 2.749 -7.863 1.00 94.06 444 ILE A C 1
ATOM 3458 O O . ILE A 1 444 ? 21.004 3.323 -7.098 1.00 94.06 444 ILE A O 1
ATOM 3462 N N . ASP A 1 445 ? 21.538 2.603 -9.162 1.00 96.69 445 ASP A N 1
ATOM 3463 C CA . ASP A 1 445 ? 20.274 3.015 -9.769 1.00 96.69 445 ASP A CA 1
ATOM 3464 C C . ASP A 1 445 ? 19.116 2.127 -9.294 1.00 96.69 445 ASP A C 1
ATOM 3466 O O . ASP A 1 445 ? 19.267 0.916 -9.132 1.00 96.69 445 ASP A O 1
ATOM 3470 N N . GLN A 1 446 ? 17.960 2.744 -9.042 1.00 96.75 446 GLN A N 1
ATOM 3471 C CA . GLN A 1 446 ? 16.755 2.068 -8.560 1.00 96.75 446 GLN A CA 1
ATOM 3472 C C . GLN A 1 446 ? 15.501 2.649 -9.221 1.00 96.75 446 GLN A C 1
ATOM 3474 O O . GLN A 1 446 ? 15.315 3.876 -9.225 1.00 96.75 446 GLN A O 1
ATOM 3479 N N . SER A 1 447 ? 14.624 1.777 -9.724 1.00 98.00 447 SER A N 1
ATOM 3480 C CA . SER A 1 447 ? 13.338 2.152 -10.324 1.00 98.00 447 SER A CA 1
ATOM 3481 C C . SER A 1 447 ? 12.409 2.859 -9.344 1.00 98.00 447 SER A C 1
ATOM 3483 O O . SER A 1 447 ? 12.566 2.738 -8.127 1.00 98.00 447 SER A O 1
ATOM 3485 N N . LEU A 1 448 ? 11.464 3.640 -9.868 1.00 98.38 448 LEU A N 1
ATOM 3486 C CA . LEU A 1 448 ? 10.590 4.506 -9.080 1.00 98.38 448 LEU A CA 1
ATOM 3487 C C . LEU A 1 448 ? 9.125 4.123 -9.260 1.0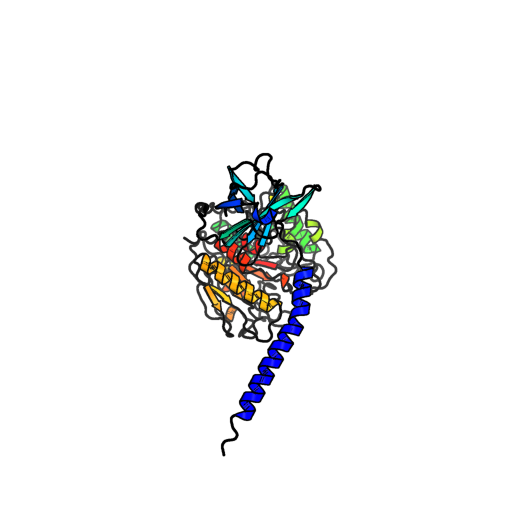0 98.38 448 LEU A C 1
ATOM 3489 O O . LEU A 1 448 ? 8.617 4.056 -10.375 1.00 98.38 448 LEU A O 1
ATOM 3493 N N . VAL A 1 449 ? 8.399 3.978 -8.151 1.00 98.44 449 VAL A N 1
ATOM 3494 C CA . VAL A 1 449 ? 6.948 3.734 -8.207 1.00 98.44 449 VAL A CA 1
ATOM 3495 C C . VAL A 1 449 ? 6.181 4.927 -8.784 1.00 98.44 449 VAL A C 1
ATOM 3497 O O . VAL A 1 449 ? 5.090 4.746 -9.311 1.00 98.44 449 VAL A O 1
ATOM 3500 N N . SER A 1 450 ? 6.765 6.129 -8.763 1.00 97.94 450 SER A N 1
ATOM 3501 C CA . SER A 1 450 ? 6.235 7.331 -9.425 1.00 97.94 450 SER A CA 1
ATOM 3502 C C . SER A 1 450 ? 6.078 7.155 -10.944 1.00 97.94 450 SER A C 1
ATOM 3504 O O . SER A 1 450 ? 5.131 7.689 -11.524 1.00 97.94 450 SER A O 1
ATOM 3506 N N . ASP A 1 451 ? 6.934 6.349 -11.585 1.00 98.19 451 ASP A N 1
ATOM 3507 C CA . ASP A 1 451 ? 6.762 5.988 -12.999 1.00 98.19 451 ASP A CA 1
ATOM 3508 C C . ASP A 1 451 ? 5.544 5.083 -13.199 1.00 98.19 451 ASP A C 1
ATOM 3510 O O . ASP A 1 451 ? 4.799 5.245 -14.162 1.00 98.19 451 ASP A O 1
ATOM 3514 N N . LEU A 1 452 ? 5.303 4.154 -12.269 1.00 98.44 452 LEU A N 1
ATOM 3515 C CA . LEU A 1 452 ? 4.137 3.269 -12.319 1.00 98.44 452 LEU A CA 1
ATOM 3516 C C . LEU A 1 452 ? 2.839 4.065 -12.136 1.00 98.44 452 LEU A C 1
ATOM 3518 O O . LEU A 1 452 ? 1.868 3.819 -12.848 1.00 98.44 452 LEU A O 1
ATOM 3522 N N . VAL A 1 453 ? 2.834 5.052 -11.231 1.00 98.31 453 VAL A N 1
ATOM 3523 C CA . VAL A 1 453 ? 1.714 5.999 -11.066 1.00 98.31 453 VAL A CA 1
ATOM 3524 C C . VAL A 1 453 ? 1.468 6.772 -12.364 1.00 98.31 453 VAL A C 1
ATOM 3526 O O . VAL A 1 453 ? 0.325 6.880 -12.798 1.00 98.31 453 VAL A O 1
ATOM 3529 N N . THR A 1 454 ? 2.530 7.229 -13.035 1.00 97.31 454 THR A N 1
ATOM 3530 C CA . THR A 1 454 ? 2.436 7.877 -14.359 1.00 97.31 454 THR A CA 1
ATOM 3531 C C . THR A 1 454 ? 1.848 6.928 -15.415 1.00 97.31 454 THR A C 1
ATOM 3533 O O . THR A 1 454 ? 1.061 7.349 -16.259 1.00 97.31 454 THR A O 1
ATOM 3536 N N . GLY A 1 455 ? 2.154 5.629 -15.328 1.00 96.44 455 GLY A N 1
ATOM 3537 C CA . GLY A 1 455 ? 1.544 4.564 -16.133 1.00 96.44 455 GLY A CA 1
ATOM 3538 C C . GLY A 1 455 ? 0.086 4.228 -15.777 1.00 96.44 455 GLY A C 1
ATOM 3539 O O . GLY A 1 455 ? -0.487 3.319 -16.377 1.00 96.44 455 GLY A O 1
ATOM 3540 N N . GLY A 1 456 ? -0.523 4.928 -14.814 1.00 95.50 456 GLY A N 1
ATOM 3541 C CA . GLY A 1 456 ? -1.919 4.751 -14.401 1.00 95.50 456 GLY A CA 1
ATOM 3542 C C . GLY A 1 456 ? -2.129 3.855 -13.178 1.00 95.50 456 GLY A C 1
ATOM 3543 O O . GLY A 1 456 ? -3.274 3.548 -12.854 1.00 95.50 456 GLY A O 1
ATOM 3544 N N . MET A 1 457 ? -1.062 3.426 -12.490 1.00 96.12 457 MET A N 1
ATOM 3545 C CA . MET A 1 457 ? -1.172 2.531 -11.334 1.00 96.12 457 MET A CA 1
ATOM 3546 C C . MET A 1 457 ? -2.005 3.160 -10.211 1.00 96.12 457 MET A C 1
ATOM 3548 O O . MET A 1 457 ? -1.585 4.151 -9.615 1.00 96.12 457 MET A O 1
ATOM 3552 N N . SER A 1 458 ? -3.149 2.560 -9.872 1.00 95.06 458 SER A N 1
ATOM 3553 C CA . SER A 1 458 ? -4.090 3.138 -8.906 1.00 95.06 458 SER A CA 1
ATOM 3554 C C . SER A 1 458 ? -3.649 3.053 -7.447 1.00 95.06 458 SER A C 1
ATOM 3556 O O . SER A 1 458 ? -3.974 3.957 -6.673 1.00 95.06 458 SER A O 1
ATOM 3558 N N . PHE A 1 459 ? -2.958 1.980 -7.046 1.00 97.44 459 PHE A N 1
ATOM 3559 C CA . PHE A 1 459 ? -2.431 1.845 -5.689 1.00 97.44 459 PHE A CA 1
ATOM 3560 C C . PHE A 1 459 ? -1.102 1.085 -5.651 1.00 97.44 459 PHE A C 1
ATOM 3562 O O . PHE A 1 459 ? -1.030 -0.073 -6.050 1.00 97.44 459 PHE A O 1
ATOM 3569 N N . VAL A 1 460 ? -0.034 1.697 -5.141 1.00 98.50 460 VAL A N 1
ATOM 3570 C CA . VAL A 1 460 ? 1.297 1.069 -5.114 1.00 98.50 460 VAL A CA 1
ATOM 3571 C C . VAL A 1 460 ? 2.032 1.330 -3.815 1.00 98.50 460 VAL A C 1
ATOM 3573 O O . VAL A 1 460 ? 1.954 2.417 -3.243 1.00 98.50 460 VAL A O 1
ATOM 3576 N N . LYS A 1 461 ? 2.765 0.329 -3.334 1.00 98.44 461 LYS A N 1
ATOM 3577 C CA . LYS A 1 461 ? 3.677 0.492 -2.203 1.00 98.44 461 LYS A CA 1
ATOM 3578 C C . LYS A 1 461 ? 5.078 0.844 -2.695 1.00 98.44 461 LYS A C 1
ATOM 3580 O O . LYS A 1 461 ? 5.566 0.271 -3.661 1.00 98.44 461 LYS A O 1
ATOM 3585 N N . GLY A 1 462 ? 5.729 1.779 -2.010 1.00 97.75 462 GLY A N 1
ATOM 3586 C CA . GLY A 1 462 ? 7.116 2.159 -2.264 1.00 97.75 462 GLY A CA 1
ATOM 3587 C C . GLY A 1 462 ? 7.904 2.364 -0.976 1.00 97.75 462 GLY A C 1
ATOM 3588 O O . GLY A 1 462 ? 7.351 2.345 0.128 1.00 97.75 462 GLY A O 1
ATOM 3589 N N . TYR A 1 463 ? 9.212 2.583 -1.116 1.00 96.44 463 TYR A N 1
ATOM 3590 C CA . TYR A 1 463 ? 10.122 2.716 0.025 1.00 96.44 463 TYR A CA 1
ATOM 3591 C C . TYR A 1 463 ? 10.920 4.010 -0.039 1.00 96.44 463 TYR A C 1
ATOM 3593 O O . TYR A 1 463 ? 11.625 4.261 -1.013 1.00 96.44 463 TYR A O 1
ATOM 3601 N N . VAL A 1 464 ? 10.847 4.824 1.013 1.00 95.25 464 VAL A N 1
ATOM 3602 C CA . VAL A 1 464 ? 11.541 6.122 1.055 1.00 95.25 464 VAL A CA 1
ATOM 3603 C C . VAL A 1 464 ? 13.046 5.996 1.287 1.00 95.25 464 VAL A C 1
ATOM 3605 O O . VAL A 1 464 ? 13.784 6.940 1.039 1.00 95.25 464 VAL A O 1
ATOM 3608 N N . HIS A 1 465 ? 13.488 4.848 1.792 1.00 91.38 465 HIS A N 1
ATOM 3609 C CA . HIS A 1 465 ? 14.863 4.494 2.137 1.00 91.38 465 HIS A CA 1
ATOM 3610 C C . HIS A 1 465 ? 15.023 2.972 1.995 1.00 91.38 465 HIS A C 1
ATOM 3612 O O . HIS A 1 465 ? 14.027 2.273 1.811 1.00 91.38 465 HIS A O 1
ATOM 3618 N N . GLU A 1 466 ? 16.248 2.455 2.122 1.00 89.25 466 GLU A N 1
ATOM 3619 C CA . GLU A 1 466 ? 16.539 1.017 2.027 1.00 89.25 466 GLU A CA 1
ATOM 3620 C C . GLU A 1 466 ? 15.723 0.196 3.046 1.00 89.25 466 GLU A C 1
ATOM 3622 O O . GLU A 1 466 ? 15.979 0.303 4.252 1.00 89.25 466 GLU A O 1
ATOM 3627 N N . PRO A 1 467 ? 14.719 -0.589 2.618 1.00 86.00 467 PRO A N 1
ATOM 3628 C CA . PRO A 1 467 ? 13.706 -1.101 3.531 1.00 86.00 467 PRO A CA 1
ATOM 3629 C C . PRO A 1 467 ? 14.120 -2.405 4.229 1.00 86.00 467 PRO A C 1
ATOM 3631 O O . PRO A 1 467 ? 13.548 -2.725 5.276 1.00 86.00 467 PRO A O 1
ATOM 3634 N N . GLY A 1 468 ? 15.114 -3.129 3.702 1.00 82.94 468 GLY A N 1
ATOM 3635 C CA . GLY A 1 468 ? 15.376 -4.522 4.054 1.00 82.94 468 GLY A CA 1
ATOM 3636 C C . GLY A 1 468 ? 14.301 -5.464 3.497 1.00 82.94 468 GLY A C 1
ATOM 3637 O O . GLY A 1 468 ? 13.131 -5.097 3.374 1.00 82.94 468 GLY A O 1
ATOM 3638 N N . SER A 1 469 ? 14.688 -6.703 3.195 1.00 80.00 469 SER A N 1
ATOM 3639 C CA . SER A 1 469 ? 13.836 -7.714 2.543 1.00 80.00 469 SER A CA 1
ATOM 3640 C C . SER A 1 469 ? 12.485 -7.934 3.229 1.00 80.00 469 SER A C 1
ATOM 3642 O O . SER A 1 469 ? 11.454 -8.019 2.574 1.00 80.00 469 SER A O 1
ATOM 3644 N N . ASN A 1 470 ? 12.472 -7.952 4.562 1.00 78.69 470 ASN A N 1
ATOM 3645 C CA . ASN A 1 470 ? 11.283 -8.254 5.369 1.00 78.69 470 ASN A CA 1
ATOM 3646 C C . ASN A 1 470 ? 10.233 -7.126 5.370 1.00 78.69 470 ASN A C 1
ATOM 3648 O O . ASN A 1 470 ? 9.186 -7.245 6.002 1.00 78.69 470 ASN A O 1
ATOM 3652 N N . SER A 1 471 ? 10.536 -5.996 4.731 1.00 86.00 471 SER A N 1
ATOM 3653 C CA . SER A 1 471 ? 9.618 -4.866 4.604 1.00 86.00 471 SER A CA 1
ATOM 3654 C C . SER A 1 471 ? 8.822 -4.885 3.307 1.00 86.00 471 SER A C 1
ATOM 3656 O O . SER A 1 471 ? 7.843 -4.136 3.220 1.00 86.00 471 SER A O 1
ATOM 3658 N N . ILE A 1 472 ? 9.232 -5.691 2.321 1.00 90.75 472 ILE A N 1
ATOM 3659 C CA . ILE A 1 472 ? 8.495 -5.860 1.067 1.00 90.75 472 ILE A CA 1
ATOM 3660 C C . ILE A 1 472 ? 7.129 -6.484 1.376 1.00 90.75 472 ILE A C 1
ATOM 3662 O O . ILE A 1 472 ? 7.017 -7.285 2.304 1.00 90.75 472 ILE A O 1
ATOM 3666 N N . SER A 1 473 ? 6.060 -6.043 0.703 1.00 94.81 473 SER A N 1
ATOM 3667 C CA . SER A 1 473 ? 4.752 -6.671 0.926 1.00 94.81 473 SER A CA 1
ATOM 3668 C C . SER A 1 473 ? 4.729 -8.093 0.363 1.00 94.81 473 SER A C 1
ATOM 3670 O O . SER A 1 473 ? 5.346 -8.383 -0.658 1.00 94.81 473 SER A O 1
ATOM 3672 N N . HIS A 1 474 ? 4.010 -8.972 1.049 1.00 92.00 474 HIS A N 1
ATOM 3673 C CA . HIS A 1 474 ? 3.805 -10.359 0.653 1.00 92.00 474 HIS A CA 1
ATOM 3674 C C . HIS A 1 474 ? 2.734 -10.434 -0.447 1.00 92.00 474 HIS A C 1
ATOM 3676 O O . HIS A 1 474 ? 1.553 -10.217 -0.135 1.00 92.00 474 HIS A O 1
ATOM 3682 N N . PRO A 1 475 ? 3.103 -10.694 -1.720 1.00 92.06 475 PRO A N 1
ATOM 3683 C CA . PRO A 1 475 ? 2.173 -10.629 -2.844 1.00 92.06 475 PRO A CA 1
ATOM 3684 C C . PRO A 1 475 ? 0.977 -11.556 -2.656 1.00 92.06 475 PRO A C 1
ATOM 3686 O O . PRO A 1 475 ? -0.151 -11.135 -2.873 1.00 92.06 475 PRO A O 1
ATOM 3689 N N . GLU A 1 476 ? 1.189 -12.781 -2.181 1.00 88.19 476 GLU A N 1
ATOM 3690 C CA . GLU A 1 476 ? 0.149 -13.777 -1.937 1.00 88.19 476 GLU A CA 1
ATOM 3691 C C . GLU A 1 476 ? -0.907 -13.299 -0.936 1.00 88.19 476 GLU A C 1
ATOM 3693 O O . GLU A 1 476 ? -2.093 -13.566 -1.120 1.00 88.19 476 GLU A O 1
ATOM 3698 N N . ILE A 1 477 ? -0.496 -12.549 0.092 1.00 89.50 477 ILE A N 1
ATOM 3699 C CA . ILE A 1 477 ? -1.415 -12.018 1.100 1.00 89.50 477 ILE A CA 1
ATOM 3700 C C . ILE A 1 477 ? -2.162 -10.827 0.515 1.00 89.50 477 ILE A C 1
ATOM 3702 O O . ILE A 1 477 ? -3.390 -10.795 0.565 1.00 89.50 477 ILE A O 1
ATOM 3706 N N . VAL A 1 478 ? -1.442 -9.847 -0.045 1.00 94.88 478 VAL A N 1
ATOM 3707 C CA . VAL A 1 478 ? -2.068 -8.635 -0.600 1.00 94.88 478 VAL A CA 1
ATOM 3708 C C . VAL A 1 478 ? -3.086 -9.012 -1.669 1.00 94.88 478 VAL A C 1
ATOM 3710 O O . VAL A 1 478 ? -4.222 -8.543 -1.636 1.00 94.88 478 VAL A O 1
ATOM 3713 N N . ILE A 1 479 ? -2.701 -9.900 -2.580 1.00 90.25 479 ILE A N 1
ATOM 3714 C CA . ILE A 1 479 ? -3.530 -10.333 -3.696 1.00 90.25 479 ILE A CA 1
ATOM 3715 C C . ILE A 1 479 ? -4.732 -11.141 -3.215 1.00 90.25 479 ILE A C 1
ATOM 3717 O O . ILE A 1 479 ? -5.839 -10.879 -3.680 1.00 90.25 479 ILE A O 1
ATOM 3721 N N . ASP A 1 480 ? -4.571 -12.065 -2.261 1.00 86.88 480 ASP A N 1
ATOM 3722 C CA . ASP A 1 480 ? -5.713 -12.800 -1.711 1.00 86.88 480 ASP A CA 1
ATOM 3723 C C . ASP A 1 480 ? -6.743 -11.855 -1.084 1.00 86.88 480 ASP A C 1
ATOM 3725 O O . ASP A 1 480 ? -7.942 -11.969 -1.353 1.00 86.88 480 ASP A O 1
ATOM 3729 N N . ARG A 1 481 ? -6.289 -10.882 -0.283 1.00 88.00 481 ARG A N 1
ATOM 3730 C CA . ARG A 1 481 ? -7.178 -9.886 0.329 1.00 88.00 481 ARG A CA 1
ATOM 3731 C C . ARG A 1 481 ? -7.842 -9.025 -0.747 1.00 88.00 481 ARG A C 1
ATOM 3733 O O . ARG A 1 481 ? -9.067 -8.905 -0.764 1.00 88.00 481 ARG A O 1
ATOM 3740 N N . TYR A 1 482 ? -7.079 -8.494 -1.693 1.00 90.69 482 TYR A N 1
ATOM 3741 C CA . TYR A 1 482 ? -7.628 -7.588 -2.695 1.00 90.69 482 TYR A CA 1
ATOM 3742 C C . TYR A 1 482 ? -8.636 -8.285 -3.618 1.00 90.69 482 TYR A C 1
ATOM 3744 O O . TYR A 1 482 ? -9.756 -7.804 -3.794 1.00 90.69 482 TYR A O 1
ATOM 3752 N N . ALA A 1 483 ? -8.303 -9.488 -4.094 1.00 86.44 483 ALA A N 1
ATOM 3753 C CA . ALA A 1 483 ? -9.191 -10.341 -4.884 1.00 86.44 483 ALA A CA 1
ATOM 3754 C C . ALA A 1 483 ? -10.433 -10.821 -4.106 1.00 86.44 483 ALA A C 1
ATOM 3756 O O . ALA A 1 483 ? -11.414 -11.255 -4.709 1.00 86.44 483 ALA A O 1
ATOM 3757 N N . SER A 1 484 ? -10.414 -10.728 -2.773 1.00 82.81 484 SER A N 1
ATOM 3758 C CA . SER A 1 484 ? -11.552 -11.032 -1.896 1.00 82.81 484 SER A CA 1
ATOM 3759 C C . SER A 1 484 ? -12.404 -9.802 -1.543 1.00 82.81 484 SER A C 1
ATOM 3761 O O . SER A 1 484 ? -13.337 -9.917 -0.749 1.00 82.81 484 SER A O 1
ATOM 3763 N N . GLY A 1 485 ? -12.120 -8.629 -2.125 1.00 81.38 485 GLY A N 1
ATOM 3764 C CA . GLY A 1 485 ? -12.942 -7.420 -1.984 1.00 81.38 485 GLY A CA 1
ATOM 3765 C C . GLY A 1 485 ? -12.588 -6.509 -0.799 1.00 81.38 485 GLY A C 1
ATOM 3766 O O . GLY A 1 485 ? -13.368 -5.609 -0.458 1.00 81.38 485 GLY A O 1
ATOM 3767 N N . TYR A 1 486 ? -11.432 -6.715 -0.162 1.00 87.25 486 TYR A N 1
ATOM 3768 C CA . TYR A 1 486 ? -10.847 -5.732 0.759 1.00 87.25 486 TYR A CA 1
ATOM 3769 C C . TYR A 1 486 ? -10.356 -4.497 -0.010 1.00 87.25 486 TYR A C 1
ATOM 3771 O O . TYR A 1 486 ? -10.084 -4.580 -1.209 1.00 87.25 486 TYR A O 1
ATOM 3779 N N . THR A 1 487 ? -10.240 -3.337 0.652 1.00 91.38 487 THR A N 1
ATOM 3780 C CA . THR A 1 487 ? -9.625 -2.169 -0.008 1.00 91.38 487 THR A CA 1
ATOM 3781 C C . THR A 1 487 ? -8.166 -2.422 -0.353 1.00 91.38 487 THR A C 1
ATOM 3783 O O . THR A 1 487 ? -7.509 -3.272 0.247 1.00 91.38 487 THR A O 1
ATOM 3786 N N . ALA A 1 488 ? -7.632 -1.645 -1.291 1.00 94.06 488 ALA A N 1
ATOM 3787 C CA . ALA A 1 488 ? -6.215 -1.644 -1.613 1.00 94.06 488 ALA A CA 1
ATOM 3788 C C . ALA A 1 488 ? -5.366 -1.320 -0.369 1.00 94.06 488 ALA A C 1
ATOM 3790 O O . ALA A 1 488 ? -4.400 -2.025 -0.086 1.00 94.06 488 ALA A O 1
ATOM 3791 N N . GLY A 1 489 ? -5.782 -0.335 0.439 1.00 95.44 489 GLY A N 1
ATOM 3792 C CA . GLY A 1 489 ? -5.120 0.006 1.701 1.00 95.44 489 GLY A CA 1
ATOM 3793 C C . GLY A 1 489 ? -5.165 -1.130 2.727 1.00 95.44 489 GLY A C 1
ATOM 3794 O O . GLY A 1 489 ? -4.127 -1.508 3.262 1.00 95.44 489 GLY A O 1
ATOM 3795 N N . GLU A 1 490 ? -6.341 -1.722 2.955 1.00 94.38 490 GLU A N 1
ATOM 3796 C CA . GLU A 1 490 ? -6.535 -2.888 3.829 1.00 94.38 490 GLU A CA 1
ATOM 3797 C C . GLU A 1 490 ? -5.626 -4.045 3.402 1.00 94.38 490 GLU A C 1
ATOM 3799 O O . GLU A 1 490 ? -4.880 -4.593 4.214 1.00 94.38 490 GLU A O 1
ATOM 3804 N N . SER A 1 491 ? -5.662 -4.385 2.114 1.00 95.38 491 SER A N 1
ATOM 3805 C CA . SER A 1 491 ? -4.906 -5.489 1.520 1.00 95.38 491 SER A CA 1
ATOM 3806 C C . SER A 1 491 ? -3.404 -5.281 1.672 1.00 95.38 491 SER A C 1
ATOM 3808 O O . SER A 1 491 ? -2.696 -6.175 2.135 1.00 95.38 491 SER A O 1
ATOM 3810 N N . MET A 1 492 ? -2.924 -4.076 1.363 1.00 97.31 492 MET A N 1
ATOM 3811 C CA . MET A 1 492 ? -1.505 -3.755 1.427 1.00 97.31 492 MET A CA 1
ATOM 3812 C C . MET A 1 492 ? -0.983 -3.707 2.868 1.00 97.31 492 MET A C 1
ATOM 3814 O O . MET A 1 492 ? 0.122 -4.182 3.134 1.00 97.31 492 MET A O 1
ATOM 3818 N N . TYR A 1 493 ? -1.776 -3.200 3.818 1.00 97.31 493 TYR A N 1
ATOM 3819 C CA . TYR A 1 493 ? -1.431 -3.266 5.238 1.00 97.31 493 TYR A CA 1
ATOM 3820 C C . TYR A 1 493 ? -1.433 -4.718 5.742 1.00 97.31 493 TYR A C 1
ATOM 3822 O O . TYR A 1 493 ? -0.479 -5.121 6.400 1.00 97.31 493 TYR A O 1
ATOM 3830 N N . MET A 1 494 ? -2.435 -5.540 5.412 1.00 94.06 494 MET A N 1
ATOM 3831 C CA . MET A 1 494 ? -2.470 -6.953 5.827 1.00 94.06 494 MET A CA 1
ATOM 3832 C C . MET A 1 494 ? -1.300 -7.773 5.266 1.00 94.06 494 MET A C 1
ATOM 3834 O O . MET A 1 494 ? -0.828 -8.688 5.940 1.00 94.06 494 MET A O 1
ATOM 3838 N N . GLY A 1 495 ? -0.799 -7.429 4.076 1.00 93.12 495 GLY A N 1
ATOM 3839 C CA . GLY A 1 495 ? 0.388 -8.048 3.480 1.00 93.12 495 GLY A CA 1
ATOM 3840 C C . GLY A 1 495 ? 1.722 -7.393 3.849 1.00 93.12 495 GLY A C 1
ATOM 3841 O O . GLY A 1 495 ? 2.760 -7.840 3.372 1.00 93.12 495 GLY A O 1
ATOM 3842 N N . SER A 1 496 ? 1.740 -6.348 4.684 1.00 95.06 496 SER A N 1
ATOM 3843 C CA . SER A 1 496 ? 2.970 -5.646 5.075 1.00 95.06 496 SER A CA 1
ATOM 3844 C C . SER A 1 496 ? 3.319 -5.884 6.540 1.00 95.06 496 SER A C 1
ATOM 3846 O O . SER A 1 496 ? 2.561 -5.518 7.439 1.00 95.06 496 SER A O 1
ATOM 3848 N N . TYR A 1 497 ? 4.507 -6.442 6.783 1.00 89.31 497 TYR A N 1
ATOM 3849 C CA . TYR A 1 497 ? 4.945 -6.826 8.125 1.00 89.31 497 TYR A CA 1
ATOM 3850 C C . TYR A 1 497 ? 5.270 -5.635 9.040 1.00 89.31 497 TYR A C 1
ATOM 3852 O O . TYR A 1 497 ? 5.000 -5.689 10.241 1.00 89.31 497 TYR A O 1
ATOM 3860 N N . TYR A 1 498 ? 5.820 -4.542 8.496 1.00 89.50 498 TYR A N 1
ATOM 3861 C CA . TYR A 1 498 ? 6.269 -3.388 9.282 1.00 89.50 498 TYR A CA 1
ATOM 3862 C C . TYR A 1 498 ? 5.432 -2.122 9.063 1.00 89.50 498 TYR A C 1
ATOM 3864 O O . TYR A 1 498 ? 5.102 -1.745 7.941 1.00 89.50 498 TYR A O 1
ATOM 3872 N N . ILE A 1 499 ? 5.193 -1.416 10.167 1.00 92.31 499 ILE A N 1
ATOM 3873 C CA . ILE A 1 499 ? 4.762 -0.013 10.259 1.00 92.31 499 ILE A CA 1
ATOM 3874 C C . ILE A 1 499 ? 5.811 0.777 11.057 1.00 92.31 499 ILE A C 1
ATOM 3876 O O . ILE A 1 499 ? 6.757 0.190 11.586 1.00 92.31 499 ILE A O 1
ATOM 3880 N N . ASN A 1 500 ? 5.673 2.104 11.167 1.00 91.00 500 ASN A N 1
ATOM 3881 C CA . ASN A 1 500 ? 6.695 2.968 11.773 1.00 91.00 500 ASN A CA 1
ATOM 3882 C C . ASN A 1 500 ? 8.097 2.744 11.157 1.00 91.00 500 ASN A C 1
ATOM 3884 O O . ASN A 1 500 ? 9.107 2.650 11.858 1.00 91.00 500 ASN A O 1
ATOM 3888 N N . TRP A 1 501 ? 8.134 2.587 9.833 1.00 90.75 501 TRP A N 1
ATOM 3889 C CA . TRP A 1 501 ? 9.317 2.211 9.066 1.00 90.75 501 TRP A CA 1
ATOM 3890 C C . TRP A 1 501 ? 9.430 3.025 7.768 1.00 90.75 501 TRP A C 1
ATOM 3892 O O . TRP A 1 501 ? 9.109 4.210 7.754 1.00 90.75 501 TRP A O 1
ATOM 3902 N N . LYS A 1 502 ? 9.934 2.419 6.689 1.00 91.12 502 LYS A N 1
ATOM 3903 C CA . LYS A 1 502 ? 10.311 3.086 5.430 1.00 91.12 502 LYS A CA 1
ATOM 3904 C C . LYS A 1 502 ? 9.266 2.957 4.313 1.00 91.12 502 LYS A C 1
ATOM 3906 O O . LYS A 1 502 ? 9.479 3.493 3.231 1.00 91.12 502 LYS A O 1
ATOM 3911 N N . GLY A 1 503 ? 8.173 2.232 4.550 1.00 94.88 503 GLY A N 1
ATOM 3912 C CA . GLY A 1 503 ? 7.113 2.023 3.562 1.00 94.88 503 GLY A CA 1
ATOM 3913 C C . GLY A 1 503 ? 6.164 3.217 3.448 1.00 94.88 503 GLY A C 1
ATOM 3914 O O . GLY A 1 503 ? 5.788 3.805 4.465 1.00 94.88 503 GLY A O 1
ATOM 3915 N N . VAL A 1 504 ? 5.763 3.525 2.218 1.00 98.19 504 VAL A N 1
ATOM 3916 C CA . VAL A 1 504 ? 4.703 4.477 1.856 1.00 98.19 504 VAL A CA 1
ATOM 3917 C C . VAL A 1 504 ? 3.716 3.803 0.908 1.00 98.19 504 VAL A C 1
ATOM 3919 O O . VAL A 1 504 ? 4.095 2.912 0.148 1.00 98.19 504 VAL A O 1
ATOM 3922 N N . TYR A 1 505 ? 2.457 4.229 0.957 1.00 98.56 505 TYR A N 1
ATOM 3923 C CA . TYR A 1 505 ? 1.372 3.673 0.153 1.00 98.56 505 TYR A CA 1
ATOM 3924 C C . TYR A 1 505 ? 0.758 4.789 -0.684 1.00 98.56 505 TYR A C 1
ATOM 3926 O O . TYR A 1 505 ? 0.314 5.796 -0.133 1.00 98.56 505 TYR A O 1
ATOM 3934 N N . ILE A 1 506 ? 0.784 4.640 -2.002 1.00 98.62 506 ILE A N 1
ATOM 3935 C CA . ILE A 1 506 ? 0.485 5.705 -2.956 1.00 98.62 506 ILE A CA 1
ATOM 3936 C C . ILE A 1 506 ? -0.822 5.385 -3.660 1.00 98.62 506 ILE A C 1
ATOM 3938 O O . ILE A 1 506 ? -0.945 4.301 -4.218 1.00 98.62 506 ILE A O 1
ATOM 3942 N N . GLY A 1 507 ? -1.772 6.316 -3.641 1.00 97.56 507 GLY A N 1
ATOM 3943 C CA . GLY A 1 507 ? -3.093 6.170 -4.245 1.00 97.56 507 GLY A CA 1
ATOM 3944 C C . GLY A 1 507 ? -4.239 6.224 -3.235 1.00 97.56 507 GLY A C 1
ATOM 3945 O O . GLY A 1 507 ? -4.043 6.428 -2.035 1.00 97.56 507 GLY A O 1
ATOM 3946 N N . ASP A 1 508 ? -5.465 6.058 -3.731 1.00 95.62 508 ASP A N 1
ATOM 3947 C CA . ASP A 1 508 ? -6.671 6.047 -2.899 1.00 95.62 508 ASP A CA 1
ATOM 3948 C C . ASP A 1 508 ? -6.789 4.703 -2.154 1.00 95.62 508 ASP A C 1
ATOM 3950 O O . ASP A 1 508 ? -7.005 3.658 -2.777 1.00 95.62 508 ASP A O 1
ATOM 3954 N N . PRO A 1 509 ? -6.688 4.697 -0.810 1.00 95.19 509 PRO A N 1
ATOM 3955 C CA . PRO A 1 509 ? -6.635 3.465 -0.037 1.00 95.19 509 PRO A CA 1
ATOM 3956 C C . PRO A 1 509 ? -7.976 2.742 0.050 1.00 95.19 509 PRO A C 1
ATOM 3958 O O . PRO A 1 509 ? -8.006 1.640 0.592 1.00 95.19 509 PRO A O 1
ATOM 3961 N N . LYS A 1 510 ? -9.078 3.338 -0.426 1.00 91.75 510 LYS A N 1
ATOM 3962 C CA . LYS A 1 510 ? -10.426 2.757 -0.379 1.00 91.75 510 LYS A CA 1
ATOM 3963 C C . LYS A 1 510 ? -10.872 2.128 -1.694 1.00 91.75 510 LYS A C 1
ATOM 3965 O O . LYS A 1 510 ? -11.947 1.526 -1.725 1.00 91.75 510 LYS A O 1
ATOM 3970 N N . ILE A 1 511 ? -10.036 2.193 -2.730 1.00 88.44 511 ILE A N 1
ATOM 3971 C CA . ILE A 1 511 ? -10.235 1.445 -3.971 1.00 88.44 511 ILE A CA 1
ATOM 3972 C C . ILE A 1 511 ? -10.420 -0.041 -3.642 1.00 88.44 511 ILE A C 1
ATOM 3974 O O . ILE A 1 511 ? -9.699 -0.597 -2.816 1.00 88.44 511 ILE A O 1
ATOM 3978 N N . ARG A 1 512 ? -11.411 -0.675 -4.271 1.00 84.44 512 ARG A N 1
ATOM 3979 C CA . ARG A 1 512 ? -11.726 -2.105 -4.169 1.00 84.44 512 ARG A CA 1
ATOM 3980 C C . ARG A 1 512 ? -12.059 -2.621 -5.561 1.00 84.44 512 ARG A C 1
ATOM 3982 O O . ARG A 1 512 ? -12.742 -1.928 -6.315 1.00 84.44 512 ARG A O 1
ATOM 3989 N N . ILE A 1 513 ? -11.646 -3.845 -5.859 1.00 79.44 513 ILE A N 1
ATOM 3990 C CA . ILE A 1 513 ? -12.113 -4.577 -7.038 1.00 79.44 513 ILE A CA 1
ATOM 3991 C C . ILE A 1 513 ? -13.289 -5.478 -6.667 1.00 79.44 513 ILE A C 1
ATOM 3993 O O . ILE A 1 513 ? -13.421 -5.925 -5.526 1.00 79.44 513 ILE A O 1
ATOM 3997 N N . TYR A 1 514 ? -14.151 -5.749 -7.641 1.00 66.31 514 TYR A N 1
ATOM 3998 C CA . TYR A 1 514 ? -15.170 -6.782 -7.538 1.00 66.31 514 TYR A CA 1
ATOM 3999 C C . TYR A 1 514 ? -15.088 -7.679 -8.771 1.00 66.31 514 TYR A C 1
ATOM 4001 O O . TYR A 1 514 ? -15.131 -7.191 -9.901 1.00 66.31 514 TYR A O 1
ATOM 4009 N N . HIS A 1 515 ? -14.989 -8.989 -8.543 1.00 54.91 515 HIS A N 1
ATOM 4010 C CA . HIS A 1 515 ? -15.104 -9.980 -9.604 1.00 54.91 515 HIS A CA 1
ATOM 4011 C C . HIS A 1 515 ? -16.577 -10.432 -9.718 1.00 54.91 515 HIS A C 1
ATOM 4013 O O . HIS A 1 515 ? -17.125 -10.926 -8.718 1.00 54.91 515 HIS A O 1
ATOM 4019 N N . PRO A 1 516 ? -17.228 -10.252 -10.889 1.00 46.75 516 PRO A N 1
ATOM 4020 C CA . PRO A 1 516 ? -18.625 -10.608 -11.151 1.00 46.75 516 PRO A CA 1
ATOM 4021 C C . PRO A 1 516 ? -19.075 -11.964 -10.622 1.00 46.75 516 PRO A C 1
ATOM 4023 O O . PRO A 1 516 ? -18.281 -12.934 -10.638 1.00 46.75 516 PRO A O 1
#